Protein AF-0000000085929773 (afdb_homodimer)

Radius of gyration: 23.17 Å; Cα contacts (8 Å, |Δi|>4): 975; chains: 2; bounding box: 51×67×56 Å

InterPro domains:
  IPR002761 Diphthamide synthase domain [TIGR00290] (1-221)
  IPR002761 Diphthamide synthase domain [cd01994] (2-197)
  IPR005237 Uncharacterised protein MJ0570 [TIGR00289] (1-222)
  IPR014729 Rossmann-like alpha/beta/alpha sandwich fold [G3DSA:3.40.50.620] (1-137)
  IPR022427 Uncharacterised protein MJ0570, ATP-binding [TIGR03679] (4-218)
  IPR030662 Diphthine--ammonia ligase/Uncharacterised protein MJ0570 [PIRSF039123] (1-211)
  IPR030662 Diphthine--ammonia ligase/Uncharacterised protein MJ0570 [PTHR12196] (1-227)
  IPR060003 Diphthamide synthase, N-terminal domain [PF01902] (1-114)
  IPR060338 Diphthamide synthase, C-terminal domain [PF28410] (123-220)

Organism: NCBI:txid2866384

pLDDT: mean 89.3, std 14.62, range [21.08, 98.69]

Structure (mmCIF, N/CA/C/O backbone):
data_AF-0000000085929773-model_v1
#
loop_
_entity.id
_entity.type
_entity.pdbx_description
1 polymer 'TIGR00289 family protein'
#
loop_
_atom_site.group_PDB
_atom_site.id
_atom_site.type_symbol
_atom_site.label_atom_id
_atom_site.label_alt_id
_atom_site.label_comp_id
_atom_site.label_asym_id
_atom_site.label_entity_id
_atom_site.label_seq_id
_atom_site.pdbx_PDB_ins_code
_atom_site.Cartn_x
_atom_site.Cartn_y
_atom_site.Cartn_z
_atom_site.occupancy
_atom_site.B_iso_or_equiv
_atom_site.auth_seq_id
_atom_site.auth_comp_id
_atom_site.auth_asym_id
_atom_site.auth_atom_id
_atom_site.pdbx_PDB_model_num
ATOM 1 N N . MET A 1 1 ? -3.205 -20.672 14.109 1 96.25 1 MET A N 1
ATOM 2 C CA . MET A 1 1 ? -1.855 -20.156 13.891 1 96.25 1 MET A CA 1
ATOM 3 C C . MET A 1 1 ? -1.896 -18.828 13.141 1 96.25 1 MET A C 1
ATOM 5 O O . MET A 1 1 ? -2.643 -18.672 12.172 1 96.25 1 MET A O 1
ATOM 9 N N . ARG A 1 2 ? -1.216 -17.812 13.695 1 97.69 2 ARG A N 1
ATOM 10 C CA . ARG A 1 2 ? -1.144 -16.5 13.039 1 97.69 2 ARG A CA 1
ATOM 11 C C . ARG A 1 2 ? -0.007 -16.469 12.023 1 97.69 2 ARG A C 1
ATOM 13 O O . ARG A 1 2 ? 1.147 -16.734 12.359 1 97.69 2 ARG A O 1
ATOM 20 N N . VAL A 1 3 ? -0.389 -16.109 10.758 1 98.69 3 VAL A N 1
ATOM 21 C CA . VAL A 1 3 ? 0.664 -16.141 9.742 1 98.69 3 VAL A CA 1
ATOM 22 C C . VAL A 1 3 ? 0.603 -14.875 8.891 1 98.69 3 VAL A C 1
ATOM 24 O O . VAL A 1 3 ? -0.393 -14.148 8.922 1 98.69 3 VAL A O 1
ATOM 27 N N . ALA A 1 4 ? 1.685 -14.602 8.266 1 98.69 4 ALA A N 1
ATOM 28 C CA . ALA A 1 4 ? 1.741 -13.672 7.141 1 98.69 4 ALA A CA 1
ATOM 29 C C . ALA A 1 4 ? 2.033 -14.398 5.832 1 98.69 4 ALA A C 1
ATOM 31 O O . ALA A 1 4 ? 2.707 -15.43 5.828 1 98.69 4 ALA A O 1
ATOM 32 N N . VAL A 1 5 ? 1.492 -13.891 4.777 1 98.5 5 VAL A N 1
ATOM 33 C CA . VAL A 1 5 ? 1.729 -14.477 3.459 1 98.5 5 VAL A CA 1
ATOM 34 C C . VAL A 1 5 ? 2.586 -13.531 2.621 1 98.5 5 VAL A C 1
ATOM 36 O O . VAL A 1 5 ? 2.254 -12.352 2.469 1 98.5 5 VAL A O 1
ATOM 39 N N . LEU A 1 6 ? 3.754 -14.023 2.199 1 97.12 6 LEU A N 1
ATOM 40 C CA . LEU A 1 6 ? 4.52 -13.258 1.221 1 97.12 6 LEU A CA 1
ATOM 41 C C . LEU A 1 6 ? 3.758 -13.148 -0.096 1 97.12 6 LEU A C 1
ATOM 43 O O . LEU A 1 6 ? 3.471 -14.156 -0.74 1 97.12 6 LEU A O 1
ATOM 47 N N . PHE A 1 7 ? 3.469 -11.898 -0.505 1 96.31 7 PHE A N 1
ATOM 48 C CA . PHE A 1 7 ? 2.422 -11.672 -1.495 1 96.31 7 PHE A CA 1
ATOM 49 C C . PHE A 1 7 ? 2.918 -10.75 -2.607 1 96.31 7 PHE A C 1
ATOM 51 O O . PHE A 1 7 ? 3.311 -9.617 -2.35 1 96.31 7 PHE A O 1
ATOM 58 N N . SER A 1 8 ? 2.891 -11.258 -3.832 1 92.75 8 SER A N 1
ATOM 59 C CA . SER A 1 8 ? 3.324 -10.484 -4.992 1 92.75 8 SER A CA 1
ATOM 60 C C . SER A 1 8 ? 2.154 -10.172 -5.918 1 92.75 8 SER A C 1
ATOM 62 O O . SER A 1 8 ? 2.262 -9.32 -6.801 1 92.75 8 SER A O 1
ATOM 64 N N . GLY A 1 9 ? 1.062 -10.898 -5.715 1 94.38 9 GLY A N 1
ATOM 65 C CA . GLY A 1 9 ? -0.095 -10.703 -6.574 1 94.38 9 GLY A CA 1
ATOM 66 C C . GLY A 1 9 ? -0.175 -11.703 -7.711 1 94.38 9 GLY A C 1
ATOM 67 O O . GLY A 1 9 ? -1.205 -11.812 -8.375 1 94.38 9 GLY A O 1
ATOM 68 N N . GLY A 1 10 ? 0.875 -12.453 -7.879 1 95.25 10 GLY A N 1
ATOM 69 C CA . GLY A 1 10 ? 0.875 -13.5 -8.891 1 95.25 10 GLY A CA 1
ATOM 70 C C . GLY A 1 10 ? 0.156 -14.758 -8.445 1 95.25 10 GLY A C 1
ATOM 71 O O . GLY A 1 10 ? -0.362 -14.828 -7.328 1 95.25 10 GLY A O 1
ATOM 72 N N . LYS A 1 11 ? 0.128 -15.68 -9.336 1 96.75 11 LYS A N 1
ATOM 73 C CA . LYS A 1 11 ? -0.627 -16.906 -9.102 1 96.75 11 LYS A CA 1
ATOM 74 C C . LYS A 1 11 ? -0.065 -17.688 -7.914 1 96.75 11 LYS A C 1
ATOM 76 O O . LYS A 1 11 ? -0.822 -18.219 -7.102 1 96.75 11 LYS A O 1
ATOM 81 N N . ASP A 1 12 ? 1.262 -17.75 -7.754 1 95.69 12 ASP A N 1
ATOM 82 C CA . ASP A 1 12 ? 1.881 -18.594 -6.734 1 95.69 12 ASP A CA 1
ATOM 83 C C . ASP A 1 12 ? 1.604 -18.047 -5.332 1 95.69 12 ASP A C 1
ATOM 85 O O . ASP A 1 12 ? 1.212 -18.797 -4.441 1 95.69 12 ASP A O 1
ATOM 89 N N . SER A 1 13 ? 1.801 -16.781 -5.176 1 96.19 13 SER A N 1
ATOM 90 C CA . SER A 1 13 ? 1.562 -16.188 -3.863 1 96.19 13 SER A CA 1
ATOM 91 C C . SER A 1 13 ? 0.077 -16.203 -3.512 1 96.19 13 SER A C 1
ATOM 93 O O . SER A 1 13 ? -0.291 -16.453 -2.361 1 96.19 13 SER A O 1
ATOM 95 N N . THR A 1 14 ? -0.774 -15.984 -4.473 1 97.81 14 THR A N 1
ATOM 96 C CA . THR A 1 14 ? -2.213 -15.961 -4.23 1 97.81 14 THR A CA 1
ATOM 97 C C . THR A 1 14 ? -2.73 -17.359 -3.914 1 97.81 14 THR A C 1
ATOM 99 O O . THR A 1 14 ? -3.596 -17.531 -3.053 1 97.81 14 THR A O 1
ATOM 102 N N . TYR A 1 15 ? -2.207 -18.312 -4.637 1 98.19 15 TYR A N 1
ATOM 103 C CA . TYR A 1 15 ? -2.611 -19.688 -4.363 1 98.19 15 TYR A CA 1
ATOM 104 C C . TYR A 1 15 ? -2.109 -20.141 -2.998 1 98.19 15 TYR A C 1
ATOM 106 O O . TYR A 1 15 ? -2.791 -20.891 -2.299 1 98.19 15 TYR A O 1
ATOM 114 N N . ALA A 1 16 ? -0.927 -19.719 -2.643 1 97.94 16 ALA A N 1
ATOM 115 C CA . ALA A 1 16 ? -0.416 -20 -1.303 1 97.94 16 ALA A CA 1
ATOM 116 C C . ALA A 1 16 ? -1.316 -19.391 -0.232 1 97.94 16 ALA A C 1
ATOM 118 O O . ALA A 1 16 ? -1.563 -20.016 0.806 1 97.94 16 ALA A O 1
ATOM 119 N N . LEU A 1 17 ? -1.771 -18.203 -0.471 1 98.62 17 LEU A N 1
ATOM 120 C CA . LEU A 1 17 ? -2.732 -17.578 0.43 1 98.62 17 LEU A CA 1
ATOM 121 C C . LEU A 1 17 ? -3.998 -18.422 0.547 1 98.62 17 LEU A C 1
ATOM 123 O O . LEU A 1 17 ? -4.484 -18.656 1.653 1 98.62 17 LEU A O 1
ATOM 127 N N . TYR A 1 18 ? -4.52 -18.859 -0.564 1 98.56 18 TYR A N 1
ATOM 128 C CA . TYR A 1 18 ? -5.707 -19.703 -0.595 1 98.56 18 TYR A CA 1
ATOM 129 C C . TYR A 1 18 ? -5.504 -20.969 0.247 1 98.56 18 TYR A C 1
ATOM 131 O O . TYR A 1 18 ? -6.375 -21.328 1.038 1 98.56 18 TYR A O 1
ATOM 139 N N . TRP A 1 19 ? -4.355 -21.562 0.088 1 98.19 19 TRP A N 1
ATOM 140 C CA . TRP A 1 19 ? -3.998 -22.734 0.878 1 98.19 19 TRP A CA 1
ATOM 141 C C . TRP A 1 19 ? -4.035 -22.422 2.369 1 98.19 19 TRP A C 1
ATOM 143 O O . TRP A 1 19 ? -4.609 -23.172 3.156 1 98.19 19 TRP A O 1
ATOM 153 N N . ALA A 1 20 ? -3.385 -21.344 2.77 1 98.62 20 ALA A N 1
ATOM 154 C CA . ALA A 1 20 ? -3.326 -20.953 4.176 1 98.62 20 ALA A CA 1
ATOM 155 C C . ALA A 1 20 ? -4.727 -20.766 4.75 1 98.62 20 ALA A C 1
ATOM 157 O O . ALA A 1 20 ? -5.012 -21.203 5.867 1 98.62 20 ALA A O 1
ATOM 158 N N . LEU A 1 21 ? -5.555 -20.109 3.979 1 98.44 21 LEU A N 1
ATOM 159 C CA . LEU A 1 21 ? -6.93 -19.875 4.406 1 98.44 21 LEU A CA 1
ATOM 160 C C . LEU A 1 21 ? -7.68 -21.188 4.566 1 98.44 21 LEU A C 1
ATOM 162 O O . LEU A 1 21 ? -8.414 -21.375 5.543 1 98.44 21 LEU A O 1
ATOM 166 N N . LYS A 1 22 ? -7.473 -22.109 3.676 1 97.69 22 LYS A N 1
ATOM 167 C CA . LYS A 1 22 ? -8.125 -23.406 3.729 1 97.69 22 LYS A CA 1
ATOM 168 C C . LYS A 1 22 ? -7.641 -24.219 4.926 1 97.69 22 LYS A C 1
ATOM 170 O O . LYS A 1 22 ? -8.383 -25.047 5.473 1 97.69 22 LYS A O 1
ATOM 175 N N . GLN A 1 23 ? -6.43 -24.016 5.352 1 97.94 23 GLN A N 1
ATOM 176 C CA . GLN A 1 23 ? -5.879 -24.688 6.52 1 97.94 23 GLN A CA 1
ATOM 177 C C . GLN A 1 23 ? -6.457 -24.125 7.809 1 97.94 23 GLN A C 1
ATOM 179 O O . GLN A 1 23 ? -6.223 -24.672 8.891 1 97.94 23 GLN A O 1
ATOM 184 N N . GLY A 1 24 ? -7.145 -22.984 7.703 1 97.94 24 GLY A N 1
ATOM 185 C CA . GLY A 1 24 ? -7.723 -22.359 8.883 1 97.94 24 GLY A CA 1
ATOM 186 C C . GLY A 1 24 ? -6.758 -21.438 9.602 1 97.94 24 GLY A C 1
ATOM 187 O O . GLY A 1 24 ? -6.977 -21.078 10.758 1 97.94 24 GLY A O 1
ATOM 188 N N . PHE A 1 25 ? -5.641 -21.094 8.914 1 98.44 25 PHE A N 1
ATOM 189 C CA . PHE A 1 25 ? -4.703 -20.156 9.523 1 98.44 25 PHE A CA 1
ATOM 190 C C . PHE A 1 25 ? -5.332 -18.781 9.664 1 98.44 25 PHE A C 1
ATOM 192 O O . PHE A 1 25 ? -6.227 -18.422 8.898 1 98.44 25 PHE A O 1
ATOM 199 N N . ASP A 1 26 ? -5.02 -18.047 10.703 1 98.06 26 ASP A N 1
ATOM 200 C CA . ASP A 1 26 ? -5.332 -16.625 10.828 1 98.06 26 ASP A CA 1
ATOM 201 C C . ASP A 1 26 ? -4.328 -15.766 10.062 1 98.06 26 ASP A C 1
ATOM 203 O O . ASP A 1 26 ? -3.293 -15.375 10.609 1 98.06 26 ASP A O 1
ATOM 207 N N . VAL A 1 27 ? -4.633 -15.547 8.805 1 98.5 27 VAL A N 1
ATOM 208 C CA . VAL A 1 27 ? -3.729 -14.742 7.984 1 98.5 27 VAL A CA 1
ATOM 209 C C . VAL A 1 27 ? -3.848 -13.273 8.375 1 98.5 27 VAL A C 1
ATOM 211 O O . VAL A 1 27 ? -4.785 -12.586 7.961 1 98.5 27 VAL A O 1
ATOM 214 N N . LYS A 1 28 ? -2.85 -12.75 9.039 1 98 28 LYS A N 1
ATOM 215 C CA . LYS A 1 28 ? -2.926 -11.406 9.609 1 98 28 LYS A CA 1
ATOM 216 C C . LYS A 1 28 ? -2.559 -10.352 8.57 1 98 28 LYS A C 1
ATOM 218 O O . LYS A 1 28 ? -3.145 -9.266 8.547 1 98 28 LYS A O 1
ATOM 223 N N . TYR A 1 29 ? -1.57 -10.758 7.758 1 98.62 29 TYR A N 1
ATOM 224 C CA . TYR A 1 29 ? -1.071 -9.773 6.809 1 98.62 29 TYR A CA 1
ATOM 225 C C . TYR A 1 29 ? -0.661 -10.43 5.5 1 98.62 29 TYR A C 1
ATOM 227 O O . TYR A 1 29 ? -0.181 -11.57 5.492 1 98.62 29 TYR A O 1
ATOM 235 N N . LEU A 1 30 ? -0.924 -9.688 4.465 1 98.44 30 LEU A N 1
ATOM 236 C CA . LEU A 1 30 ? -0.158 -9.883 3.238 1 98.44 30 LEU A CA 1
ATOM 237 C C . LEU A 1 30 ? 1.104 -9.031 3.248 1 98.44 30 LEU A C 1
ATOM 239 O O . LEU A 1 30 ? 1.063 -7.855 3.627 1 98.44 30 LEU A O 1
ATOM 243 N N . VAL A 1 31 ? 2.225 -9.609 2.9 1 97.5 31 VAL A N 1
ATOM 244 C CA . VAL A 1 31 ? 3.484 -8.875 2.924 1 97.5 31 VAL A CA 1
ATOM 245 C C . VAL A 1 31 ? 4.07 -8.805 1.515 1 97.5 31 VAL A C 1
ATOM 247 O O . VAL A 1 31 ? 4.332 -9.836 0.896 1 97.5 31 VAL A O 1
ATOM 250 N N . SER A 1 32 ? 4.266 -7.59 1.001 1 94.44 32 SER A N 1
ATOM 251 C CA . SER A 1 32 ? 4.852 -7.359 -0.314 1 94.44 32 SER A CA 1
ATOM 252 C C . SER A 1 32 ? 6.133 -6.543 -0.21 1 94.44 32 SER A C 1
ATOM 254 O O . SER A 1 32 ? 6.148 -5.473 0.407 1 94.44 32 SER A O 1
ATOM 256 N N . MET A 1 33 ? 7.207 -7.039 -0.819 1 91.06 33 MET A N 1
ATOM 257 C CA . MET A 1 33 ? 8.469 -6.309 -0.888 1 91.06 33 MET A CA 1
ATOM 258 C C . MET A 1 33 ? 8.633 -5.621 -2.24 1 91.06 33 MET A C 1
ATOM 260 O O . MET A 1 33 ? 8.398 -6.234 -3.283 1 91.06 33 MET A O 1
ATOM 264 N N . HIS A 1 34 ? 8.961 -4.406 -2.186 1 85.81 34 HIS A N 1
ATOM 265 C CA . HIS A 1 34 ? 9.156 -3.65 -3.418 1 85.81 34 HIS A CA 1
ATOM 266 C C . HIS A 1 34 ? 10.602 -3.18 -3.549 1 85.81 34 HIS A C 1
ATOM 268 O O . HIS A 1 34 ? 11.156 -2.584 -2.621 1 85.81 34 HIS A O 1
ATOM 274 N N . SER A 1 35 ? 11.156 -3.498 -4.625 1 78.44 35 SER A N 1
ATOM 275 C CA . SER A 1 35 ? 12.531 -3.092 -4.883 1 78.44 35 SER A CA 1
ATOM 276 C C . SER A 1 35 ? 12.602 -1.648 -5.371 1 78.44 35 SER A C 1
ATOM 278 O O . SER A 1 35 ? 11.773 -1.222 -6.18 1 78.44 35 SER A O 1
ATOM 280 N N . GLU A 1 36 ? 13.547 -0.935 -4.734 1 75.62 36 GLU A N 1
ATOM 281 C CA . GLU A 1 36 ? 13.781 0.448 -5.141 1 75.62 36 GLU A CA 1
ATOM 282 C C . GLU A 1 36 ? 14.891 0.535 -6.188 1 75.62 36 GLU A C 1
ATOM 284 O O . GLU A 1 36 ? 15.953 -0.066 -6.023 1 75.62 36 GLU A O 1
ATOM 289 N N . SER A 1 37 ? 14.539 0.743 -7.402 1 68.06 37 SER A N 1
ATOM 290 C CA . SER A 1 37 ? 15.523 1.029 -8.438 1 68.06 37 SER A CA 1
ATOM 291 C C . SER A 1 37 ? 15.336 2.43 -9.008 1 68.06 37 SER A C 1
ATOM 293 O O . SER A 1 37 ? 14.328 3.088 -8.734 1 68.06 37 SER A O 1
ATOM 295 N N . GLU A 1 38 ? 16.391 2.844 -9.562 1 58.09 38 GLU A N 1
ATOM 296 C CA . GLU A 1 38 ? 16.281 4.148 -10.203 1 58.09 38 GLU A CA 1
ATOM 297 C C . GLU A 1 38 ? 15.031 4.219 -11.086 1 58.09 38 GLU A C 1
ATOM 299 O O . GLU A 1 38 ? 14.344 5.242 -11.117 1 58.09 38 GLU A O 1
ATOM 304 N N . GLU A 1 39 ? 14.852 3.16 -11.75 1 57.47 39 GLU A N 1
ATOM 305 C CA . GLU A 1 39 ? 13.711 3.105 -12.656 1 57.47 39 GLU A CA 1
ATOM 306 C C . GLU A 1 39 ? 12.391 3.146 -11.891 1 57.47 39 GLU A C 1
ATOM 308 O O . GLU A 1 39 ? 11.453 3.822 -12.305 1 57.47 39 GLU A O 1
ATOM 313 N N . SER A 1 40 ? 12.438 2.5 -10.789 1 57.38 40 SER A N 1
ATOM 314 C CA . SER A 1 40 ? 11.219 2.457 -9.992 1 57.38 40 SER A CA 1
ATOM 315 C C . SER A 1 40 ? 10.898 3.822 -9.391 1 57.38 40 SER A C 1
ATOM 317 O O . SER A 1 40 ? 9.742 4.133 -9.117 1 57.38 40 SER A O 1
ATOM 319 N N . TYR A 1 41 ? 11.93 4.496 -9.094 1 57.5 41 TYR A N 1
ATOM 320 C CA . TYR A 1 41 ? 11.75 5.836 -8.547 1 57.5 41 TYR A CA 1
ATOM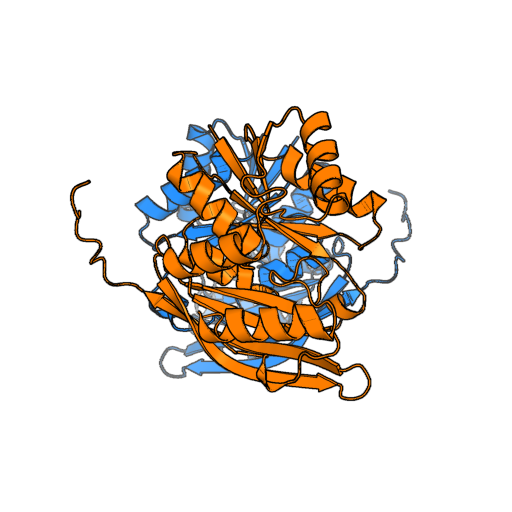 321 C C . TYR A 1 41 ? 11.164 6.777 -9.586 1 57.5 41 TYR A C 1
ATOM 323 O O . TYR A 1 41 ? 10.297 7.594 -9.273 1 57.5 41 TYR A O 1
ATOM 331 N N . MET A 1 42 ? 11.75 6.551 -10.703 1 50.88 42 MET A N 1
ATOM 332 C CA . MET A 1 42 ? 11.438 7.527 -11.734 1 50.88 42 MET A CA 1
ATOM 333 C C . MET A 1 42 ? 10.055 7.273 -12.328 1 50.88 42 MET A C 1
ATOM 335 O O . MET A 1 42 ? 9.383 8.203 -12.773 1 50.88 42 MET A O 1
ATOM 339 N N . TYR A 1 43 ? 9.789 5.949 -12.406 1 50.28 43 TYR A N 1
ATOM 340 C CA . TYR A 1 43 ? 8.57 5.656 -13.148 1 50.28 43 TYR A CA 1
ATOM 341 C C . TYR A 1 43 ? 7.543 4.957 -12.266 1 50.28 43 TYR A C 1
ATOM 343 O O . TYR A 1 43 ? 7.902 4.133 -11.422 1 50.28 43 TYR A O 1
ATOM 351 N N . HIS A 1 44 ? 6.496 5.711 -11.867 1 51.22 44 HIS A N 1
ATOM 352 C CA . HIS A 1 44 ? 5.383 5 -11.25 1 51.22 44 HIS A CA 1
ATOM 353 C C . HIS A 1 44 ? 5.207 3.611 -11.852 1 51.22 44 HIS A C 1
ATOM 355 O O . HIS A 1 44 ? 4.98 3.477 -13.055 1 51.22 44 HIS A O 1
ATOM 361 N N . VAL A 1 45 ? 5.961 2.715 -11.383 1 50.5 45 VAL A N 1
ATOM 362 C CA . VAL A 1 45 ? 5.793 1.366 -11.914 1 50.5 45 VAL A CA 1
ATOM 363 C C . VAL A 1 45 ? 4.309 1.008 -11.953 1 50.5 45 VAL A C 1
ATOM 365 O O . VAL A 1 45 ? 3.648 0.958 -10.914 1 50.5 45 VAL A O 1
ATOM 368 N N . PRO A 1 46 ? 3.646 1.148 -13.109 1 51.91 46 PRO A N 1
ATOM 369 C CA . PRO A 1 46 ? 2.217 1.001 -13.391 1 51.91 46 PRO A CA 1
ATOM 370 C C . PRO A 1 46 ? 1.57 -0.122 -12.578 1 51.91 46 PRO A C 1
ATOM 372 O O . PRO A 1 46 ? 0.397 -0.025 -12.211 1 51.91 46 PRO A O 1
ATOM 375 N N . ASN A 1 47 ? 2.369 -1.146 -12.273 1 61.5 47 ASN A N 1
ATOM 376 C CA . ASN A 1 47 ? 1.697 -2.305 -11.695 1 61.5 47 ASN A CA 1
ATOM 377 C C . ASN A 1 47 ? 1.932 -2.395 -10.188 1 61.5 47 ASN A C 1
ATOM 379 O O . ASN A 1 47 ? 1.451 -3.322 -9.539 1 61.5 47 ASN A O 1
ATOM 383 N N . ILE A 1 48 ? 2.465 -1.324 -9.734 1 57.09 48 ILE A N 1
ATOM 384 C CA . ILE A 1 48 ? 2.889 -1.404 -8.344 1 57.09 48 ILE A CA 1
ATOM 385 C C . ILE A 1 48 ? 1.665 -1.371 -7.43 1 57.09 48 ILE A C 1
ATOM 387 O O . ILE A 1 48 ? 1.674 -1.965 -6.348 1 57.09 48 ILE A O 1
ATOM 391 N N . HIS A 1 49 ? 0.561 -0.907 -7.891 1 71.69 49 HIS A N 1
ATOM 392 C CA . HIS A 1 49 ? -0.585 -0.692 -7.016 1 71.69 49 HIS A CA 1
ATOM 393 C C . HIS A 1 49 ? -1.547 -1.875 -7.062 1 71.69 49 HIS A C 1
ATOM 395 O O . HIS A 1 49 ? -2.531 -1.912 -6.324 1 71.69 49 HIS A O 1
ATOM 401 N N . LEU A 1 50 ? -1.134 -2.787 -7.777 1 81.56 50 LEU A N 1
ATOM 402 C CA . LEU A 1 50 ? -2.107 -3.838 -8.055 1 81.56 50 LEU A CA 1
ATOM 403 C C . LEU A 1 50 ? -2.27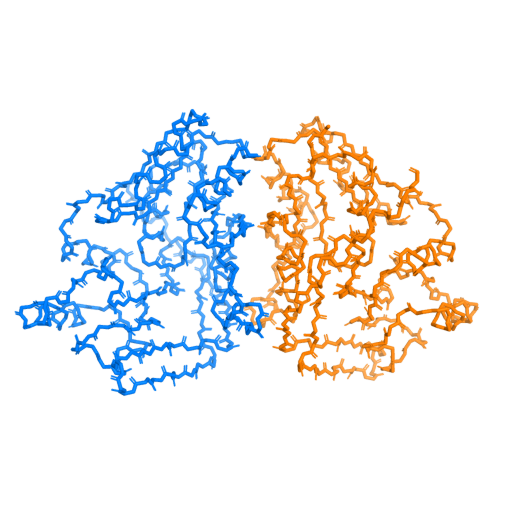 -4.758 -6.852 1 81.56 50 LEU A C 1
ATOM 405 O O . LEU A 1 50 ? -3.363 -5.266 -6.598 1 81.56 50 LEU A O 1
ATOM 409 N N . THR A 1 51 ? -1.163 -4.859 -6.117 1 89.12 51 THR A N 1
ATOM 410 C CA . THR A 1 51 ? -1.256 -5.715 -4.938 1 89.12 51 THR A CA 1
ATOM 411 C C . THR A 1 51 ? -2.189 -5.102 -3.898 1 89.12 51 THR A C 1
ATOM 413 O O . THR A 1 51 ? -2.873 -5.82 -3.168 1 89.12 51 THR A O 1
ATOM 416 N N . GLU A 1 52 ? -2.184 -3.82 -3.889 1 88.12 52 GLU A N 1
ATOM 417 C CA . GLU A 1 52 ? -3.104 -3.143 -2.982 1 88.12 52 GLU A CA 1
ATOM 418 C C . GLU A 1 52 ? -4.555 -3.439 -3.346 1 88.12 52 GLU A C 1
ATOM 420 O O . GLU A 1 52 ? -5.395 -3.645 -2.463 1 88.12 52 GLU A O 1
ATOM 425 N N . LEU A 1 53 ? -4.859 -3.402 -4.621 1 87.62 53 LEU A N 1
ATOM 426 C CA . LEU A 1 53 ? -6.207 -3.729 -5.078 1 87.62 53 LEU A CA 1
ATOM 427 C C . LEU A 1 53 ? -6.59 -5.148 -4.676 1 87.62 53 LEU A C 1
ATOM 429 O O . LEU A 1 53 ? -7.727 -5.395 -4.27 1 87.62 53 LEU A O 1
ATOM 433 N N . GLN A 1 54 ? -5.605 -6.016 -4.801 1 93.94 54 GLN A N 1
ATOM 434 C CA . GLN A 1 54 ? -5.867 -7.391 -4.391 1 93.94 54 GLN A CA 1
ATOM 435 C C . GLN A 1 54 ? -6.145 -7.473 -2.893 1 93.94 54 GLN A C 1
ATOM 437 O O . GLN A 1 54 ? -7.078 -8.156 -2.467 1 93.94 54 GLN A O 1
ATOM 442 N N . ALA A 1 55 ? -5.336 -6.809 -2.162 1 93.94 55 ALA A N 1
ATOM 443 C CA . ALA A 1 55 ? -5.523 -6.82 -0.713 1 93.94 55 ALA A CA 1
ATOM 444 C C . ALA A 1 55 ? -6.91 -6.305 -0.336 1 93.94 55 ALA A C 1
ATOM 446 O O . ALA A 1 55 ? -7.57 -6.863 0.541 1 93.94 55 ALA A O 1
ATOM 447 N N . ARG A 1 56 ? -7.32 -5.293 -1.016 1 90.25 56 ARG A N 1
ATOM 448 C CA . ARG A 1 56 ? -8.656 -4.734 -0.795 1 90.25 56 ARG A CA 1
ATOM 449 C C . ARG A 1 56 ? -9.734 -5.746 -1.146 1 90.25 56 ARG A C 1
ATOM 451 O O . ARG A 1 56 ? -10.703 -5.918 -0.398 1 90.25 56 ARG A O 1
ATOM 458 N N . ALA A 1 57 ? -9.523 -6.336 -2.234 1 92.44 57 ALA A N 1
ATOM 459 C CA . ALA A 1 57 ? -10.492 -7.32 -2.707 1 92.44 57 ALA A CA 1
ATOM 460 C C . ALA A 1 57 ? -10.586 -8.5 -1.748 1 92.44 57 ALA A C 1
ATOM 462 O O . ALA A 1 57 ? -11.656 -9.102 -1.599 1 92.44 57 ALA A O 1
ATOM 463 N N . ILE A 1 58 ? -9.531 -8.828 -1.109 1 95.06 58 ILE A N 1
ATOM 464 C CA . ILE A 1 58 ? -9.445 -9.984 -0.216 1 95.06 58 ILE A CA 1
ATOM 465 C C . ILE A 1 58 ? -9.93 -9.594 1.178 1 95.06 58 ILE A C 1
ATOM 467 O O . ILE A 1 58 ? -10.602 -10.375 1.852 1 95.06 58 ILE A O 1
ATOM 471 N N . GLY A 1 59 ? -9.602 -8.43 1.591 1 92.56 59 GLY A N 1
ATOM 472 C CA . GLY A 1 59 ? -9.969 -7.941 2.91 1 92.56 59 GLY A CA 1
ATOM 473 C C . GLY A 1 59 ? -8.922 -8.227 3.969 1 92.56 59 GLY A C 1
ATOM 474 O O . GLY A 1 59 ? -9.25 -8.352 5.152 1 92.56 59 GLY A O 1
ATOM 475 N N . ILE A 1 60 ? -7.695 -8.414 3.602 1 96.88 60 ILE A N 1
ATOM 476 C CA . ILE A 1 60 ? -6.578 -8.633 4.516 1 96.88 60 ILE A CA 1
ATOM 477 C C . ILE A 1 60 ? -5.602 -7.461 4.426 1 96.88 60 ILE A C 1
ATOM 479 O O . ILE A 1 60 ? -5.266 -7.008 3.33 1 96.88 60 ILE A O 1
ATOM 483 N N . PRO A 1 61 ? -5.137 -6.934 5.59 1 97.12 61 PRO A N 1
ATOM 484 C CA . PRO A 1 61 ? -4.191 -5.816 5.559 1 97.12 61 PRO A CA 1
ATOM 485 C C . PRO A 1 61 ? -2.914 -6.145 4.793 1 97.12 61 PRO A C 1
ATOM 487 O O . PRO A 1 61 ? -2.451 -7.285 4.816 1 97.12 61 PRO A O 1
ATOM 490 N N . LEU A 1 62 ? -2.377 -5.113 4.137 1 96.62 62 LEU A N 1
ATOM 491 C CA . LEU A 1 62 ? -1.179 -5.25 3.318 1 96.62 62 LEU A CA 1
ATOM 492 C C . LEU A 1 62 ? -0.001 -4.516 3.951 1 96.62 62 LEU A C 1
ATOM 494 O O . LEU A 1 62 ? -0.11 -3.34 4.297 1 96.62 62 LEU A O 1
ATOM 498 N N . VAL A 1 63 ? 1.085 -5.254 4.156 1 97.62 63 VAL A N 1
ATOM 499 C CA . VAL A 1 63 ? 2.346 -4.66 4.59 1 97.62 63 VAL A CA 1
ATOM 500 C C . VAL A 1 63 ? 3.291 -4.527 3.398 1 97.62 63 VAL A C 1
ATOM 502 O O . VAL A 1 63 ? 3.613 -5.523 2.742 1 97.62 63 VAL A O 1
ATOM 505 N N . LYS A 1 64 ? 3.676 -3.33 3.135 1 94.5 64 LYS A N 1
ATOM 506 C CA . LYS A 1 64 ? 4.613 -3.076 2.043 1 94.5 64 LYS A CA 1
ATOM 507 C C . LYS A 1 64 ? 5.988 -2.697 2.576 1 94.5 64 LYS A C 1
ATOM 509 O O . LYS A 1 64 ? 6.121 -1.748 3.352 1 94.5 64 LYS A O 1
ATOM 514 N N . GLY A 1 65 ? 6.98 -3.463 2.215 1 93.38 65 GLY A N 1
ATOM 515 C CA . GLY A 1 65 ? 8.375 -3.154 2.5 1 93.38 65 GLY A CA 1
ATOM 516 C C . GLY A 1 65 ? 9.156 -2.729 1.271 1 93.38 65 GLY A C 1
ATOM 517 O O . GLY A 1 65 ? 8.75 -3.02 0.143 1 93.38 65 GLY A O 1
ATOM 518 N N . PHE A 1 66 ? 10.227 -2.057 1.503 1 88.81 66 PHE A N 1
ATOM 519 C CA . PHE A 1 66 ? 11.008 -1.491 0.411 1 88.81 66 PHE A CA 1
ATOM 520 C C . PHE A 1 66 ? 12.477 -1.89 0.533 1 88.81 66 PHE A C 1
ATOM 522 O O . PHE A 1 66 ? 13.016 -1.937 1.638 1 88.81 66 PHE A O 1
ATOM 529 N N . THR A 1 67 ? 13.062 -2.277 -0.633 1 85.5 67 THR A N 1
ATOM 530 C CA . THR A 1 67 ? 14.453 -2.717 -0.631 1 85.5 67 THR A CA 1
ATOM 531 C C . THR A 1 67 ? 15.211 -2.125 -1.817 1 85.5 67 THR A C 1
ATOM 533 O O . THR A 1 67 ? 14.625 -1.879 -2.873 1 85.5 67 THR A O 1
ATOM 536 N N . LYS A 1 68 ? 16.562 -1.792 -1.608 1 77.44 68 LYS A N 1
ATOM 537 C CA . LYS A 1 68 ? 17.406 -1.243 -2.664 1 77.44 68 LYS A CA 1
ATOM 538 C C . LYS A 1 68 ? 17.875 -2.338 -3.617 1 77.44 68 LYS A C 1
ATOM 540 O O . LYS A 1 68 ? 18.562 -2.059 -4.602 1 77.44 68 LYS A O 1
ATOM 545 N N . GLY A 1 69 ? 17.422 -3.447 -3.584 1 67.56 69 GLY A N 1
ATOM 546 C CA . GLY A 1 69 ? 17.672 -4.488 -4.57 1 67.56 69 GLY A CA 1
ATOM 547 C C . GLY A 1 69 ? 18.953 -5.246 -4.332 1 67.56 69 GLY A C 1
ATOM 548 O O . GLY A 1 69 ? 19.266 -6.211 -5.039 1 67.56 69 GLY A O 1
ATOM 549 N N . GLU A 1 70 ? 19.812 -4.84 -3.541 1 72.19 70 GLU A N 1
ATOM 550 C CA . GLU A 1 70 ? 21 -5.633 -3.223 1 72.19 70 GLU A CA 1
ATOM 551 C C . GLU A 1 70 ? 20.625 -6.855 -2.385 1 72.19 70 GLU A C 1
ATOM 553 O O . GLU A 1 70 ? 19.906 -6.742 -1.398 1 72.19 70 GLU A O 1
ATOM 558 N N . LYS A 1 71 ? 21.031 -8.031 -2.82 1 67.5 71 LYS A N 1
ATOM 559 C CA . LYS A 1 71 ? 20.625 -9.328 -2.285 1 67.5 71 LYS A CA 1
ATOM 560 C C . LYS A 1 71 ? 20.656 -9.328 -0.759 1 67.5 71 LYS A C 1
ATOM 562 O O . LYS A 1 71 ? 19.672 -9.641 -0.105 1 67.5 71 LYS A O 1
ATOM 567 N N . GLU A 1 72 ? 21.891 -9.047 -0.223 1 71.25 72 GLU A N 1
ATOM 568 C CA . GLU A 1 72 ? 22.031 -9.055 1.229 1 71.25 72 GLU A CA 1
ATOM 569 C C . GLU A 1 72 ? 21.094 -8.047 1.886 1 71.25 72 GLU A C 1
ATOM 571 O O . GLU A 1 72 ? 20.531 -8.32 2.941 1 71.25 72 GLU A O 1
ATOM 576 N N . LYS A 1 73 ? 20.828 -7.008 1.26 1 80.38 73 LYS A N 1
ATOM 577 C CA . LYS A 1 73 ? 19.984 -5.961 1.828 1 80.38 73 LYS A CA 1
ATOM 578 C C . LYS A 1 73 ? 18.5 -6.34 1.742 1 80.38 73 LYS A C 1
ATOM 580 O O . LYS A 1 73 ? 17.719 -5.996 2.625 1 80.38 73 LYS A O 1
ATOM 585 N N . GLU A 1 74 ? 18.234 -7.203 0.76 1 82.12 74 GLU A N 1
ATOM 586 C CA . GLU A 1 74 ? 16.859 -7.648 0.597 1 82.12 74 GLU A CA 1
ATOM 587 C C . GLU A 1 74 ? 16.438 -8.555 1.749 1 82.12 74 GLU A C 1
ATOM 589 O O . GLU A 1 74 ? 15.305 -8.453 2.238 1 82.12 74 GLU A O 1
ATOM 594 N N . VAL A 1 75 ? 17.359 -9.398 2.107 1 88.25 75 VAL A N 1
ATOM 595 C CA . VAL A 1 75 ? 17.062 -10.328 3.197 1 88.25 75 VAL A CA 1
ATOM 596 C C . VAL A 1 75 ? 16.875 -9.555 4.5 1 88.25 75 VAL A C 1
ATOM 598 O O . VAL A 1 75 ? 15.914 -9.797 5.238 1 88.25 75 VAL A O 1
ATOM 601 N N . GLU A 1 76 ? 17.75 -8.594 4.715 1 92.12 76 GLU A N 1
ATOM 602 C CA . GLU A 1 76 ? 17.672 -7.785 5.926 1 92.12 76 GLU A CA 1
ATOM 603 C C . GLU A 1 76 ? 16.391 -6.957 5.941 1 92.12 76 GLU A C 1
ATOM 605 O O . GLU A 1 76 ? 15.766 -6.785 6.992 1 92.12 76 GLU A O 1
ATOM 610 N N . ASP A 1 77 ? 16.047 -6.496 4.816 1 92.44 77 ASP A N 1
ATOM 611 C CA . ASP A 1 77 ? 14.852 -5.676 4.727 1 92.44 77 ASP A CA 1
ATOM 612 C C . ASP A 1 77 ? 13.602 -6.5 5.02 1 92.44 77 ASP A C 1
ATOM 614 O O . ASP A 1 77 ? 12.688 -6.035 5.715 1 92.44 77 ASP A O 1
ATOM 618 N N . LEU A 1 78 ? 13.562 -7.668 4.469 1 94.62 78 LEU A N 1
ATOM 619 C CA . LEU A 1 78 ? 12.453 -8.57 4.766 1 94.62 78 LEU A CA 1
ATOM 620 C C . LEU A 1 78 ? 12.398 -8.898 6.254 1 94.62 78 LEU A C 1
ATOM 622 O O . LEU A 1 78 ? 11.32 -8.906 6.855 1 94.62 78 LEU A O 1
ATOM 626 N N . LYS A 1 79 ? 13.547 -9.164 6.793 1 96.31 79 LYS A N 1
ATOM 627 C CA . LYS A 1 79 ? 13.633 -9.438 8.227 1 96.31 79 LYS A CA 1
ATOM 628 C C . LYS A 1 79 ? 13.062 -8.289 9.047 1 96.31 79 LYS A C 1
ATOM 630 O O . LYS A 1 79 ? 12.289 -8.508 9.977 1 96.31 79 LYS A O 1
ATOM 635 N N . ASN A 1 80 ? 13.43 -7.129 8.633 1 95 80 ASN A N 1
ATOM 636 C CA . ASN A 1 80 ? 12.961 -5.938 9.336 1 95 80 ASN A CA 1
ATOM 637 C C . ASN A 1 80 ? 11.438 -5.82 9.289 1 95 80 ASN A C 1
ATOM 639 O O . ASN A 1 80 ? 10.812 -5.414 10.266 1 95 80 ASN A O 1
ATOM 643 N N . VAL A 1 81 ? 10.859 -6.16 8.195 1 97 81 VAL A N 1
ATOM 644 C CA . VAL A 1 81 ? 9.414 -6.098 8.039 1 97 81 VAL A CA 1
ATOM 645 C C . VAL A 1 81 ? 8.75 -7.168 8.906 1 97 81 VAL A C 1
ATOM 647 O O . VAL A 1 81 ? 7.812 -6.875 9.648 1 97 81 VAL A O 1
ATOM 650 N N . LEU A 1 82 ? 9.25 -8.328 8.898 1 97.94 82 LEU A N 1
ATOM 651 C CA . LEU A 1 82 ? 8.617 -9.469 9.562 1 97.94 82 LEU A CA 1
ATOM 652 C C . LEU A 1 82 ? 8.828 -9.406 11.07 1 97.94 82 LEU A C 1
ATOM 654 O O . LEU A 1 82 ? 7.965 -9.836 11.836 1 97.94 82 LEU A O 1
ATOM 658 N N . GLU A 1 83 ? 9.961 -8.883 11.461 1 97.31 83 GLU A N 1
ATOM 659 C CA . GLU A 1 83 ? 10.297 -8.852 12.883 1 97.31 83 GLU A CA 1
ATOM 660 C C . GLU A 1 83 ? 9.281 -8.047 13.672 1 97.31 83 GLU A C 1
ATOM 662 O O . GLU A 1 83 ? 9.039 -8.32 14.852 1 97.31 83 GLU A O 1
ATOM 667 N N . GLY A 1 84 ? 8.664 -7.098 13.023 1 97.06 84 GLY A N 1
ATOM 668 C CA . GLY A 1 84 ? 7.711 -6.23 13.703 1 97.06 84 GLY A CA 1
ATOM 669 C C . GLY A 1 84 ? 6.301 -6.789 13.711 1 97.06 84 GLY A C 1
ATOM 670 O O . GLY A 1 84 ? 5.383 -6.164 14.242 1 97.06 84 GLY A O 1
ATOM 671 N N . LEU A 1 85 ? 6.047 -7.961 13.234 1 98.25 85 LEU A N 1
ATOM 672 C CA . LEU A 1 85 ? 4.723 -8.562 13.156 1 98.25 85 LEU A CA 1
ATOM 673 C C . LEU A 1 85 ? 4.551 -9.648 14.219 1 98.25 85 LEU A C 1
ATOM 675 O O . LEU A 1 85 ? 5.473 -10.422 14.469 1 98.25 85 LEU A O 1
ATOM 679 N N . LYS A 1 86 ? 3.418 -9.688 14.844 1 97.75 86 LYS A N 1
ATOM 680 C CA . LYS A 1 86 ? 3.076 -10.742 15.789 1 97.75 86 LYS A CA 1
ATOM 681 C C . LYS A 1 86 ? 2.531 -11.969 15.078 1 97.75 86 LYS A C 1
ATOM 683 O O . LYS A 1 86 ? 1.33 -12.242 15.125 1 97.75 86 LYS A O 1
ATOM 688 N N . ILE A 1 87 ? 3.381 -12.766 14.531 1 98.06 87 ILE A N 1
ATOM 689 C CA . ILE A 1 87 ? 2.98 -13.938 13.766 1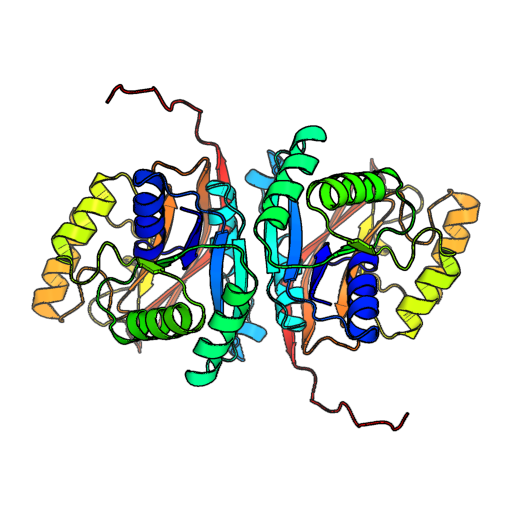 98.06 87 ILE A CA 1
ATOM 690 C C . ILE A 1 87 ? 3.807 -15.148 14.211 1 98.06 87 ILE A C 1
ATOM 692 O O . ILE A 1 87 ? 4.871 -14.992 14.812 1 98.06 87 ILE A O 1
ATOM 696 N N . ASP A 1 88 ? 3.285 -16.312 13.828 1 98.38 88 ASP A N 1
ATOM 697 C CA . ASP A 1 88 ? 3.936 -17.578 14.156 1 98.38 88 ASP A CA 1
ATOM 698 C C . ASP A 1 88 ? 4.656 -18.156 12.938 1 98.38 88 ASP A C 1
ATOM 700 O O . ASP A 1 88 ? 5.52 -19.016 13.07 1 98.38 88 ASP A O 1
ATOM 704 N N . GLY A 1 89 ? 4.25 -17.703 11.789 1 98.31 89 GLY A N 1
ATOM 705 C CA . GLY A 1 89 ? 4.824 -18.297 10.586 1 98.31 89 GLY A CA 1
ATOM 706 C C . GLY A 1 89 ? 4.602 -17.438 9.344 1 98.31 89 GLY A C 1
ATOM 707 O O . GLY A 1 89 ? 3.852 -16.469 9.383 1 98.31 89 GLY A O 1
ATOM 708 N N . VAL A 1 90 ? 5.293 -17.812 8.312 1 98.31 90 VAL A N 1
ATOM 709 C CA . VAL A 1 90 ? 5.195 -17.156 7.016 1 98.31 90 VAL A CA 1
ATOM 710 C C . VAL A 1 90 ? 4.871 -18.188 5.934 1 98.31 90 VAL A C 1
ATOM 712 O O . VAL A 1 90 ? 5.414 -19.297 5.945 1 98.31 90 VAL A O 1
ATOM 715 N N . VAL A 1 91 ? 3.936 -17.844 5.062 1 98.06 91 VAL A N 1
ATOM 716 C CA . VAL A 1 91 ? 3.562 -18.672 3.924 1 98.06 91 VAL A CA 1
ATOM 717 C C . VAL A 1 91 ? 4.121 -18.062 2.635 1 98.06 91 VAL A C 1
ATOM 719 O O . VAL A 1 91 ? 3.953 -16.875 2.379 1 98.06 91 VAL A O 1
ATOM 722 N N . ALA A 1 92 ? 4.816 -18.859 1.889 1 96.25 92 ALA A N 1
ATOM 723 C CA . ALA A 1 92 ? 5.406 -18.406 0.628 1 96.25 92 ALA A CA 1
ATOM 724 C C . ALA A 1 92 ? 4.953 -19.297 -0.531 1 96.25 92 ALA A C 1
ATOM 726 O O . ALA A 1 92 ? 4.828 -20.516 -0.381 1 96.25 92 ALA A O 1
ATOM 727 N N . GLY A 1 93 ? 4.633 -18.641 -1.688 1 93.44 93 GLY A N 1
ATOM 728 C CA . GLY A 1 93 ? 4.242 -19.344 -2.893 1 93.44 93 GLY A CA 1
ATOM 729 C C . GLY A 1 93 ? 5.426 -19.828 -3.711 1 93.44 93 GLY A C 1
ATOM 730 O O . GLY A 1 93 ? 5.395 -19.781 -4.941 1 93.44 93 GLY A O 1
ATOM 731 N N . ALA A 1 94 ? 6.48 -20.234 -3.139 1 81.5 94 ALA A N 1
ATOM 732 C CA . ALA A 1 94 ? 7.656 -20.734 -3.85 1 81.5 94 ALA A CA 1
ATOM 733 C C . ALA A 1 94 ? 7.387 -22.094 -4.469 1 81.5 94 ALA A C 1
ATOM 735 O O . ALA A 1 94 ? 7.035 -23.047 -3.762 1 81.5 94 ALA A O 1
ATOM 736 N N . LEU A 1 95 ? 7.523 -22.125 -5.738 1 80.38 95 LEU A N 1
ATOM 737 C CA . LEU A 1 95 ? 7.266 -23.375 -6.434 1 80.38 95 LEU A CA 1
ATOM 738 C C . LEU A 1 95 ? 8.57 -24.141 -6.691 1 80.38 95 LEU A C 1
ATOM 740 O O . LEU A 1 95 ? 8.648 -25.344 -6.457 1 80.38 95 LEU A O 1
ATOM 744 N N . ALA A 1 96 ? 9.641 -23.328 -7.188 1 77.06 96 ALA A N 1
ATOM 745 C CA . ALA A 1 96 ? 10.82 -24.094 -7.59 1 77.06 96 ALA A CA 1
ATOM 746 C C . ALA A 1 96 ? 12.102 -23.312 -7.324 1 77.06 96 ALA A C 1
ATOM 748 O O . ALA A 1 96 ? 13.195 -23.875 -7.34 1 77.06 96 ALA A O 1
ATOM 749 N N . SER A 1 97 ? 12 -22.031 -7.027 1 78.56 97 SER A N 1
ATOM 750 C CA . SER A 1 97 ? 13.211 -21.25 -6.832 1 78.56 97 SER A CA 1
ATOM 751 C C . SER A 1 97 ? 13.82 -21.5 -5.453 1 78.56 97 SER A C 1
ATOM 753 O O . SER A 1 97 ? 13.258 -21.062 -4.441 1 78.56 97 SER A O 1
ATOM 755 N N . THR A 1 98 ? 14.969 -22.094 -5.426 1 80.38 98 THR A N 1
ATOM 756 C CA . THR A 1 98 ? 15.664 -22.375 -4.176 1 80.38 98 THR A CA 1
ATOM 757 C C . THR A 1 98 ? 16.141 -21.078 -3.512 1 80.38 98 THR A C 1
ATOM 759 O O . THR A 1 98 ? 16.094 -20.953 -2.287 1 80.38 98 THR A O 1
ATOM 762 N N . TYR A 1 99 ? 16.484 -20.219 -4.398 1 80.69 99 TYR A N 1
ATOM 763 C CA . TYR A 1 99 ? 16.984 -18.953 -3.877 1 80.69 99 TYR A CA 1
ATOM 764 C C . TYR A 1 99 ? 15.898 -18.234 -3.061 1 80.69 99 TYR A C 1
ATOM 766 O O . TYR A 1 99 ? 16.156 -17.812 -1.934 1 80.69 99 TYR A O 1
ATOM 774 N N . GLN A 1 100 ? 14.656 -18.094 -3.584 1 81.5 100 GLN A N 1
ATOM 775 C CA . GLN A 1 100 ? 13.547 -17.438 -2.896 1 81.5 100 GLN A CA 1
ATOM 776 C C . GLN A 1 100 ? 13.203 -18.156 -1.599 1 81.5 100 GLN A C 1
ATOM 778 O O . GLN A 1 100 ? 13.047 -17.531 -0.552 1 81.5 100 GLN A O 1
ATOM 783 N N . ARG A 1 101 ? 13.195 -19.422 -1.663 1 86.19 101 ARG A N 1
ATOM 784 C CA . ARG A 1 101 ? 12.844 -20.219 -0.492 1 86.19 101 ARG A CA 1
ATOM 785 C C . ARG A 1 101 ? 13.891 -20.078 0.603 1 86.19 101 ARG A C 1
ATOM 787 O O . ARG A 1 101 ? 13.555 -19.875 1.771 1 86.19 101 ARG A O 1
ATOM 794 N N . GLU A 1 102 ? 15.133 -20.172 0.213 1 88.75 102 GLU A N 1
ATOM 795 C CA . GLU A 1 102 ? 16.219 -20.094 1.181 1 88.75 102 GLU A CA 1
ATOM 796 C C . GLU A 1 102 ? 16.25 -18.734 1.87 1 88.75 102 GLU A C 1
ATOM 798 O O . GLU A 1 102 ? 16.531 -18.641 3.068 1 88.75 102 GLU A O 1
ATOM 803 N N . ARG A 1 103 ? 16.016 -17.781 1.102 1 88.25 103 ARG A N 1
ATOM 804 C CA . ARG A 1 103 ? 15.969 -16.422 1.645 1 88.25 103 ARG A CA 1
ATOM 805 C C . ARG A 1 103 ? 14.898 -16.297 2.725 1 88.25 103 ARG A C 1
ATOM 807 O O . ARG A 1 103 ? 15.148 -15.75 3.795 1 88.25 103 ARG A O 1
ATOM 814 N N . VAL A 1 104 ? 13.758 -16.828 2.457 1 92.94 104 VAL A N 1
ATOM 815 C CA . VAL A 1 104 ? 12.641 -16.781 3.398 1 92.94 104 VAL A CA 1
ATOM 816 C C . VAL A 1 104 ? 12.961 -17.641 4.625 1 92.94 104 VAL A C 1
ATOM 818 O O . VAL A 1 104 ? 12.727 -17.219 5.758 1 92.94 104 VAL A O 1
ATOM 821 N N . GLU A 1 105 ? 13.531 -18.781 4.379 1 94.31 105 GLU A N 1
ATOM 822 C CA . GLU A 1 105 ? 13.867 -19.703 5.465 1 94.31 105 GLU A CA 1
ATOM 823 C C . GLU A 1 105 ? 14.906 -19.094 6.398 1 94.31 105 GLU A C 1
ATOM 825 O O . GLU A 1 105 ? 14.82 -19.234 7.621 1 94.31 105 GLU A O 1
ATOM 830 N N . LYS A 1 106 ? 15.859 -18.453 5.832 1 94.12 106 LYS A N 1
ATOM 831 C CA . LYS A 1 106 ? 16.906 -17.812 6.625 1 94.12 106 LYS A CA 1
ATOM 832 C C . LYS A 1 106 ? 16.312 -16.766 7.555 1 94.12 106 LYS A C 1
ATOM 834 O O . LYS A 1 106 ? 16.594 -16.75 8.758 1 94.12 106 LYS A O 1
ATOM 839 N N . VAL A 1 107 ? 15.508 -15.922 6.996 1 96.06 107 VAL A N 1
ATOM 840 C CA . VAL A 1 107 ? 14.883 -14.844 7.766 1 96.06 107 VAL A CA 1
ATOM 841 C C . VAL A 1 107 ? 13.984 -15.438 8.852 1 96.06 107 VAL A C 1
ATOM 843 O O . VAL A 1 107 ? 14.047 -15.023 10.008 1 96.06 107 VAL A O 1
ATOM 846 N N . ALA A 1 108 ? 13.172 -16.406 8.438 1 96.62 108 ALA A N 1
ATOM 847 C CA . ALA A 1 108 ? 12.227 -17.031 9.367 1 96.62 108 ALA A CA 1
ATOM 848 C C . ALA A 1 108 ? 12.953 -17.703 10.523 1 96.62 108 ALA A C 1
ATOM 850 O O . ALA A 1 108 ? 12.539 -17.594 11.672 1 96.62 108 ALA A O 1
ATOM 851 N N . LYS A 1 109 ? 14.023 -18.391 10.227 1 95.81 109 LYS A N 1
ATOM 852 C CA . LYS A 1 109 ? 14.82 -19.062 11.25 1 95.81 109 LYS A CA 1
ATOM 853 C C . LYS A 1 109 ? 15.344 -18.062 12.281 1 95.81 109 LYS A C 1
ATOM 855 O O . LYS A 1 109 ? 15.242 -18.297 13.484 1 95.81 109 LYS A O 1
ATOM 860 N N . GLU A 1 110 ? 15.875 -17.016 11.867 1 96.69 110 GLU A N 1
ATOM 861 C CA . GLU A 1 110 ? 16.422 -15.984 12.75 1 96.69 110 GLU A CA 1
ATOM 862 C C . GLU A 1 110 ? 15.328 -15.398 13.648 1 96.69 110 GLU A C 1
ATOM 864 O O . GLU A 1 110 ? 15.602 -15.016 14.789 1 96.69 110 GLU A O 1
ATOM 869 N N . LEU A 1 111 ? 14.117 -15.383 13.141 1 97.75 111 LEU A N 1
ATOM 870 C CA . LEU A 1 111 ? 13.031 -14.734 13.859 1 97.75 111 LEU A CA 1
ATOM 871 C C . LEU A 1 111 ? 12.211 -15.758 14.641 1 97.75 111 LEU A C 1
ATOM 873 O O . LEU A 1 111 ? 11.266 -15.398 15.344 1 97.75 111 LEU A O 1
ATOM 877 N N . GLY A 1 112 ? 12.57 -17.062 14.445 1 97.81 112 GLY A N 1
ATOM 878 C CA . GLY A 1 112 ? 11.82 -18.109 15.117 1 97.81 112 GLY A CA 1
ATOM 879 C C . GLY A 1 112 ? 10.453 -18.359 14.516 1 97.81 112 GLY A C 1
ATOM 880 O O . GLY A 1 112 ? 9.5 -18.688 15.227 1 97.81 112 GLY A O 1
ATOM 881 N N . LEU A 1 113 ? 10.273 -18.125 13.258 1 98.19 113 LEU A N 1
ATOM 882 C CA . LEU A 1 113 ? 9.008 -18.297 12.547 1 98.19 113 LEU A CA 1
ATOM 883 C C . LEU A 1 113 ? 8.992 -19.625 11.789 1 98.19 113 LEU A C 1
ATOM 885 O O . LEU A 1 113 ? 10.016 -20.047 11.25 1 98.19 113 LEU A O 1
ATOM 889 N N . GLU A 1 114 ? 7.895 -20.234 11.695 1 98 114 GLU A N 1
ATOM 890 C CA . GLU A 1 114 ? 7.715 -21.375 10.805 1 98 114 GLU A CA 1
ATOM 891 C C . GLU A 1 114 ? 7.562 -20.938 9.352 1 98 114 GLU A C 1
ATOM 893 O O . GLU A 1 114 ? 7.004 -19.875 9.078 1 98 114 GLU A O 1
ATOM 898 N N . VAL A 1 115 ? 8.055 -21.766 8.508 1 97.5 115 VAL A N 1
ATOM 899 C CA . VAL A 1 115 ? 7.93 -21.453 7.086 1 97.5 115 VAL A CA 1
ATOM 900 C C . VAL A 1 115 ? 7.047 -22.5 6.406 1 97.5 115 VAL A C 1
ATOM 902 O O . VAL A 1 115 ? 7.223 -23.703 6.617 1 97.5 115 VAL A O 1
ATOM 905 N N . PHE A 1 116 ? 6.074 -22.031 5.621 1 97.31 116 PHE A N 1
ATOM 906 C CA . PHE A 1 116 ? 5.223 -22.891 4.816 1 97.31 116 PHE A CA 1
ATOM 907 C C . PHE A 1 116 ? 5.387 -22.594 3.332 1 97.31 116 PHE A C 1
ATOM 909 O O . PHE A 1 116 ? 5.207 -21.453 2.904 1 97.31 116 PHE A O 1
ATOM 916 N N . ALA A 1 117 ? 5.777 -23.5 2.609 1 95.69 117 ALA A N 1
ATOM 917 C CA . ALA A 1 117 ? 5.812 -23.484 1.149 1 95.69 117 ALA A CA 1
ATOM 918 C C . ALA A 1 117 ? 5.039 -24.672 0.566 1 95.69 117 ALA A C 1
ATOM 920 O O . ALA A 1 117 ? 5.637 -25.641 0.088 1 95.69 117 ALA A O 1
ATOM 921 N N . PRO A 1 118 ? 3.729 -24.531 0.476 1 96.06 118 PRO A N 1
ATOM 922 C CA . PRO A 1 118 ? 2.869 -25.703 0.267 1 96.06 118 PRO A CA 1
ATOM 923 C C . PRO A 1 118 ? 3.072 -26.344 -1.103 1 96.06 118 PRO A C 1
ATOM 925 O O . PRO A 1 118 ? 2.795 -27.531 -1.276 1 96.06 118 PRO A O 1
ATOM 928 N N . PHE A 1 119 ? 3.664 -25.641 -1.993 1 94.75 119 PHE A N 1
ATOM 929 C CA . PHE A 1 119 ? 3.697 -26.188 -3.346 1 94.75 119 PHE A CA 1
ATOM 930 C C . PHE A 1 119 ? 5.133 -26.375 -3.816 1 94.75 119 PHE A C 1
ATOM 932 O O . PHE A 1 119 ? 5.387 -26.531 -5.016 1 94.75 119 PHE A O 1
ATOM 939 N N . TRP A 1 120 ? 5.992 -26.359 -2.871 1 91.56 120 TRP A N 1
ATOM 940 C CA . TRP A 1 120 ? 7.402 -26.562 -3.188 1 91.56 120 TRP A CA 1
ATOM 941 C C . TRP A 1 120 ? 7.617 -27.891 -3.898 1 91.56 120 TRP A C 1
ATOM 943 O O . TRP A 1 120 ? 7.184 -28.938 -3.408 1 91.56 120 TRP A O 1
ATOM 953 N N . GLN A 1 121 ? 8.172 -27.859 -5.102 1 89.56 121 GLN A N 1
ATOM 954 C CA . GLN A 1 121 ? 8.547 -29.031 -5.902 1 89.56 121 GLN A CA 1
ATOM 955 C C . GLN A 1 121 ? 7.316 -29.734 -6.461 1 89.56 121 GLN A C 1
ATOM 957 O O . GLN A 1 121 ? 7.371 -30.922 -6.789 1 89.56 121 GLN A O 1
ATOM 962 N N . ALA A 1 122 ? 6.18 -29.094 -6.473 1 93.12 122 ALA A N 1
ATOM 963 C CA . ALA A 1 122 ? 4.996 -29.625 -7.137 1 93.12 122 ALA A CA 1
ATOM 964 C C . ALA A 1 122 ? 5.219 -29.75 -8.641 1 93.12 122 ALA A C 1
ATOM 966 O O . ALA A 1 122 ? 6.023 -29.016 -9.219 1 93.12 122 ALA A O 1
ATOM 967 N N . ASP A 1 123 ? 4.52 -30.672 -9.211 1 95.5 123 ASP A N 1
ATOM 968 C CA . ASP A 1 123 ? 4.543 -30.781 -10.672 1 95.5 123 ASP A CA 1
ATOM 969 C C . ASP A 1 123 ? 3.951 -29.531 -11.32 1 95.5 123 ASP A C 1
ATOM 971 O O . ASP A 1 123 ? 2.809 -29.156 -11.047 1 95.5 123 ASP A O 1
ATOM 975 N N . PRO A 1 124 ? 4.688 -28.906 -12.125 1 95.38 124 PRO A N 1
ATOM 976 C CA . PRO A 1 124 ? 4.258 -27.609 -12.641 1 95.38 124 PRO A CA 1
ATOM 977 C C . PRO A 1 124 ? 2.938 -27.688 -13.406 1 95.38 124 PRO A C 1
ATOM 979 O O . PRO A 1 124 ? 2.09 -26.797 -13.266 1 95.38 124 PRO A O 1
ATOM 982 N N . GLU A 1 125 ? 2.803 -28.703 -14.25 1 96.31 125 GLU A N 1
ATOM 983 C CA . GLU A 1 125 ? 1.576 -28.844 -15.031 1 96.31 125 GLU A CA 1
ATOM 984 C C . GLU A 1 125 ? 0.369 -29.078 -14.125 1 96.31 125 GLU A C 1
ATOM 986 O O . GLU A 1 125 ? -0.653 -28.391 -14.266 1 96.31 125 GLU A O 1
ATOM 991 N N . GLU A 1 126 ? 0.521 -30.016 -13.219 1 97 126 GLU A N 1
ATOM 992 C CA . GLU A 1 126 ? -0.559 -30.297 -12.281 1 97 126 GLU A CA 1
ATOM 993 C C . GLU A 1 126 ? -0.879 -29.078 -11.422 1 97 126 GLU A C 1
ATOM 995 O O . GLU A 1 126 ? -2.049 -28.766 -11.18 1 97 126 GLU A O 1
ATOM 1000 N N . TYR A 1 127 ? 0.156 -28.453 -11.016 1 97.38 127 TYR A N 1
ATOM 1001 C CA . TYR A 1 127 ? 0.034 -27.234 -10.219 1 97.38 127 TYR A CA 1
ATOM 1002 C C . TYR A 1 127 ? -0.796 -26.188 -10.953 1 97.38 127 TYR A C 1
ATOM 1004 O O . TYR A 1 127 ? -1.742 -25.625 -10.383 1 97.38 127 TYR A O 1
ATOM 1012 N N . MET A 1 128 ? -0.503 -25.906 -12.18 1 97.81 128 MET A N 1
ATOM 1013 C CA . MET A 1 128 ? -1.214 -24.922 -12.984 1 97.81 128 MET A CA 1
ATOM 1014 C C . MET A 1 128 ? -2.678 -25.312 -13.156 1 97.81 128 MET A C 1
ATOM 1016 O O . MET A 1 128 ? -3.568 -24.469 -13.039 1 97.81 128 MET A O 1
ATOM 1020 N N . ARG A 1 129 ? -2.896 -26.594 -13.414 1 97.69 129 ARG A N 1
ATOM 1021 C CA . ARG A 1 129 ? -4.262 -27.062 -13.609 1 97.69 129 ARG A CA 1
ATOM 1022 C C . ARG A 1 129 ? -5.082 -26.938 -12.328 1 97.69 129 ARG A C 1
ATOM 1024 O O . ARG A 1 129 ? -6.27 -26.609 -12.375 1 97.69 129 ARG A O 1
ATOM 1031 N N . GLU A 1 130 ? -4.441 -27.188 -11.227 1 97.12 130 GLU A N 1
ATOM 1032 C CA . GLU A 1 130 ? -5.125 -27.047 -9.945 1 97.12 130 GLU A CA 1
ATOM 1033 C C . GLU A 1 130 ? -5.562 -25.609 -9.703 1 97.12 130 GLU A C 1
ATOM 1035 O O . GLU A 1 130 ? -6.66 -25.359 -9.195 1 97.12 130 GLU A O 1
ATOM 1040 N N . ILE A 1 131 ? -4.77 -24.688 -10.016 1 97.81 131 ILE A N 1
ATOM 1041 C CA . ILE A 1 131 ? -5.066 -23.281 -9.828 1 97.81 131 ILE A CA 1
ATOM 1042 C C . ILE A 1 131 ? -6.277 -22.891 -10.672 1 97.81 131 ILE A C 1
ATOM 1044 O O . ILE A 1 131 ? -7.195 -22.219 -10.188 1 97.81 131 ILE A O 1
ATOM 1048 N N . ILE A 1 132 ? -6.262 -23.359 -11.875 1 97.12 132 ILE A N 1
ATOM 1049 C CA . ILE A 1 132 ? -7.352 -23.047 -12.797 1 97.12 132 ILE A CA 1
ATOM 1050 C C . ILE A 1 132 ? -8.633 -23.734 -12.32 1 97.12 132 ILE A C 1
ATOM 1052 O O . ILE A 1 132 ? -9.703 -23.109 -12.305 1 97.12 132 ILE A O 1
ATOM 1056 N N . LYS A 1 133 ? -8.508 -24.969 -11.922 1 97.12 133 LYS A N 1
ATOM 1057 C CA . LYS A 1 133 ? -9.656 -25.734 -11.445 1 97.12 133 LYS A CA 1
ATOM 1058 C C . LYS A 1 133 ? -10.242 -25.109 -10.188 1 97.12 133 LYS A C 1
ATOM 1060 O O . LYS A 1 133 ? -11.461 -25.156 -9.977 1 97.12 133 LYS A O 1
ATOM 1065 N N . ALA A 1 134 ? -9.398 -24.5 -9.414 1 97.75 134 ALA A N 1
ATOM 1066 C CA . ALA A 1 134 ? -9.836 -23.891 -8.164 1 97.75 134 ALA A CA 1
ATOM 1067 C C . ALA A 1 134 ? -10.602 -22.594 -8.43 1 97.75 134 ALA A C 1
ATOM 1069 O O . ALA A 1 134 ? -11.172 -22 -7.512 1 97.75 134 ALA A O 1
ATOM 1070 N N . GLY A 1 135 ? -10.586 -22.109 -9.641 1 97.81 135 GLY A N 1
ATOM 1071 C CA . GLY A 1 135 ? -11.422 -20.969 -9.992 1 97.81 135 GLY A CA 1
ATOM 1072 C C . GLY A 1 135 ? -10.656 -19.672 -10.047 1 97.81 135 GLY A C 1
ATOM 1073 O O . GLY A 1 135 ? -11.258 -18.594 -10.031 1 97.81 135 GLY A O 1
ATOM 1074 N N . PHE A 1 136 ? -9.336 -19.703 -10.125 1 98.62 136 PHE A N 1
ATOM 1075 C CA . PHE A 1 136 ? -8.531 -18.484 -10.188 1 98.62 136 PHE A CA 1
ATOM 1076 C C . PHE A 1 136 ? -8.578 -17.875 -11.578 1 98.62 136 PHE A C 1
ATOM 1078 O O . PHE A 1 136 ? -8.516 -18.594 -12.586 1 98.62 136 PHE A O 1
ATOM 1085 N N . ASP A 1 137 ? -8.773 -16.609 -11.664 1 98.62 137 ASP A N 1
ATOM 1086 C CA . ASP A 1 137 ? -8.617 -15.828 -12.891 1 98.62 137 ASP A CA 1
ATOM 1087 C C . ASP A 1 137 ? -7.215 -15.234 -12.984 1 98.62 137 ASP A C 1
ATOM 1089 O O . ASP A 1 137 ? -6.949 -14.156 -12.445 1 98.62 137 ASP A O 1
ATOM 1093 N N . VAL A 1 138 ? -6.359 -15.906 -13.664 1 98.31 138 VAL A N 1
ATOM 1094 C CA . VAL A 1 138 ? -4.945 -15.562 -13.758 1 98.31 138 VAL A CA 1
ATOM 1095 C C . VAL A 1 138 ? -4.637 -15.008 -15.148 1 98.31 138 VAL A C 1
ATOM 1097 O O . VAL A 1 138 ? -5.004 -15.602 -16.156 1 98.31 138 VAL A O 1
ATOM 1100 N N . VAL A 1 139 ? -3.941 -13.914 -15.203 1 98 139 VAL A N 1
ATOM 1101 C CA . VAL A 1 139 ? -3.605 -13.289 -16.484 1 98 139 VAL A CA 1
ATOM 1102 C C . VAL A 1 139 ? -2.096 -13.07 -16.562 1 98 139 VAL A C 1
ATOM 1104 O O . VAL A 1 139 ? -1.442 -12.812 -15.547 1 98 139 VAL A O 1
ATOM 1107 N N . VAL A 1 140 ? -1.588 -13.164 -17.75 1 97.44 140 VAL A N 1
ATOM 1108 C CA . VAL A 1 140 ? -0.169 -12.914 -17.984 1 97.44 140 VAL A CA 1
ATOM 1109 C C . VAL A 1 140 ? 0.074 -11.406 -18.109 1 97.44 140 VAL A C 1
ATOM 1111 O O . VAL A 1 140 ? -0.532 -10.742 -18.953 1 97.44 140 VAL A O 1
ATOM 1114 N N . VAL A 1 141 ? 1.059 -10.914 -17.266 1 95.31 141 VAL A N 1
ATOM 1115 C CA . VAL A 1 141 ? 1.271 -9.469 -17.281 1 95.31 141 VAL A CA 1
ATOM 1116 C C . VAL A 1 141 ? 2.719 -9.172 -17.672 1 95.31 141 VAL A C 1
ATOM 1118 O O . VAL A 1 141 ? 3.096 -8.008 -17.828 1 95.31 141 VAL A O 1
ATOM 1121 N N . GLY A 1 142 ? 3.488 -10.156 -17.797 1 94.75 142 GLY A N 1
ATOM 1122 C CA . GLY A 1 142 ? 4.871 -10.023 -18.234 1 94.75 142 GLY A CA 1
ATOM 1123 C C . GLY A 1 142 ? 5.383 -11.227 -19 1 94.75 142 GLY A C 1
ATOM 1124 O O . GLY A 1 142 ? 5.027 -12.359 -18.688 1 94.75 142 GLY A O 1
ATOM 1125 N N . VAL A 1 143 ? 6.18 -10.969 -19.969 1 96 143 VAL A N 1
ATOM 1126 C CA . VAL A 1 143 ? 6.812 -12.008 -20.766 1 96 143 VAL A CA 1
ATOM 1127 C C . VAL A 1 143 ? 8.297 -11.695 -20.938 1 96 143 VAL A C 1
ATOM 1129 O O . VAL A 1 143 ? 8.672 -10.547 -21.219 1 96 143 VAL A O 1
ATOM 1132 N N . SER A 1 144 ? 9.133 -12.688 -20.688 1 94.19 144 SER A N 1
ATOM 1133 C CA . SER A 1 144 ? 10.562 -12.422 -20.797 1 94.19 144 SER A CA 1
ATOM 1134 C C . SER A 1 144 ? 11.297 -13.609 -21.422 1 94.19 144 SER A C 1
ATOM 1136 O O . SER A 1 144 ? 12.492 -13.805 -21.172 1 94.19 144 SER A O 1
ATOM 1138 N N . ALA A 1 145 ? 10.695 -14.422 -22.094 1 91.31 145 ALA A N 1
ATOM 1139 C CA . ALA A 1 145 ? 11.344 -15.602 -22.656 1 91.31 145 ALA A CA 1
ATOM 1140 C C . ALA A 1 145 ? 11.031 -15.75 -24.141 1 91.31 145 ALA A C 1
ATOM 1142 O O . ALA A 1 145 ? 9.914 -15.461 -24.578 1 91.31 145 ALA A O 1
ATOM 1143 N N . TYR A 1 146 ? 11.953 -16.25 -24.766 1 89.5 146 TYR A N 1
ATOM 1144 C CA . TYR A 1 146 ? 11.75 -16.594 -26.172 1 89.5 146 TYR A CA 1
ATOM 1145 C C . TYR A 1 146 ? 10.656 -17.641 -26.328 1 89.5 146 TYR A C 1
ATOM 1147 O O . TYR A 1 146 ? 10.539 -18.547 -25.5 1 89.5 146 TYR A O 1
ATOM 1155 N N . GLY A 1 147 ? 9.867 -17.531 -27.438 1 90.56 147 GLY A N 1
ATOM 1156 C CA . GLY A 1 147 ? 8.742 -18.422 -27.656 1 90.56 147 GLY A CA 1
ATOM 1157 C C . GLY A 1 147 ? 7.41 -17.797 -27.266 1 90.56 147 GLY A C 1
ATOM 1158 O O . GLY A 1 147 ? 6.395 -18.047 -27.922 1 90.56 147 GLY A O 1
ATOM 1159 N N . LEU A 1 148 ? 7.582 -17.094 -26.109 1 94.88 148 LEU A N 1
ATOM 1160 C CA . LEU A 1 148 ? 6.398 -16.312 -25.766 1 94.88 148 LEU A CA 1
ATOM 1161 C C . LEU A 1 148 ? 6.348 -15.023 -26.562 1 94.88 148 LEU A C 1
ATOM 1163 O O . LEU A 1 148 ? 7.383 -14.414 -26.844 1 94.88 148 LEU A O 1
ATOM 1167 N N . ASN A 1 149 ? 5.242 -14.664 -27.109 1 95.19 149 ASN A N 1
ATOM 1168 C CA . ASN A 1 149 ? 5.109 -13.438 -27.891 1 95.19 149 ASN A CA 1
ATOM 1169 C C . ASN A 1 149 ? 4.145 -12.453 -27.219 1 95.19 149 ASN A C 1
ATOM 1171 O O . ASN A 1 149 ? 3.686 -12.688 -26.109 1 95.19 149 ASN A O 1
ATOM 1175 N N . GLU A 1 150 ? 3.896 -11.445 -27.875 1 96.5 150 GLU A N 1
ATOM 1176 C CA . GLU A 1 150 ? 3.113 -10.328 -27.344 1 96.5 150 GLU A CA 1
ATOM 1177 C C . GLU A 1 150 ? 1.679 -10.75 -27.047 1 96.5 150 GLU A C 1
ATOM 1179 O O . GLU A 1 150 ? 1.031 -10.195 -26.156 1 96.5 150 GLU A O 1
ATOM 1184 N N . GLN A 1 151 ? 1.193 -11.75 -27.719 1 96.44 151 GLN A N 1
ATOM 1185 C CA . GLN A 1 151 ? -0.193 -12.18 -27.578 1 96.44 151 GLN A CA 1
ATOM 1186 C C . GLN A 1 151 ? -0.447 -12.789 -26.203 1 96.44 151 GLN A C 1
ATOM 1188 O O . GLN A 1 151 ? -1.597 -12.914 -25.781 1 96.44 151 GLN A O 1
ATOM 1193 N N . TRP A 1 152 ? 0.599 -13.172 -25.516 1 97.62 152 TRP A N 1
ATOM 1194 C CA . TRP A 1 152 ? 0.454 -13.742 -24.188 1 97.62 152 TRP A CA 1
ATOM 1195 C C . TRP A 1 152 ? 0.103 -12.672 -23.172 1 97.62 152 TRP A C 1
ATOM 1197 O O . TRP A 1 152 ? -0.454 -12.969 -22.109 1 97.62 152 TRP A O 1
ATOM 1207 N N . LEU A 1 153 ? 0.515 -11.445 -23.422 1 97.25 153 LEU A N 1
ATOM 1208 C CA . LEU A 1 153 ? 0.222 -10.352 -22.5 1 97.25 153 LEU A CA 1
ATOM 1209 C C . LEU A 1 153 ? -1.279 -10.109 -22.406 1 97.25 153 LEU A C 1
ATOM 1211 O O . LEU A 1 153 ? -1.93 -9.828 -23.406 1 97.25 153 LEU A O 1
ATOM 1215 N N . GLY A 1 154 ? -1.8 -10.258 -21.219 1 96.94 154 GLY A N 1
ATOM 1216 C CA . GLY A 1 154 ? -3.223 -10.055 -21 1 96.94 154 GLY A CA 1
ATOM 1217 C C . GLY A 1 154 ? -4.035 -11.32 -21.156 1 96.94 154 GLY A C 1
ATOM 1218 O O . GLY A 1 154 ? -5.234 -11.344 -20.859 1 96.94 154 GLY A O 1
ATOM 1219 N N . ARG A 1 155 ? -3.377 -12.359 -21.547 1 97.75 155 ARG A N 1
ATOM 1220 C CA . ARG A 1 155 ? -4.074 -13.617 -21.797 1 97.75 155 ARG A CA 1
ATOM 1221 C C . ARG A 1 155 ? -4.367 -14.344 -20.484 1 97.75 155 ARG A C 1
ATOM 1223 O O . ARG A 1 155 ? -3.516 -14.398 -19.594 1 97.75 155 ARG A O 1
ATOM 1230 N N . LYS A 1 156 ? -5.547 -14.867 -20.391 1 98.12 156 LYS A N 1
ATOM 1231 C CA . LYS A 1 156 ? -5.914 -15.703 -19.25 1 98.12 156 LYS A CA 1
ATOM 1232 C C . LYS A 1 156 ? -5.238 -17.078 -19.328 1 98.12 156 LYS A C 1
ATOM 1234 O O . LYS A 1 156 ? -5.148 -17.656 -20.406 1 98.12 156 LYS A O 1
ATOM 1239 N N . ILE A 1 157 ? -4.785 -17.531 -18.25 1 98.31 157 ILE A N 1
ATOM 1240 C CA . ILE A 1 157 ? -4.246 -18.891 -18.203 1 98.31 157 ILE A CA 1
ATOM 1241 C C . ILE A 1 157 ? -5.387 -19.891 -18.016 1 98.31 157 ILE A C 1
ATOM 1243 O O . ILE A 1 157 ? -5.965 -20 -16.938 1 98.31 157 ILE A O 1
ATOM 1247 N N . ASP A 1 158 ? -5.773 -20.5 -19.047 1 98.06 158 ASP A N 1
ATOM 1248 C CA . ASP A 1 158 ? -6.762 -21.578 -19.062 1 98.06 158 ASP A CA 1
ATOM 1249 C C . ASP A 1 158 ? -6.164 -22.875 -19.594 1 98.06 158 ASP A C 1
ATOM 1251 O O . ASP A 1 158 ? -4.945 -22.984 -19.75 1 98.06 158 ASP A O 1
ATOM 1255 N N . GLU A 1 159 ? -6.965 -23.859 -19.797 1 97.69 159 GLU A N 1
ATOM 1256 C CA . GLU A 1 159 ? -6.48 -25.156 -20.25 1 97.69 159 GLU A CA 1
ATOM 1257 C C . GLU A 1 159 ? -5.766 -25.031 -21.594 1 97.69 159 GLU A C 1
ATOM 1259 O O . GLU A 1 159 ? -4.734 -25.672 -21.812 1 97.69 159 GLU A O 1
ATOM 1264 N N . ARG A 1 160 ? -6.281 -24.234 -22.469 1 97.81 160 ARG A N 1
ATOM 1265 C CA . ARG A 1 160 ? -5.645 -24.031 -23.766 1 97.81 160 ARG A CA 1
ATOM 1266 C C . ARG A 1 160 ? -4.266 -23.406 -23.609 1 97.81 160 ARG A C 1
ATOM 1268 O O . ARG A 1 160 ? -3.307 -23.812 -24.266 1 97.81 160 ARG A O 1
ATOM 1275 N N . ALA A 1 161 ? -4.195 -22.422 -22.734 1 98 161 ALA A N 1
ATOM 1276 C CA . ALA A 1 161 ? -2.912 -21.781 -22.453 1 98 161 ALA A CA 1
ATOM 1277 C C . ALA A 1 161 ? -1.902 -22.781 -21.922 1 98 161 ALA A C 1
ATOM 1279 O O . ALA A 1 161 ? -0.736 -22.781 -22.328 1 98 161 ALA A O 1
ATOM 1280 N N . ILE A 1 162 ? -2.352 -23.656 -21.016 1 97.88 162 ILE A N 1
ATOM 1281 C CA . ILE A 1 162 ? -1.466 -24.656 -20.422 1 97.88 162 ILE A CA 1
ATOM 1282 C C . ILE A 1 162 ? -0.933 -25.594 -21.5 1 97.88 162 ILE A C 1
ATOM 1284 O O . ILE A 1 162 ? 0.258 -25.906 -21.531 1 97.88 162 ILE A O 1
ATOM 1288 N N . GLN A 1 163 ? -1.786 -26 -22.453 1 97.75 163 GLN A N 1
ATOM 1289 C CA . GLN A 1 163 ? -1.366 -26.859 -23.547 1 97.75 163 GLN A CA 1
ATOM 1290 C C . GLN A 1 163 ? -0.316 -26.172 -24.422 1 97.75 163 GLN A C 1
ATOM 1292 O O . GLN A 1 163 ? 0.665 -26.797 -24.828 1 97.75 163 GLN A O 1
ATOM 1297 N N . GLU A 1 164 ? -0.553 -24.938 -24.641 1 97.75 164 GLU A N 1
ATOM 1298 C CA . GLU A 1 164 ? 0.415 -24.188 -25.438 1 97.75 164 GLU A CA 1
ATOM 1299 C C . GLU A 1 164 ? 1.738 -24.031 -24.688 1 97.75 164 GLU A C 1
ATOM 1301 O O . GLU A 1 164 ? 2.809 -24.109 -25.297 1 97.75 164 GLU A O 1
ATOM 1306 N N . LEU A 1 165 ? 1.652 -23.797 -23.406 1 97.5 165 LEU A N 1
ATOM 1307 C CA . LEU A 1 165 ? 2.863 -23.688 -22.594 1 97.5 165 LEU A CA 1
ATOM 1308 C C . LEU A 1 165 ? 3.637 -25 -22.594 1 97.5 165 LEU A C 1
ATOM 1310 O O . LEU A 1 165 ? 4.871 -25 -22.609 1 97.5 165 LEU A O 1
ATOM 1314 N N . LYS A 1 166 ? 2.936 -26.141 -22.594 1 97.12 166 LYS A N 1
ATOM 1315 C CA . LYS A 1 166 ? 3.574 -27.453 -22.688 1 97.12 166 LYS A CA 1
ATOM 1316 C C . LYS A 1 166 ? 4.348 -27.594 -24 1 97.12 166 LYS A C 1
ATOM 1318 O O . LYS A 1 166 ? 5.465 -28.109 -24.016 1 97.12 166 LYS A O 1
ATOM 1323 N N . ALA A 1 167 ? 3.695 -27.156 -25.031 1 97.31 167 ALA A N 1
ATOM 1324 C CA . ALA A 1 167 ? 4.352 -27.203 -26.344 1 97.31 167 ALA A CA 1
ATOM 1325 C C . ALA A 1 167 ? 5.602 -26.328 -26.359 1 97.31 167 ALA A C 1
ATOM 1327 O O . ALA A 1 167 ? 6.641 -26.734 -26.875 1 97.31 167 ALA A O 1
ATOM 1328 N N . LEU A 1 168 ? 5.512 -25.156 -25.766 1 96.38 168 LEU A N 1
ATOM 1329 C CA . LEU A 1 168 ? 6.641 -24.234 -25.703 1 96.38 168 LEU A CA 1
ATOM 1330 C C . LEU A 1 168 ? 7.738 -24.781 -24.797 1 96.38 168 LEU A C 1
ATOM 1332 O O . LEU A 1 168 ? 8.922 -24.547 -25.047 1 96.38 168 LEU A O 1
ATOM 1336 N N . ASN A 1 169 ? 7.293 -25.453 -23.75 1 96.12 169 ASN A N 1
ATOM 1337 C CA . ASN A 1 169 ? 8.266 -26.125 -22.891 1 96.12 169 ASN A CA 1
ATOM 1338 C C . ASN A 1 169 ? 9.102 -27.141 -23.672 1 96.12 169 ASN A C 1
ATOM 1340 O O . ASN A 1 169 ? 10.32 -27.188 -23.531 1 96.12 169 ASN A O 1
ATOM 1344 N N . LYS A 1 170 ? 8.469 -28 -24.531 1 96.19 170 LYS A N 1
ATOM 1345 C CA . LYS A 1 170 ? 9.141 -29.016 -25.328 1 96.19 170 LYS A CA 1
ATOM 1346 C C . LYS A 1 170 ? 10.086 -28.375 -26.344 1 96.19 170 LYS A C 1
ATOM 1348 O O . LYS A 1 170 ? 11.203 -28.844 -26.547 1 96.19 170 LYS A O 1
ATOM 1353 N N . LYS A 1 171 ? 9.68 -27.266 -26.844 1 95.25 171 LYS A N 1
ATOM 1354 C CA . LYS A 1 171 ? 10.406 -26.656 -27.953 1 95.25 171 LYS A CA 1
ATOM 1355 C C . LYS A 1 171 ? 11.477 -25.703 -27.453 1 95.25 171 LYS A C 1
ATOM 1357 O O . LYS A 1 171 ? 12.594 -25.672 -27.984 1 95.25 171 LYS A O 1
ATOM 1362 N N . TYR A 1 172 ? 11.18 -24.859 -26.375 1 93.88 172 TYR A N 1
ATOM 1363 C CA . TYR A 1 172 ? 12.055 -23.75 -25.984 1 93.88 172 TYR A CA 1
ATOM 1364 C C . TYR A 1 172 ? 12.438 -23.844 -24.516 1 93.88 172 TYR A C 1
ATOM 1366 O O . TYR A 1 172 ? 13.125 -22.969 -23.984 1 93.88 172 TYR A O 1
ATOM 1374 N N . LYS A 1 173 ? 11.922 -24.797 -23.781 1 93.88 173 LYS A N 1
ATOM 1375 C CA . LYS A 1 173 ? 12.234 -25.062 -22.375 1 93.88 173 LYS A CA 1
ATOM 1376 C C . LYS A 1 173 ? 11.625 -23.984 -21.484 1 93.88 173 LYS A C 1
ATOM 1378 O O . LYS A 1 173 ? 12.133 -23.719 -20.391 1 93.88 173 LYS A O 1
ATOM 1383 N N . VAL A 1 174 ? 10.586 -23.375 -21.984 1 94 174 VAL A N 1
ATOM 1384 C CA . VAL A 1 174 ? 9.82 -22.453 -21.156 1 94 174 VAL A CA 1
ATOM 1385 C C . VAL A 1 174 ? 9.18 -23.219 -20 1 94 174 VAL A C 1
ATOM 1387 O O . VAL A 1 174 ? 8.516 -24.234 -20.203 1 94 174 VAL A O 1
ATOM 1390 N N . HIS A 1 175 ? 9.445 -22.797 -18.828 1 94.31 175 HIS A N 1
ATOM 1391 C CA . HIS A 1 175 ? 8.82 -23.453 -17.688 1 94.31 175 HIS A CA 1
ATOM 1392 C C . HIS A 1 175 ? 7.305 -23.328 -17.734 1 94.31 175 HIS A C 1
ATOM 1394 O O . HIS A 1 175 ? 6.773 -22.234 -17.891 1 94.31 175 HIS A O 1
ATOM 1400 N N . ILE A 1 176 ? 6.637 -24.359 -17.484 1 96 176 ILE A N 1
ATOM 1401 C CA . ILE A 1 176 ? 5.191 -24.422 -17.672 1 96 176 ILE A CA 1
ATOM 1402 C C . ILE A 1 176 ? 4.508 -23.484 -16.688 1 96 176 ILE A C 1
ATOM 1404 O O . ILE A 1 176 ? 3.498 -22.844 -17.016 1 96 176 ILE A O 1
ATOM 1408 N N . ALA A 1 177 ? 5.125 -23.312 -15.477 1 95.69 177 ALA A N 1
ATOM 1409 C CA . ALA A 1 177 ? 4.527 -22.469 -14.438 1 95.69 177 ALA A CA 1
ATOM 1410 C C . ALA A 1 177 ? 5.227 -21.125 -14.352 1 95.69 177 ALA A C 1
ATOM 1412 O O . ALA A 1 177 ? 4.938 -20.328 -13.453 1 95.69 177 ALA A O 1
ATOM 1413 N N . GLY A 1 178 ? 6.188 -20.859 -15.156 1 93 178 GLY A N 1
ATOM 1414 C CA . GLY A 1 178 ? 6.863 -19.578 -15.211 1 93 178 GLY A CA 1
ATOM 1415 C C . GLY A 1 178 ? 7.852 -19.375 -14.078 1 93 178 GLY A C 1
ATOM 1416 O O . GLY A 1 178 ? 8.133 -18.234 -13.695 1 93 178 GLY A O 1
ATOM 1417 N N . GLU A 1 179 ? 8.398 -20.312 -13.492 1 89 179 GLU A N 1
ATOM 1418 C CA . GLU A 1 179 ? 9.25 -20.234 -12.312 1 89 179 GLU A CA 1
ATOM 1419 C C . GLU A 1 179 ? 10.602 -19.609 -12.641 1 89 179 GLU A C 1
ATOM 1421 O O . GLU A 1 179 ? 11.266 -19.062 -11.758 1 89 179 GLU A O 1
ATOM 1426 N N . GLY A 1 180 ? 10.953 -19.75 -13.875 1 83.44 180 GLY A N 1
ATOM 1427 C CA . GLY A 1 180 ? 12.219 -19.172 -14.273 1 83.44 180 GLY A CA 1
ATOM 1428 C C . GLY A 1 180 ? 12.117 -17.688 -14.594 1 83.44 180 GLY A C 1
ATOM 1429 O O . GLY A 1 180 ? 13.102 -17.062 -14.992 1 83.44 180 GLY A O 1
ATOM 1430 N N . GLY A 1 181 ? 10.922 -17.156 -14.414 1 88.38 181 GLY A N 1
ATOM 1431 C CA . GLY A 1 181 ? 10.719 -15.75 -14.734 1 88.38 181 GLY A CA 1
ATOM 1432 C C . GLY A 1 181 ? 10.305 -15.523 -16.172 1 88.38 181 GLY A C 1
ATOM 1433 O O . GLY A 1 181 ? 10.305 -14.383 -16.656 1 88.38 181 GLY A O 1
ATOM 1434 N N . GLU A 1 182 ? 10 -16.594 -16.859 1 93.81 182 GLU A N 1
ATOM 1435 C CA . GLU A 1 182 ? 9.648 -16.5 -18.281 1 93.81 182 GLU A CA 1
ATOM 1436 C C . GLU A 1 182 ? 8.398 -15.656 -18.484 1 93.81 182 GLU A C 1
ATOM 1438 O O . GLU A 1 182 ? 8.266 -14.977 -19.5 1 93.81 182 GLU A O 1
ATOM 1443 N N . PHE A 1 183 ? 7.52 -15.766 -17.562 1 95.38 183 PHE A N 1
ATOM 1444 C CA . PHE A 1 183 ? 6.344 -14.898 -17.578 1 95.38 183 PHE A CA 1
ATOM 1445 C C . PHE A 1 183 ? 5.871 -14.602 -16.156 1 95.38 183 PHE A C 1
ATOM 1447 O O . PHE A 1 183 ? 6.199 -15.336 -15.227 1 95.38 183 PHE A O 1
ATOM 1454 N N . GLU A 1 184 ? 5.238 -13.523 -16.016 1 93.94 184 GLU A N 1
ATOM 1455 C CA . GLU A 1 184 ? 4.645 -13.062 -14.773 1 93.94 184 GLU A CA 1
ATOM 1456 C C . GLU A 1 184 ? 3.121 -13.016 -14.867 1 93.94 184 GLU A C 1
ATOM 1458 O O . GLU A 1 184 ? 2.568 -12.789 -15.945 1 93.94 184 GLU A O 1
ATOM 1463 N N . THR A 1 185 ? 2.484 -13.289 -13.766 1 96.12 185 THR A N 1
ATOM 1464 C CA . THR A 1 185 ? 1.028 -13.352 -13.781 1 96.12 185 THR A CA 1
ATOM 1465 C C . THR A 1 185 ? 0.432 -12.414 -12.734 1 96.12 185 THR A C 1
ATOM 1467 O O . THR A 1 185 ? 1.149 -11.898 -11.875 1 96.12 185 THR A O 1
ATOM 1470 N N . PHE A 1 186 ? -0.743 -12.18 -12.922 1 96.12 186 PHE A N 1
ATOM 1471 C CA . PHE A 1 186 ? -1.57 -11.438 -11.977 1 96.12 186 PHE A CA 1
ATOM 1472 C C . PHE A 1 186 ? -2.928 -12.109 -11.805 1 96.12 186 PHE A C 1
ATOM 1474 O O . PHE A 1 186 ? -3.533 -12.555 -12.781 1 96.12 186 PHE A O 1
ATOM 1481 N N . VAL A 1 187 ? -3.355 -12.219 -10.57 1 97.75 187 VAL A N 1
ATOM 1482 C CA . VAL A 1 187 ? -4.652 -12.836 -10.305 1 97.75 187 VAL A CA 1
ATOM 1483 C C . VAL A 1 187 ? -5.723 -11.758 -10.188 1 97.75 187 VAL A C 1
ATOM 1485 O O . VAL A 1 187 ? -5.648 -10.891 -9.312 1 97.75 187 VAL A O 1
ATOM 1488 N N . ARG A 1 188 ? -6.742 -11.828 -10.992 1 97.25 188 ARG A N 1
ATOM 1489 C CA . ARG A 1 188 ? -7.801 -10.828 -11.008 1 97.25 188 ARG A CA 1
ATOM 1490 C C . ARG A 1 188 ? -8.953 -11.227 -10.094 1 97.25 188 ARG A C 1
ATOM 1492 O O . ARG A 1 188 ? -9.734 -10.375 -9.664 1 97.25 188 ARG A O 1
ATOM 1499 N N . ASP A 1 189 ? -9.031 -12.508 -9.883 1 97.62 189 ASP A N 1
ATOM 1500 C CA . ASP A 1 189 ? -10.109 -13.039 -9.047 1 97.62 189 ASP A CA 1
ATOM 1501 C C . ASP A 1 189 ? -9.773 -14.438 -8.539 1 97.62 189 ASP A C 1
ATOM 1503 O O . ASP A 1 189 ? -8.969 -15.148 -9.141 1 97.62 189 ASP A O 1
ATOM 1507 N N . ALA A 1 190 ? -10.297 -14.773 -7.473 1 98.25 190 ALA A N 1
ATOM 1508 C CA . ALA A 1 190 ? -10.203 -16.094 -6.848 1 98.25 190 ALA A CA 1
ATOM 1509 C C . ALA A 1 190 ? -11.406 -16.359 -5.949 1 98.25 190 ALA A C 1
ATOM 1511 O O . ALA A 1 190 ? -12.164 -15.438 -5.625 1 98.25 190 ALA A O 1
ATOM 1512 N N . PRO A 1 191 ? -11.609 -17.562 -5.598 1 97.69 191 PRO A N 1
ATOM 1513 C CA . PRO A 1 191 ? -12.82 -17.922 -4.855 1 97.69 191 PRO A CA 1
ATOM 1514 C C . PRO A 1 191 ? -12.977 -17.141 -3.559 1 97.69 191 PRO A C 1
ATOM 1516 O O . PRO A 1 191 ? -14.102 -16.828 -3.145 1 97.69 191 PRO A O 1
ATOM 1519 N N . PHE A 1 192 ? -11.922 -16.734 -2.936 1 97.38 192 PHE A N 1
ATOM 1520 C CA . PHE A 1 192 ? -11.992 -16.125 -1.618 1 97.38 192 PHE A CA 1
ATOM 1521 C C . PHE A 1 192 ? -11.977 -14.602 -1.734 1 97.38 192 PHE A C 1
ATOM 1523 O O . PHE A 1 192 ? -12.031 -13.891 -0.725 1 97.38 192 PHE A O 1
ATOM 1530 N N . PHE A 1 193 ? -11.906 -14.094 -2.969 1 96.81 193 PHE A N 1
ATOM 1531 C CA . PHE A 1 193 ? -11.992 -12.656 -3.164 1 96.81 193 PHE A CA 1
ATOM 1532 C C . PHE A 1 193 ? -13.414 -12.156 -2.904 1 96.81 193 PHE A C 1
ATOM 1534 O O . PHE A 1 193 ? -14.383 -12.805 -3.299 1 96.81 193 PHE A O 1
ATOM 1541 N N . ARG A 1 194 ? -13.562 -11 -2.307 1 92.69 194 ARG A N 1
ATOM 1542 C CA . ARG A 1 194 ? -14.852 -10.352 -2.113 1 92.69 194 ARG A CA 1
ATOM 1543 C C . ARG A 1 194 ? -15.242 -9.523 -3.334 1 92.69 194 ARG A C 1
ATOM 1545 O O . ARG A 1 194 ? -16.406 -9.188 -3.518 1 92.69 194 ARG A O 1
ATOM 1552 N N . ALA A 1 195 ? -14.289 -9.172 -4.141 1 92.44 195 ALA A N 1
ATOM 1553 C CA . ALA A 1 195 ? -14.477 -8.406 -5.367 1 92.44 195 ALA A CA 1
ATOM 1554 C C . ALA A 1 195 ? -13.484 -8.836 -6.445 1 92.44 195 ALA A C 1
ATOM 1556 O O . ALA A 1 195 ? -12.367 -9.25 -6.137 1 92.44 195 ALA A O 1
ATOM 1557 N N . ARG A 1 196 ? -13.922 -8.766 -7.633 1 95.06 196 ARG A N 1
ATOM 1558 C CA . ARG A 1 196 ? -13 -9.039 -8.727 1 95.06 196 ARG A CA 1
ATOM 1559 C C . ARG A 1 196 ? -12.344 -7.758 -9.227 1 95.06 196 ARG A C 1
ATOM 1561 O O . ARG A 1 196 ? -12.914 -6.672 -9.109 1 95.06 196 ARG A O 1
ATOM 1568 N N . ILE A 1 197 ? -11.141 -7.879 -9.703 1 93.19 197 ILE A N 1
ATOM 1569 C CA . ILE A 1 197 ? -10.391 -6.754 -10.258 1 93.19 197 ILE A CA 1
ATOM 1570 C C . ILE A 1 197 ? -10.641 -6.664 -11.766 1 93.19 197 ILE A C 1
ATOM 1572 O O . ILE A 1 197 ? -10.406 -7.629 -12.492 1 93.19 197 ILE A O 1
ATOM 1576 N N . VAL A 1 198 ? -11.07 -5.543 -12.18 1 92.5 198 VAL A N 1
ATOM 1577 C CA . VAL A 1 198 ? -11.383 -5.305 -13.586 1 92.5 198 VAL A CA 1
ATOM 1578 C C . VAL A 1 198 ? -10.391 -4.301 -14.172 1 92.5 198 VAL A C 1
ATOM 1580 O O . VAL A 1 198 ? -10.242 -3.193 -13.648 1 92.5 198 VAL A O 1
ATOM 1583 N N . PHE A 1 199 ? -9.688 -4.719 -15.188 1 89.94 199 PHE A N 1
ATOM 1584 C CA . PHE A 1 199 ? -8.797 -3.801 -15.891 1 89.94 199 PHE A CA 1
ATOM 1585 C C . PHE A 1 199 ? -9.594 -2.863 -16.797 1 89.94 199 PHE A C 1
ATOM 1587 O O . PHE A 1 199 ? -10.281 -3.312 -17.703 1 89.94 199 PHE A O 1
ATOM 1594 N N . ASP A 1 200 ? -9.461 -1.597 -16.562 1 87.38 200 ASP A N 1
ATOM 1595 C CA . ASP A 1 200 ? -10.188 -0.602 -17.359 1 87.38 200 ASP A CA 1
ATOM 1596 C C . ASP A 1 200 ? -9.359 -0.133 -18.547 1 87.38 200 ASP A C 1
ATOM 1598 O O . ASP A 1 200 ? -9.891 0.052 -19.641 1 87.38 200 ASP A O 1
ATOM 1602 N N . GLU A 1 201 ? -8.117 0.128 -18.312 1 86.5 201 GLU A N 1
ATOM 1603 C CA . GLU A 1 201 ? -7.188 0.597 -19.328 1 86.5 201 GLU A CA 1
ATOM 1604 C C . GLU A 1 201 ? -5.848 -0.126 -19.234 1 86.5 201 GLU A C 1
ATOM 1606 O O . GLU A 1 201 ? -5.215 -0.128 -18.172 1 86.5 201 GLU A O 1
ATOM 1611 N N . VAL A 1 202 ? -5.461 -0.743 -20.328 1 89.56 202 VAL A N 1
ATOM 1612 C CA . VAL A 1 202 ? -4.191 -1.463 -20.344 1 89.56 202 VAL A CA 1
ATOM 1613 C C . VAL A 1 202 ? -3.396 -1.062 -21.594 1 89.56 202 VAL A C 1
ATOM 1615 O O . VAL A 1 202 ? -3.963 -0.554 -22.562 1 89.56 202 VAL A O 1
ATOM 1618 N N . GLU A 1 203 ? -2.111 -1.181 -21.516 1 90.69 203 GLU A N 1
ATOM 1619 C CA . GLU A 1 203 ? -1.197 -0.955 -22.625 1 90.69 203 GLU A CA 1
ATOM 1620 C C . GLU A 1 203 ? -0.128 -2.041 -22.703 1 90.69 203 GLU A C 1
ATOM 1622 O O . GLU A 1 203 ? 0.505 -2.359 -21.688 1 90.69 203 GLU A O 1
ATOM 1627 N N . LYS A 1 204 ? 0.057 -2.654 -23.859 1 93.69 204 LYS A N 1
ATOM 1628 C CA . LYS A 1 204 ? 1.139 -3.615 -24.062 1 93.69 204 LYS A CA 1
ATOM 1629 C C . LYS A 1 204 ? 2.43 -2.912 -24.469 1 93.69 204 LYS A C 1
ATOM 1631 O O . LYS A 1 204 ? 2.449 -2.146 -25.438 1 93.69 204 LYS A O 1
ATOM 1636 N N . ILE A 1 205 ? 3.391 -3.051 -23.719 1 93.19 205 ILE A N 1
ATOM 1637 C CA . ILE A 1 205 ? 4.73 -2.6 -24.078 1 93.19 205 ILE A CA 1
ATOM 1638 C C . ILE A 1 205 ? 5.586 -3.795 -24.484 1 93.19 205 ILE A C 1
ATOM 1640 O O . ILE A 1 205 ? 5.906 -4.648 -23.656 1 93.19 205 ILE A O 1
ATOM 1644 N N . TRP A 1 206 ? 5.926 -3.834 -25.719 1 94.44 206 TRP A N 1
ATOM 1645 C CA . TRP A 1 206 ? 6.613 -5 -26.266 1 94.44 206 TRP A CA 1
ATOM 1646 C C . TRP A 1 206 ? 7.949 -4.605 -26.891 1 94.44 206 TRP A C 1
ATOM 1648 O O . TRP A 1 206 ? 8.031 -3.6 -27.609 1 94.44 206 TRP A O 1
ATOM 1658 N N . ASP A 1 207 ? 8.945 -5.289 -26.594 1 94.62 207 ASP A N 1
ATOM 1659 C CA . ASP A 1 207 ? 10.25 -5.137 -27.219 1 94.62 207 ASP A CA 1
ATOM 1660 C C . ASP A 1 207 ? 10.57 -6.32 -28.125 1 94.62 207 ASP A C 1
ATOM 1662 O O . ASP A 1 207 ? 10.992 -7.379 -27.656 1 94.62 207 ASP A O 1
ATOM 1666 N N . PRO A 1 208 ? 10.531 -6.113 -29.375 1 90.94 208 PRO A N 1
ATOM 1667 C CA . PRO A 1 208 ? 10.758 -7.223 -30.312 1 90.94 208 PRO A CA 1
ATOM 1668 C C . PRO A 1 208 ? 12.203 -7.723 -30.281 1 90.94 208 PRO A C 1
ATOM 1670 O O . PRO A 1 208 ? 12.461 -8.883 -30.609 1 90.94 208 PRO A O 1
ATOM 1673 N N . TYR A 1 209 ? 13.133 -6.895 -29.875 1 92.25 209 TYR A N 1
ATOM 1674 C CA . TYR A 1 209 ? 14.547 -7.266 -29.891 1 92.25 209 TYR A CA 1
ATOM 1675 C C . TYR A 1 209 ? 14.867 -8.25 -28.781 1 92.25 209 TYR A C 1
ATOM 1677 O O . TYR A 1 209 ? 15.664 -9.164 -28.953 1 92.25 209 TYR A O 1
ATOM 1685 N N . THR A 1 210 ? 14.203 -8.156 -27.688 1 91.06 210 THR A N 1
ATOM 1686 C CA . THR A 1 210 ? 14.461 -9.031 -26.547 1 91.06 210 THR A CA 1
ATOM 1687 C C . THR A 1 210 ? 13.336 -10.039 -26.375 1 91.06 210 THR A C 1
ATOM 1689 O O . THR A 1 210 ? 13.367 -10.859 -25.453 1 91.06 210 THR A O 1
ATOM 1692 N N . SER A 1 211 ? 12.336 -9.945 -27.234 1 91.12 211 SER A N 1
ATOM 1693 C CA . SER A 1 211 ? 11.172 -10.82 -27.141 1 91.12 211 SER A CA 1
ATOM 1694 C C . SER A 1 211 ? 10.578 -10.773 -25.734 1 91.12 211 SER A C 1
ATOM 1696 O O . SER A 1 211 ? 10.367 -11.812 -25.109 1 91.12 211 SER A O 1
ATOM 1698 N N . SER A 1 212 ? 10.422 -9.594 -25.234 1 95.12 212 SER A N 1
ATOM 1699 C CA . SER A 1 212 ? 9.898 -9.375 -23.891 1 95.12 212 SER A CA 1
ATOM 1700 C C . SER A 1 212 ? 8.914 -8.211 -23.859 1 95.12 212 SER A C 1
ATOM 1702 O O . SER A 1 212 ? 8.891 -7.387 -24.781 1 95.12 212 SER A O 1
ATOM 1704 N N . GLY A 1 213 ? 8.062 -8.266 -22.922 1 94.12 213 GLY A N 1
ATOM 1705 C CA . GLY A 1 213 ? 7.086 -7.191 -22.812 1 94.12 213 GLY A CA 1
ATOM 1706 C C . GLY A 1 213 ? 6.316 -7.234 -21.5 1 94.12 213 GLY A C 1
ATOM 1707 O O . GLY A 1 213 ? 6.484 -8.164 -20.703 1 94.12 213 GLY A O 1
ATOM 1708 N N . VAL A 1 214 ? 5.605 -6.156 -21.266 1 93.06 214 VAL A N 1
ATOM 1709 C CA . VAL A 1 214 ? 4.801 -6.023 -20.047 1 93.06 214 VAL A CA 1
ATOM 1710 C C . VAL A 1 214 ? 3.414 -5.492 -20.406 1 93.06 214 VAL A C 1
ATOM 1712 O O . VAL A 1 214 ? 3.256 -4.758 -21.375 1 93.06 214 VAL A O 1
ATOM 1715 N N . LEU A 1 215 ? 2.451 -6.004 -19.688 1 92.88 215 LEU A N 1
ATOM 1716 C CA . LEU A 1 215 ? 1.121 -5.406 -19.719 1 92.88 215 LEU A CA 1
ATOM 1717 C C . LEU A 1 215 ? 1 -4.297 -18.672 1 92.88 215 LEU A C 1
ATOM 1719 O O . LEU A 1 215 ? 0.908 -4.57 -17.484 1 92.88 215 LEU A O 1
ATOM 1723 N N . LEU A 1 216 ? 0.963 -3.158 -19.141 1 87.75 216 LEU A N 1
ATOM 1724 C CA . LEU A 1 216 ? 0.808 -2.016 -18.234 1 87.75 216 LEU A CA 1
ATOM 1725 C C . LEU A 1 216 ? -0.663 -1.771 -17.922 1 87.75 216 LEU A C 1
ATOM 1727 O O . LEU A 1 216 ? -1.454 -1.466 -18.812 1 87.75 216 LEU A O 1
ATOM 1731 N N . ILE A 1 217 ? -0.996 -1.978 -16.688 1 86.94 217 ILE A N 1
ATOM 1732 C CA . ILE A 1 217 ? -2.359 -1.692 -16.25 1 86.94 217 ILE A CA 1
ATOM 1733 C C . ILE A 1 217 ? -2.455 -0.246 -15.766 1 86.94 217 ILE A C 1
ATOM 1735 O O . ILE A 1 217 ? -2.062 0.067 -14.641 1 86.94 217 ILE A O 1
ATOM 1739 N N . LYS A 1 218 ? -3.025 0.576 -16.5 1 79.12 218 LYS A N 1
ATOM 1740 C CA . LYS A 1 218 ? -3.074 2.012 -16.234 1 79.12 218 LYS A CA 1
ATOM 1741 C C . LYS A 1 218 ? -4.227 2.359 -15.297 1 79.12 218 LYS A C 1
ATOM 1743 O O . LYS A 1 218 ? -4.148 3.328 -14.539 1 79.12 218 LYS A O 1
ATOM 1748 N N . ALA A 1 219 ? -5.301 1.581 -15.422 1 80 219 ALA A N 1
ATOM 1749 C CA . ALA A 1 219 ? -6.477 1.779 -14.578 1 80 219 ALA A CA 1
ATOM 1750 C C . ALA A 1 219 ? -7.199 0.458 -14.328 1 80 219 ALA A C 1
ATOM 1752 O O . ALA A 1 219 ? -7.301 -0.383 -15.219 1 80 219 ALA A O 1
ATOM 1753 N N . ALA A 1 220 ? -7.652 0.307 -13.156 1 85.56 220 ALA A N 1
ATOM 1754 C CA . ALA A 1 220 ? -8.414 -0.868 -12.742 1 85.56 220 ALA A CA 1
ATOM 1755 C C . ALA A 1 220 ? -9.398 -0.521 -11.633 1 85.56 220 ALA A C 1
ATOM 1757 O O . ALA A 1 220 ? -9.242 0.499 -10.953 1 85.56 220 ALA A O 1
ATOM 1758 N N . HIS A 1 221 ? -10.438 -1.313 -11.484 1 85.81 221 HIS A N 1
ATOM 1759 C CA . HIS A 1 221 ? -11.383 -1.115 -10.391 1 85.81 221 HIS A CA 1
ATOM 1760 C C . HIS A 1 221 ? -11.836 -2.449 -9.805 1 85.81 221 HIS A C 1
ATOM 1762 O O . HIS A 1 221 ? -11.523 -3.51 -10.352 1 85.81 221 HIS A O 1
ATOM 1768 N N . LEU A 1 222 ? -12.508 -2.365 -8.648 1 89 222 LEU A N 1
ATOM 1769 C CA . LEU A 1 222 ? -13.062 -3.549 -7.988 1 89 222 LEU A CA 1
ATOM 1770 C C . LEU A 1 222 ? -14.555 -3.668 -8.25 1 89 222 LEU A C 1
ATOM 1772 O O . LEU A 1 222 ? -15.281 -2.676 -8.18 1 89 222 LEU A O 1
ATOM 1776 N N . GLU A 1 223 ? -14.977 -4.848 -8.578 1 90.5 223 GLU A N 1
ATOM 1777 C CA . GLU A 1 223 ? -16.391 -5.18 -8.695 1 90.5 223 GLU A CA 1
ATOM 1778 C C . GLU A 1 223 ? -16.812 -6.172 -7.621 1 90.5 223 GLU A C 1
ATOM 1780 O O . GLU A 1 223 ? -16.406 -7.336 -7.645 1 90.5 223 GLU A O 1
ATOM 1785 N N . PRO A 1 224 ? -17.656 -5.707 -6.723 1 89.06 224 PRO A N 1
ATOM 1786 C CA . PRO A 1 224 ? -18.078 -6.605 -5.648 1 89.06 224 PRO A CA 1
ATOM 1787 C C . PRO A 1 224 ? -18.75 -7.875 -6.172 1 89.06 224 PRO A C 1
ATOM 1789 O O . PRO A 1 224 ? -19.484 -7.824 -7.16 1 89.06 224 PRO A O 1
ATOM 1792 N N . LYS A 1 225 ? -18.406 -8.961 -5.496 1 90.06 225 LYS A N 1
ATOM 1793 C CA . LYS A 1 225 ? -19.016 -10.234 -5.844 1 90.06 225 LYS A CA 1
ATOM 1794 C C . LYS A 1 225 ? -20.281 -10.484 -5.016 1 90.06 225 LYS A C 1
ATOM 1796 O O . LYS A 1 225 ? -20.359 -10.07 -3.859 1 90.06 225 LYS A O 1
ATOM 1801 N N . SER A 1 226 ? -21.453 -10.617 -5.633 1 75.06 226 SER A N 1
ATOM 1802 C CA . SER A 1 226 ? -22.688 -10.906 -4.918 1 75.06 226 SER A CA 1
ATOM 1803 C C . SER A 1 226 ? -22.5 -12.031 -3.904 1 75.06 226 SER A C 1
ATOM 1805 O O . SER A 1 226 ? -21.656 -12.914 -4.105 1 75.06 226 SER A O 1
ATOM 1807 N N . ASP A 1 227 ? -22.672 -11.82 -2.627 1 59.72 227 ASP A N 1
ATOM 1808 C CA . ASP A 1 227 ? -22.641 -12.797 -1.544 1 59.72 227 ASP A CA 1
ATOM 1809 C C . ASP A 1 227 ? -23.188 -14.148 -2.014 1 59.72 227 ASP A C 1
ATOM 1811 O O . ASP A 1 227 ? -23.547 -15 -1.195 1 59.72 227 ASP A O 1
ATOM 1815 N N . ASP A 1 228 ? -23.234 -14.492 -3.262 1 44.34 228 ASP A N 1
ATOM 1816 C CA . ASP A 1 228 ? -23.828 -15.82 -3.426 1 44.34 228 ASP A CA 1
ATOM 1817 C C . ASP A 1 228 ? -22.906 -16.891 -2.838 1 44.34 228 ASP A C 1
ATOM 1819 O O . ASP A 1 228 ? -22.297 -17.672 -3.574 1 44.34 228 ASP A O 1
ATOM 1823 N N . TYR A 1 229 ? -21.969 -16.641 -1.992 1 40.72 229 TYR A N 1
ATOM 1824 C CA . TYR A 1 229 ? -21.469 -17.875 -1.4 1 40.72 229 TYR A CA 1
ATOM 1825 C C . TYR A 1 229 ? -22.609 -18.719 -0.838 1 40.72 229 TYR A C 1
ATOM 1827 O O . TYR A 1 229 ? -23.297 -18.297 0.101 1 40.72 229 TYR A O 1
ATOM 1835 N N . GLU A 1 230 ? -23.391 -19.469 -1.541 1 32.03 230 GLU A N 1
ATOM 1836 C CA . GLU A 1 230 ? -24.062 -20.672 -1.035 1 32.03 230 GLU A CA 1
ATOM 1837 C C . GLU A 1 230 ? -23.094 -21.547 -0.242 1 32.03 230 GLU A C 1
ATOM 1839 O O . GLU A 1 230 ? -21.938 -21.688 -0.617 1 32.03 230 GLU A O 1
ATOM 1844 N N . ASP A 1 231 ? -23.234 -21.719 1.134 1 32.72 231 ASP A N 1
ATOM 1845 C CA . ASP A 1 231 ? -22.906 -22.875 1.967 1 32.72 231 ASP A CA 1
ATOM 1846 C C . ASP A 1 231 ? -22.859 -24.156 1.139 1 32.72 231 ASP A C 1
ATOM 1848 O O . ASP A 1 231 ? -23.891 -24.766 0.881 1 32.72 231 ASP A O 1
ATOM 1852 N N . SER A 1 232 ? -22.406 -24.344 0.081 1 27.02 232 SER A N 1
ATOM 1853 C CA . SER A 1 232 ? -22.406 -25.781 -0.239 1 27.02 232 SER A CA 1
ATOM 1854 C C . SER A 1 232 ? -21.641 -26.578 0.8 1 27.02 232 SER A C 1
ATOM 1856 O O . SER A 1 232 ? -20.531 -26.188 1.194 1 27.02 232 SER A O 1
ATOM 1858 N N . GLY A 1 233 ? -22.297 -27.25 1.78 1 24.61 233 GLY A N 1
ATOM 1859 C CA . GLY A 1 233 ? -22.078 -28.344 2.713 1 24.61 233 GLY A CA 1
ATOM 1860 C C . GLY A 1 233 ? -20.922 -29.25 2.312 1 24.61 233 GLY A C 1
ATOM 1861 O O . GLY A 1 233 ? -20.969 -29.906 1.273 1 24.61 233 GLY A O 1
ATOM 1862 N N . CYS A 1 234 ? -19.703 -28.891 2.66 1 21.08 234 CYS A N 1
ATOM 1863 C CA . CYS A 1 234 ? -18.969 -30.094 3.012 1 21.08 234 CYS A CA 1
ATOM 1864 C C . CYS A 1 234 ? -19.531 -30.719 4.285 1 21.08 234 CYS A C 1
ATOM 1866 O O . CYS A 1 234 ? -19.875 -30 5.227 1 21.08 234 CYS A O 1
ATOM 1868 N N . MET B 1 1 ? 11.695 2.951 22.062 1 96.31 1 MET B N 1
ATOM 1869 C CA . MET B 1 1 ? 10.289 2.561 22.016 1 96.31 1 MET B CA 1
ATOM 1870 C C . MET B 1 1 ? 9.852 2.271 20.594 1 96.31 1 MET B C 1
ATOM 1872 O O . MET B 1 1 ? 10.18 3.025 19.672 1 96.31 1 MET B O 1
ATOM 1876 N N . ARG B 1 2 ? 9.25 1.085 20.375 1 97.75 2 ARG B N 1
ATOM 1877 C CA . ARG B 1 2 ? 8.742 0.726 19.062 1 97.75 2 ARG B CA 1
ATOM 1878 C C . ARG B 1 2 ? 7.336 1.273 18.844 1 97.75 2 ARG B C 1
ATOM 1880 O O . ARG B 1 2 ? 6.43 1.002 19.641 1 97.75 2 ARG B O 1
ATOM 1887 N N . VAL B 1 3 ? 7.199 2.045 17.719 1 98.69 3 VAL B N 1
ATOM 1888 C CA . VAL B 1 3 ? 5.883 2.648 17.531 1 98.69 3 VAL B CA 1
ATOM 1889 C C . VAL B 1 3 ? 5.434 2.477 16.094 1 98.69 3 VAL B C 1
ATOM 1891 O O . VAL B 1 3 ? 6.242 2.146 15.219 1 98.69 3 VAL B O 1
ATOM 1894 N N . ALA B 1 4 ? 4.168 2.598 15.898 1 98.69 4 ALA B N 1
ATOM 1895 C CA . ALA B 1 4 ? 3.572 2.82 14.586 1 98.69 4 ALA B CA 1
ATOM 1896 C C . ALA B 1 4 ? 2.965 4.215 14.484 1 98.69 4 ALA B C 1
ATOM 1898 O O . ALA B 1 4 ? 2.51 4.773 15.484 1 98.69 4 ALA B O 1
ATOM 1899 N N . VAL B 1 5 ? 3.023 4.777 13.32 1 98.5 5 VAL B N 1
ATOM 1900 C CA . VAL B 1 5 ? 2.445 6.098 13.094 1 98.5 5 VAL B CA 1
ATOM 1901 C C . VAL B 1 5 ? 1.208 5.973 12.203 1 98.5 5 VAL B C 1
ATOM 1903 O O . VAL B 1 5 ? 1.268 5.379 11.125 1 98.5 5 VAL B O 1
ATOM 1906 N N . LEU B 1 6 ? 0.064 6.406 12.734 1 97.19 6 LEU B N 1
ATOM 1907 C CA . LEU B 1 6 ? -1.106 6.516 11.875 1 97.19 6 LEU B CA 1
ATOM 1908 C C . LEU B 1 6 ? -0.879 7.551 10.781 1 97.19 6 LEU B C 1
ATOM 1910 O O . LEU B 1 6 ? -0.67 8.734 11.07 1 97.19 6 LEU B O 1
ATOM 1914 N N . PHE B 1 7 ? -0.95 7.102 9.516 1 96.38 7 PHE B N 1
ATOM 1915 C CA . PHE B 1 7 ? -0.365 7.867 8.422 1 96.38 7 PHE B CA 1
ATOM 1916 C C . PHE B 1 7 ? -1.358 8.023 7.273 1 96.38 7 PHE B C 1
ATOM 1918 O O . PHE B 1 7 ? -1.817 7.035 6.707 1 96.38 7 PHE B O 1
ATOM 1925 N N . SER B 1 8 ? -1.678 9.266 6.941 1 92.88 8 SER B N 1
ATOM 1926 C CA . SER B 1 8 ? -2.605 9.562 5.855 1 92.88 8 SER B CA 1
ATOM 1927 C C . SER B 1 8 ? -1.896 10.25 4.691 1 92.88 8 SER B C 1
ATOM 1929 O O . SER B 1 8 ? -2.441 10.336 3.59 1 92.88 8 SER B O 1
ATOM 1931 N N . GLY B 1 9 ? -0.708 10.742 4.969 1 94.5 9 GLY B N 1
ATOM 1932 C CA . GLY B 1 9 ? 0.033 11.453 3.934 1 94.5 9 GLY B CA 1
ATOM 1933 C C . GLY B 1 9 ? -0.121 12.953 4.012 1 94.5 9 GLY B C 1
ATOM 1934 O O . GLY B 1 9 ? 0.616 13.695 3.354 1 94.5 9 GLY B O 1
ATOM 1935 N N . GLY B 1 10 ? -1.027 13.398 4.836 1 95.38 10 GLY B N 1
ATOM 1936 C CA . GLY B 1 10 ? -1.205 14.828 5.047 1 95.38 10 GLY B CA 1
ATOM 1937 C C . GLY B 1 10 ? -0.181 15.422 5.992 1 95.38 10 GLY B C 1
ATOM 1938 O O . GLY B 1 10 ? 0.693 14.719 6.496 1 95.38 10 GLY B O 1
ATOM 1939 N N . LYS B 1 11 ? -0.31 16.688 6.164 1 96.81 11 LYS B N 1
ATOM 1940 C CA . LYS B 1 11 ? 0.669 17.422 6.953 1 96.81 11 LYS B CA 1
ATOM 1941 C C . LYS B 1 11 ? 0.687 16.953 8.398 1 96.81 11 LYS B C 1
ATOM 1943 O O . LYS B 1 11 ? 1.754 16.812 9 1 96.81 11 LYS B O 1
ATOM 1948 N N . ASP B 1 12 ? -0.474 16.641 8.992 1 95.88 12 ASP B N 1
ATOM 1949 C CA . ASP B 1 12 ? -0.558 16.328 10.414 1 95.88 12 ASP B CA 1
ATOM 1950 C C . ASP B 1 12 ? 0.095 14.984 10.711 1 95.88 12 ASP B C 1
ATOM 1952 O O . ASP B 1 12 ? 0.892 14.867 11.648 1 95.88 12 ASP B O 1
ATOM 1956 N N . SER B 1 13 ? -0.227 14.016 9.93 1 96.31 13 SER B N 1
ATOM 1957 C CA . SER B 1 13 ? 0.352 12.695 10.148 1 96.31 13 SER B CA 1
ATOM 1958 C C . SER B 1 13 ? 1.847 12.688 9.852 1 96.31 13 SER B C 1
ATOM 1960 O O . SER B 1 13 ? 2.625 12.047 10.562 1 96.31 13 SER B O 1
ATOM 1962 N N . THR B 1 14 ? 2.256 13.398 8.844 1 97.88 14 THR B N 1
ATOM 1963 C CA . THR B 1 14 ? 3.664 13.438 8.469 1 97.88 14 THR B CA 1
ATOM 1964 C C . THR B 1 14 ? 4.48 14.188 9.516 1 97.88 14 THR B C 1
ATOM 1966 O O . THR B 1 14 ? 5.605 13.797 9.828 1 97.88 14 THR B O 1
ATOM 1969 N N . TYR B 1 15 ? 3.908 15.258 9.992 1 98.25 15 TYR B N 1
ATOM 1970 C CA . TYR B 1 15 ? 4.602 16 11.039 1 98.25 15 TYR B CA 1
ATOM 1971 C C . TYR B 1 15 ? 4.68 15.203 12.328 1 98.25 15 TYR B C 1
ATOM 1973 O O . TYR B 1 15 ? 5.672 15.273 13.055 1 98.25 15 TYR B O 1
ATOM 1981 N N . ALA B 1 16 ? 3.641 14.469 12.625 1 97.94 16 ALA B N 1
ATOM 1982 C CA . ALA B 1 16 ? 3.676 13.57 13.773 1 97.94 16 ALA B CA 1
ATOM 1983 C C . ALA B 1 16 ? 4.781 12.523 13.617 1 97.94 16 ALA B C 1
ATOM 1985 O O . ALA B 1 16 ? 5.469 12.195 14.586 1 97.94 16 ALA B O 1
ATOM 1986 N N . LEU B 1 17 ? 4.93 12 12.438 1 98.69 17 LEU B N 1
ATOM 1987 C CA . LEU B 1 17 ? 6.027 11.086 12.148 1 98.69 17 LEU B CA 1
ATOM 1988 C C . LEU B 1 17 ? 7.371 11.75 12.414 1 98.69 17 LEU B C 1
ATOM 1990 O O . LEU B 1 17 ? 8.25 11.164 13.055 1 98.69 17 LEU B O 1
ATOM 1994 N N . TYR B 1 18 ? 7.535 12.961 11.93 1 98.62 18 TYR B N 1
ATOM 1995 C CA . TYR B 1 18 ? 8.758 13.727 12.133 1 98.62 18 TYR B CA 1
ATOM 1996 C C . TYR B 1 18 ? 9.062 13.867 13.625 1 98.62 18 TYR B C 1
ATOM 1998 O O . TYR B 1 18 ? 10.203 13.664 14.047 1 98.62 18 TYR B O 1
ATOM 2006 N N . TRP B 1 19 ? 8.047 14.188 14.375 1 98.19 19 TRP B N 1
ATOM 2007 C CA . TRP B 1 19 ? 8.18 14.297 15.82 1 98.19 19 TRP B CA 1
ATOM 2008 C C . TRP B 1 19 ? 8.68 12.984 16.422 1 98.19 19 TRP B C 1
ATOM 2010 O O . TRP B 1 19 ? 9.609 12.977 17.234 1 98.19 19 TRP B O 1
ATOM 2020 N N . ALA B 1 20 ? 8.055 11.883 16.078 1 98.62 20 ALA B N 1
ATOM 2021 C CA . ALA B 1 20 ? 8.422 10.578 16.594 1 98.62 20 ALA B CA 1
ATOM 2022 C C . ALA B 1 20 ? 9.883 10.258 16.297 1 98.62 20 ALA B C 1
ATOM 2024 O O . ALA B 1 20 ? 10.602 9.75 17.172 1 98.62 20 ALA B O 1
ATOM 2025 N N . LEU B 1 21 ? 10.273 10.547 15.086 1 98.44 21 LEU B N 1
ATOM 2026 C CA . LEU B 1 21 ? 11.656 10.305 14.688 1 98.44 21 LEU B CA 1
ATOM 2027 C C . LEU B 1 21 ? 12.617 11.156 15.508 1 98.44 21 LEU B C 1
ATOM 2029 O O . LEU B 1 21 ? 13.656 10.672 15.945 1 98.44 21 LEU B O 1
ATOM 2033 N N . LYS B 1 22 ? 12.266 12.383 15.742 1 97.62 22 LYS B N 1
ATOM 2034 C CA . LYS B 1 22 ? 13.102 13.289 16.531 1 97.62 22 LYS B CA 1
ATOM 2035 C C . LYS B 1 22 ? 13.195 12.836 17.984 1 97.62 22 LYS B C 1
ATOM 2037 O O . LYS B 1 22 ? 14.211 13.078 18.641 1 97.62 22 LYS B O 1
ATOM 2042 N N . GLN B 1 23 ? 12.195 12.18 18.484 1 97.94 23 GLN B N 1
ATOM 2043 C CA . GLN B 1 23 ? 12.195 11.648 19.859 1 97.94 23 GLN B CA 1
ATOM 2044 C C . GLN B 1 23 ? 13.086 10.414 19.953 1 97.94 23 GLN B C 1
ATOM 2046 O O . GLN B 1 23 ? 13.328 9.914 21.062 1 97.94 23 GLN B O 1
ATOM 2051 N N . GLY B 1 24 ? 13.5 9.883 18.812 1 97.94 24 GLY B N 1
ATOM 2052 C CA . GLY B 1 24 ? 14.336 8.695 18.812 1 97.94 24 GLY B CA 1
ATOM 2053 C C . GLY B 1 24 ? 13.539 7.406 18.859 1 97.94 24 GLY B C 1
ATOM 2054 O O . GLY B 1 24 ? 14.086 6.348 19.188 1 97.94 24 GLY B O 1
ATOM 2055 N N . PHE B 1 25 ? 12.219 7.512 18.594 1 98.5 25 PHE B N 1
ATOM 2056 C CA . PHE B 1 25 ? 11.414 6.297 18.562 1 98.5 25 PHE B CA 1
ATOM 2057 C C . PHE B 1 25 ? 11.82 5.406 17.406 1 98.5 25 PHE B C 1
ATOM 2059 O O . PHE B 1 25 ? 12.328 5.895 16.391 1 98.5 25 PHE B O 1
ATOM 2066 N N . ASP B 1 26 ? 11.766 4.105 17.547 1 98.06 26 ASP B N 1
ATOM 2067 C CA . ASP B 1 26 ? 11.867 3.143 16.453 1 98.06 26 ASP B CA 1
ATOM 2068 C C . ASP B 1 26 ? 10.539 2.994 15.719 1 98.06 26 ASP B C 1
ATOM 2070 O O . ASP B 1 26 ? 9.703 2.168 16.094 1 98.06 26 ASP B O 1
ATOM 2074 N N . VAL B 1 27 ? 10.352 3.836 14.734 1 98.56 27 VAL B N 1
ATOM 2075 C CA . VAL B 1 27 ? 9.102 3.777 13.977 1 98.56 27 VAL B CA 1
ATOM 2076 C C . VAL B 1 27 ? 9.109 2.559 13.062 1 98.56 27 VAL B C 1
ATOM 2078 O O . VAL B 1 27 ? 9.719 2.582 11.992 1 98.56 27 VAL B O 1
ATOM 2081 N N . LYS B 1 28 ? 8.336 1.563 13.398 1 98.06 28 LYS B N 1
ATOM 2082 C CA . LYS B 1 28 ? 8.375 0.287 12.695 1 98.06 28 LYS B CA 1
ATOM 2083 C C . LYS B 1 28 ? 7.512 0.322 11.438 1 98.06 28 LYS B C 1
ATOM 2085 O O . LYS B 1 28 ? 7.867 -0.264 10.414 1 98.06 28 LYS B O 1
ATOM 2090 N N . TYR B 1 29 ? 6.379 1.039 11.617 1 98.62 29 TYR B N 1
ATOM 2091 C CA . TYR B 1 29 ? 5.426 1.026 10.508 1 98.62 29 TYR B CA 1
ATOM 2092 C C . TYR B 1 29 ? 4.699 2.361 10.398 1 98.62 29 TYR B C 1
ATOM 2094 O O . TYR B 1 29 ? 4.438 3.018 11.414 1 98.62 29 TYR B O 1
ATOM 2102 N N . LEU B 1 30 ? 4.465 2.703 9.164 1 98.44 30 LEU B N 1
ATOM 2103 C CA . LEU B 1 30 ? 3.361 3.615 8.875 1 98.44 30 LEU B CA 1
ATOM 2104 C C . LEU B 1 30 ? 2.059 2.848 8.68 1 98.44 30 LEU B C 1
ATOM 2106 O O . LEU B 1 30 ? 2.037 1.816 8 1 98.44 30 LEU B O 1
ATOM 2110 N N . VAL B 1 31 ? 1.001 3.297 9.312 1 97.56 31 VAL B N 1
ATOM 2111 C CA . VAL B 1 31 ? -0.275 2.596 9.211 1 97.56 31 VAL B CA 1
ATOM 2112 C C . VAL B 1 31 ? -1.315 3.508 8.562 1 97.56 31 VAL B C 1
ATOM 2114 O O . VAL B 1 31 ? -1.604 4.59 9.078 1 97.56 31 VAL B O 1
ATOM 2117 N N . SER B 1 32 ? -1.868 3.078 7.426 1 94.5 32 SER B N 1
ATOM 2118 C CA . SER B 1 32 ? -2.902 3.814 6.707 1 94.5 32 SER B CA 1
ATOM 2119 C C . SER B 1 32 ? -4.188 3 6.594 1 94.5 32 SER B C 1
ATOM 2121 O O . SER B 1 32 ? -4.164 1.853 6.145 1 94.5 32 SER B O 1
ATOM 2123 N N . MET B 1 33 ? -5.305 3.6 7 1 91.12 33 MET B N 1
ATOM 2124 C CA . MET B 1 33 ? -6.617 2.971 6.855 1 91.12 33 MET B CA 1
ATOM 2125 C C . MET B 1 33 ? -7.348 3.512 5.629 1 91.12 33 MET B C 1
ATOM 2127 O O . MET B 1 33 ? -7.387 4.723 5.41 1 91.12 33 MET B O 1
ATOM 2131 N N . HIS B 1 34 ? -7.836 2.629 4.871 1 85.94 34 HIS B N 1
ATOM 2132 C CA . HIS B 1 34 ? -8.57 3.031 3.676 1 85.94 34 HIS B CA 1
ATOM 2133 C C . HIS B 1 34 ? -10.031 2.586 3.748 1 85.94 34 HIS B C 1
ATOM 2135 O O . HIS B 1 34 ? -10.312 1.415 4.012 1 85.94 34 HIS B O 1
ATOM 2141 N N . SER B 1 35 ? -10.859 3.516 3.578 1 78.69 35 SER B N 1
ATOM 2142 C CA . SER B 1 35 ? -12.289 3.215 3.605 1 78.69 35 SER B CA 1
ATOM 2143 C C . SER B 1 35 ? -12.758 2.65 2.27 1 78.69 35 SER B C 1
ATOM 2145 O O . SER B 1 35 ? -12.344 3.123 1.209 1 78.69 35 SER B O 1
ATOM 2147 N N . GLU B 1 36 ? -13.539 1.547 2.428 1 75.31 36 GLU B N 1
ATOM 2148 C CA . GLU B 1 36 ? -14.125 0.932 1.241 1 75.31 36 GLU B CA 1
ATOM 2149 C C . GLU B 1 36 ? -15.516 1.489 0.961 1 75.31 36 GLU B C 1
ATOM 2151 O O . GLU B 1 36 ? -16.328 1.623 1.875 1 75.31 36 GLU B O 1
ATOM 2156 N N . SER B 1 37 ? -15.648 2.303 -0.007 1 68.06 37 SER B N 1
ATOM 2157 C CA . SER B 1 37 ? -16.969 2.738 -0.47 1 68.06 37 SER B CA 1
ATOM 2158 C C . SER B 1 37 ? -17.219 2.287 -1.904 1 68.06 37 SER B C 1
ATOM 2160 O O . SER B 1 37 ? -16.312 1.818 -2.586 1 68.06 37 SER B O 1
ATOM 2162 N N . GLU B 1 38 ? -18.469 2.246 -2.152 1 57.91 38 GLU B N 1
ATOM 2163 C CA . GLU B 1 38 ? -18.812 1.898 -3.529 1 57.91 38 GLU B CA 1
ATOM 2164 C C . GLU B 1 38 ? -17.969 2.703 -4.52 1 57.91 38 GLU B C 1
ATOM 2166 O O . GLU B 1 38 ? -17.516 2.17 -5.535 1 57.91 38 GLU B O 1
ATOM 2171 N N . GLU B 1 39 ? -17.875 3.914 -4.188 1 57.31 39 GLU B N 1
ATOM 2172 C CA . GLU B 1 39 ? -17.125 4.805 -5.074 1 57.31 39 GLU B CA 1
ATOM 2173 C C . GLU B 1 39 ? -15.648 4.418 -5.129 1 57.31 39 GLU B C 1
ATOM 2175 O O . GLU B 1 39 ? -15.039 4.43 -6.199 1 57.31 39 GLU B O 1
ATOM 2180 N N . SER B 1 40 ? -15.203 4.008 -4 1 57.09 40 SER B N 1
ATOM 2181 C CA . SER B 1 40 ? -13.789 3.641 -3.945 1 57.09 40 SER B CA 1
ATOM 2182 C C . SER B 1 40 ? -13.523 2.359 -4.727 1 57.09 40 SER B C 1
ATOM 2184 O O . SER B 1 40 ? -12.414 2.143 -5.211 1 57.09 40 SER B O 1
ATOM 2186 N N . TYR B 1 41 ? -14.5 1.539 -4.688 1 57.38 41 TYR B N 1
ATOM 2187 C CA . TYR B 1 41 ? -14.375 0.288 -5.43 1 57.38 41 TYR B CA 1
ATOM 2188 C C . TYR B 1 41 ? -14.359 0.544 -6.934 1 57.38 41 TYR B C 1
ATOM 2190 O O . TYR B 1 41 ? -13.609 -0.094 -7.668 1 57.38 41 TYR B O 1
ATOM 2198 N N . MET B 1 42 ? -15.289 1.401 -7.176 1 50.69 42 MET B N 1
ATOM 2199 C CA . MET B 1 42 ? -15.539 1.584 -8.602 1 50.69 42 MET B CA 1
ATOM 2200 C C . MET B 1 42 ? -14.43 2.404 -9.25 1 50.69 42 MET B C 1
ATOM 2202 O O . MET B 1 42 ? -14.141 2.238 -10.438 1 50.69 42 MET B O 1
ATOM 2206 N N . TYR B 1 43 ? -14.016 3.352 -8.391 1 50.44 43 TYR B N 1
ATOM 2207 C CA . TYR B 1 43 ? -13.102 4.293 -9.023 1 50.44 43 TYR B CA 1
ATOM 2208 C C . TYR B 1 43 ? -11.734 4.273 -8.344 1 50.44 43 TYR B C 1
ATOM 2210 O O . TYR B 1 43 ? -11.641 4.012 -7.145 1 50.44 43 TYR B O 1
ATOM 2218 N N . HIS B 1 44 ? -10.719 3.873 -9.109 1 50.5 44 HIS B N 1
ATOM 2219 C CA . HIS B 1 44 ? -9.375 4.105 -8.602 1 50.5 44 HIS B CA 1
ATOM 2220 C C . HIS B 1 44 ? -9.328 5.328 -7.691 1 50.5 44 HIS B C 1
ATOM 2222 O O . HIS B 1 44 ? -9.68 6.434 -8.109 1 50.5 44 HIS B O 1
ATOM 2228 N N . VAL B 1 45 ? -9.797 5.164 -6.422 1 50.06 45 VAL B N 1
ATOM 2229 C CA . VAL B 1 45 ? -9.711 6.316 -5.535 1 50.06 45 VAL B CA 1
ATOM 2230 C C . VAL B 1 45 ? -8.461 7.137 -5.871 1 50.06 45 VAL B C 1
ATOM 2232 O O . VAL B 1 45 ? -7.352 6.605 -5.883 1 50.06 45 VAL B O 1
ATOM 2235 N N . PRO B 1 46 ? -8.688 8.305 -6.383 1 52.81 46 PRO B N 1
ATOM 2236 C CA . PRO B 1 46 ? -7.629 9.281 -6.637 1 52.81 46 PRO B CA 1
ATOM 2237 C C . PRO B 1 46 ? -6.633 9.383 -5.484 1 52.81 46 PRO B C 1
ATOM 2239 O O . PRO B 1 46 ? -7.008 9.227 -4.32 1 52.81 46 PRO B O 1
ATOM 2242 N N . ASN B 1 47 ? -5.418 9.273 -5.754 1 62.25 47 ASN B N 1
ATOM 2243 C CA . ASN B 1 47 ? -4.316 9.609 -4.859 1 62.25 47 ASN B CA 1
ATOM 2244 C C . ASN B 1 47 ? -4.031 8.492 -3.867 1 62.25 47 ASN B C 1
ATOM 2246 O O . ASN B 1 47 ? -3.219 8.648 -2.955 1 62.25 47 ASN B O 1
ATOM 2250 N N . ILE B 1 48 ? -4.883 7.387 -3.979 1 57.84 48 ILE B N 1
ATOM 2251 C CA . ILE B 1 48 ? -4.781 6.312 -3 1 57.84 48 ILE B CA 1
ATOM 2252 C C . ILE B 1 48 ? -3.342 5.809 -2.93 1 57.84 48 ILE B C 1
ATOM 2254 O O . ILE B 1 48 ? -2.877 5.387 -1.869 1 57.84 48 ILE B O 1
ATOM 2258 N N . HIS B 1 49 ? -2.617 6.023 -3.898 1 71.94 49 HIS B N 1
ATOM 2259 C CA . HIS B 1 49 ? -1.288 5.422 -3.961 1 71.94 49 HIS B CA 1
ATOM 2260 C C . HIS B 1 49 ? -0.226 6.379 -3.43 1 71.94 49 HIS B C 1
ATOM 2262 O O . HIS B 1 49 ? 0.947 6.016 -3.324 1 71.94 49 HIS B O 1
ATOM 2268 N N . LEU B 1 50 ? -0.716 7.426 -3.002 1 81.81 50 LEU B N 1
ATOM 2269 C CA . LEU B 1 50 ? 0.258 8.469 -2.711 1 81.81 50 LEU B CA 1
ATOM 2270 C C . LEU B 1 50 ? 0.982 8.188 -1.398 1 81.81 50 LEU B C 1
ATOM 2272 O O . LEU B 1 50 ? 2.162 8.516 -1.254 1 81.81 50 LEU B O 1
ATOM 2276 N N . THR B 1 51 ? 0.242 7.512 -0.507 1 89.19 51 THR B N 1
ATOM 2277 C CA . THR B 1 51 ? 0.884 7.199 0.764 1 89.19 51 THR B CA 1
ATOM 2278 C C . THR B 1 51 ? 2.006 6.184 0.568 1 89.19 51 THR B C 1
ATOM 2280 O O . THR B 1 51 ? 3.01 6.215 1.283 1 89.19 51 THR B O 1
ATOM 2283 N N . GLU B 1 52 ? 1.785 5.359 -0.387 1 88.25 52 GLU B N 1
ATOM 2284 C CA . GLU B 1 52 ? 2.84 4.398 -0.7 1 88.25 52 GLU B CA 1
ATOM 2285 C C . GLU B 1 52 ? 4.102 5.105 -1.186 1 88.25 52 GLU B C 1
ATOM 2287 O O . GLU B 1 52 ? 5.215 4.719 -0.822 1 88.25 52 GLU B O 1
ATOM 2292 N N . LEU B 1 53 ? 3.93 6.082 -2.047 1 87.88 53 LEU B N 1
ATOM 2293 C CA . LEU B 1 53 ? 5.062 6.859 -2.531 1 87.88 53 LEU B CA 1
ATOM 2294 C C . LEU B 1 53 ? 5.793 7.535 -1.374 1 87.88 53 LEU B C 1
ATOM 2296 O O . LEU B 1 53 ? 7.023 7.582 -1.353 1 87.88 53 LEU B O 1
ATOM 2300 N N . GLN B 1 54 ? 4.988 8.016 -0.451 1 94.12 54 GLN B N 1
ATOM 2301 C CA . GLN B 1 54 ? 5.598 8.641 0.719 1 94.12 54 GLN B CA 1
ATOM 2302 C C . GLN B 1 54 ? 6.387 7.621 1.536 1 94.12 54 GLN B C 1
ATOM 2304 O O . GLN B 1 54 ? 7.508 7.898 1.969 1 94.12 54 GLN B O 1
ATOM 2309 N N . ALA B 1 55 ? 5.777 6.512 1.733 1 94.12 55 ALA B N 1
ATOM 2310 C CA . ALA B 1 55 ? 6.457 5.469 2.5 1 94.12 55 ALA B CA 1
ATOM 2311 C C . ALA B 1 55 ? 7.781 5.082 1.848 1 94.12 55 ALA B C 1
ATOM 2313 O O . ALA B 1 55 ? 8.789 4.898 2.535 1 94.12 55 ALA B O 1
ATOM 2314 N N . ARG B 1 56 ? 7.762 5.004 0.564 1 90.44 56 ARG B N 1
ATOM 2315 C CA . ARG B 1 56 ? 8.977 4.703 -0.187 1 90.44 56 ARG B CA 1
ATOM 2316 C C . ARG B 1 56 ? 10.023 5.797 -0.004 1 90.44 56 ARG B C 1
ATOM 2318 O O . ARG B 1 56 ? 11.195 5.508 0.212 1 90.44 56 ARG B O 1
ATOM 2325 N N . ALA B 1 57 ? 9.539 6.961 -0.114 1 92.56 57 ALA B N 1
ATOM 2326 C CA . ALA B 1 57 ? 10.438 8.109 0.019 1 92.56 57 ALA B CA 1
ATOM 2327 C C . ALA B 1 57 ? 11.047 8.164 1.416 1 92.56 57 ALA B C 1
ATOM 2329 O O . ALA B 1 57 ? 12.18 8.617 1.586 1 92.56 57 ALA B O 1
ATOM 2330 N N . ILE B 1 58 ? 10.352 7.727 2.396 1 95.12 58 ILE B N 1
ATOM 2331 C CA . ILE B 1 58 ? 10.766 7.785 3.793 1 95.12 58 ILE B CA 1
ATOM 2332 C C . ILE B 1 58 ? 11.633 6.574 4.129 1 95.12 58 ILE B C 1
ATOM 2334 O O . ILE B 1 58 ? 12.609 6.688 4.875 1 95.12 58 ILE B O 1
ATOM 2338 N N . GLY B 1 59 ? 11.273 5.461 3.607 1 92.69 59 GLY B N 1
ATOM 2339 C CA . GLY B 1 59 ? 11.992 4.223 3.861 1 92.69 59 GLY B CA 1
ATOM 2340 C C . GLY B 1 59 ? 11.438 3.441 5.039 1 92.69 59 GLY B C 1
ATOM 2341 O O . GLY B 1 59 ? 12.164 2.691 5.691 1 92.69 59 GLY B O 1
ATOM 2342 N N . ILE B 1 60 ? 10.211 3.641 5.391 1 96.94 60 ILE B N 1
ATOM 2343 C CA . ILE B 1 60 ? 9.531 2.912 6.457 1 96.94 60 ILE B CA 1
ATOM 2344 C C . ILE B 1 60 ? 8.406 2.062 5.867 1 96.94 60 ILE B C 1
ATOM 2346 O O . ILE B 1 60 ? 7.645 2.533 5.02 1 96.94 60 ILE B O 1
ATOM 2350 N N . PRO B 1 61 ? 8.297 0.772 6.293 1 97.19 61 PRO B N 1
ATOM 2351 C CA . PRO B 1 61 ? 7.227 -0.084 5.77 1 97.19 61 PRO B CA 1
ATOM 2352 C C . PRO B 1 61 ? 5.836 0.488 6.02 1 97.19 61 PRO B C 1
ATOM 2354 O O . PRO B 1 61 ? 5.605 1.13 7.047 1 97.19 61 PRO B O 1
ATOM 2357 N N . LEU B 1 62 ? 4.945 0.229 5.059 1 96.69 62 LEU B N 1
ATOM 2358 C CA . LEU B 1 62 ? 3.574 0.731 5.109 1 96.69 62 LEU B CA 1
ATOM 2359 C C . LEU B 1 62 ? 2.586 -0.408 5.332 1 96.69 62 LEU B C 1
ATOM 2361 O O . LEU B 1 62 ? 2.613 -1.409 4.613 1 96.69 62 LEU B O 1
ATOM 2365 N N . VAL B 1 63 ? 1.77 -0.261 6.379 1 97.62 63 VAL B N 1
ATOM 2366 C CA . VAL B 1 63 ? 0.658 -1.175 6.613 1 97.62 63 VAL B CA 1
ATOM 2367 C C . VAL B 1 63 ? -0.649 -0.526 6.164 1 97.62 63 VAL B C 1
ATOM 2369 O O . VAL B 1 63 ? -1.013 0.55 6.645 1 97.62 63 VAL B O 1
ATOM 2372 N N . LYS B 1 64 ? -1.294 -1.171 5.25 1 94.5 64 LYS B N 1
ATOM 2373 C CA . LYS B 1 64 ? -2.578 -0.675 4.762 1 94.5 64 LYS B CA 1
ATOM 2374 C C . LYS B 1 64 ? -3.729 -1.546 5.258 1 94.5 64 LYS B C 1
ATOM 2376 O O . LYS B 1 64 ? -3.736 -2.758 5.035 1 94.5 64 LYS B O 1
ATOM 2381 N N . GLY B 1 65 ? -4.648 -0.939 5.969 1 93.31 65 GLY B N 1
ATOM 2382 C CA . GLY B 1 65 ? -5.883 -1.584 6.379 1 93.31 65 GLY B CA 1
ATOM 2383 C C . GLY B 1 65 ? -7.102 -1.07 5.633 1 93.31 65 GLY B C 1
ATOM 2384 O O . GLY B 1 65 ? -7.074 0.029 5.074 1 93.31 65 GLY B O 1
ATOM 2385 N N . PHE B 1 66 ? -8.117 -1.863 5.637 1 88.75 66 PHE B N 1
ATOM 2386 C CA . PHE B 1 66 ? -9.312 -1.543 4.863 1 88.75 66 PHE B CA 1
ATOM 2387 C C . PHE B 1 66 ? -10.555 -1.621 5.738 1 88.75 66 PHE B C 1
ATOM 2389 O O . PHE B 1 66 ? -10.672 -2.508 6.59 1 88.75 66 PHE B O 1
ATOM 2396 N N . THR B 1 67 ? -11.445 -0.591 5.57 1 85.62 67 THR B N 1
ATOM 2397 C CA . THR B 1 67 ? -12.656 -0.545 6.387 1 85.62 67 THR B CA 1
ATOM 2398 C C . THR B 1 67 ? -13.859 -0.163 5.535 1 85.62 67 THR B C 1
ATOM 2400 O O . THR B 1 67 ? -13.727 0.566 4.551 1 85.62 67 THR B O 1
ATOM 2403 N N . LYS B 1 68 ? -15.086 -0.76 5.871 1 77.56 68 LYS B N 1
ATOM 2404 C CA . LYS B 1 68 ? -16.328 -0.465 5.156 1 77.56 68 LYS B CA 1
ATOM 2405 C C . LYS B 1 68 ? -16.906 0.872 5.602 1 77.56 68 LYS B C 1
ATOM 2407 O O . LYS B 1 68 ? -17.938 1.307 5.082 1 77.56 68 LYS B O 1
ATOM 2412 N N . GLY B 1 69 ? -16.312 1.627 6.289 1 67.69 69 GLY B N 1
ATOM 2413 C CA . GLY B 1 69 ? -16.703 2.992 6.59 1 67.69 69 GLY B CA 1
ATOM 2414 C C . GLY B 1 69 ? -17.688 3.088 7.734 1 67.69 69 GLY B C 1
ATOM 2415 O O . GLY B 1 69 ? -18.062 4.188 8.148 1 67.69 69 GLY B O 1
ATOM 2416 N N . GLU B 1 70 ? -18.266 2.084 8.18 1 72.5 70 GLU B N 1
ATOM 2417 C CA . GLU B 1 70 ? -19.125 2.164 9.359 1 72.5 70 GLU B CA 1
ATOM 2418 C C . GLU B 1 70 ? -18.297 2.395 10.625 1 72.5 70 GLU B C 1
ATOM 2420 O O . GLU B 1 70 ? -17.281 1.72 10.844 1 72.5 70 GLU B O 1
ATOM 2425 N N . LYS B 1 71 ? -18.625 3.396 11.391 1 67.56 71 LYS B N 1
ATOM 2426 C CA . LYS B 1 71 ? -17.859 3.898 12.523 1 67.56 71 LYS B CA 1
ATOM 2427 C C . LYS B 1 71 ? -17.359 2.756 13.406 1 67.56 71 LYS B C 1
ATOM 2429 O O . LYS B 1 71 ? -16.172 2.65 13.68 1 67.56 71 LYS B O 1
ATOM 2434 N N . GLU B 1 72 ? -18.344 1.956 13.906 1 71.19 72 GLU B N 1
ATOM 2435 C CA . GLU B 1 72 ? -17.969 0.851 14.781 1 71.19 72 GLU B CA 1
ATOM 2436 C C . GLU B 1 72 ? -17.047 -0.125 14.07 1 71.19 72 GLU B C 1
ATOM 2438 O O . GLU B 1 72 ? -16.094 -0.634 14.672 1 71.19 72 GLU B O 1
ATOM 2443 N N . LYS B 1 73 ? -17.172 -0.263 12.844 1 80.88 73 LYS B N 1
ATOM 2444 C CA . LYS B 1 73 ? -16.359 -1.215 12.086 1 80.88 73 LYS B CA 1
ATOM 2445 C C . LYS B 1 73 ? -14.961 -0.656 11.82 1 80.88 73 LYS B C 1
ATOM 2447 O O . LYS B 1 73 ? -13.984 -1.404 11.797 1 80.88 73 LYS B O 1
ATOM 2452 N N . GLU B 1 74 ? -14.914 0.678 11.82 1 82.56 74 GLU B N 1
ATOM 2453 C CA . GLU B 1 74 ? -13.625 1.321 11.594 1 82.56 74 GLU B CA 1
ATOM 2454 C C . GLU B 1 74 ? -12.688 1.112 12.773 1 82.56 74 GLU B C 1
ATOM 2456 O O . GLU B 1 74 ? -11.492 0.872 12.594 1 82.56 74 GLU B O 1
ATOM 2461 N N . VAL B 1 75 ? -13.273 1.235 13.938 1 88.31 75 VAL B N 1
ATOM 2462 C CA . VAL B 1 75 ? -12.484 1.062 15.148 1 88.31 75 VAL B CA 1
ATOM 2463 C C . VAL B 1 75 ? -11.977 -0.377 15.234 1 88.31 75 VAL B C 1
ATOM 2465 O O . VAL B 1 75 ? -10.805 -0.612 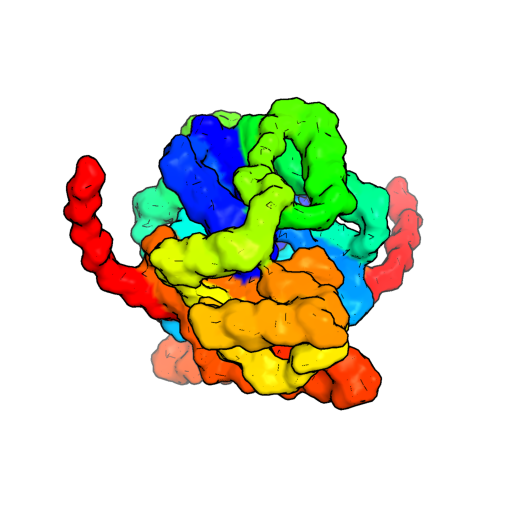15.516 1 88.31 75 VAL B O 1
ATOM 2468 N N . GLU B 1 76 ? -12.883 -1.293 14.953 1 92.25 76 GLU B N 1
ATOM 2469 C CA . GLU B 1 76 ? -12.516 -2.705 15 1 92.25 76 GLU B CA 1
ATOM 2470 C C . GLU B 1 76 ? -11.461 -3.033 13.945 1 92.25 76 GLU B C 1
ATOM 2472 O O . GLU B 1 76 ? -10.547 -3.824 14.195 1 92.25 76 GLU B O 1
ATOM 2477 N N . ASP B 1 77 ? -11.617 -2.441 12.859 1 92.5 77 ASP B N 1
ATOM 2478 C CA . ASP B 1 77 ? -10.672 -2.699 11.773 1 92.5 77 ASP B CA 1
ATOM 2479 C C . ASP B 1 77 ? -9.281 -2.176 12.125 1 92.5 77 ASP B C 1
ATOM 2481 O O . ASP B 1 77 ? -8.273 -2.842 11.852 1 92.5 77 ASP B O 1
ATOM 2485 N N . LEU B 1 78 ? -9.242 -1.005 12.68 1 94.62 78 LEU B N 1
ATOM 2486 C CA . LEU B 1 78 ? -7.969 -0.461 13.133 1 94.62 78 LEU B CA 1
ATOM 2487 C C . LEU B 1 78 ? -7.348 -1.354 14.203 1 94.62 78 LEU B C 1
ATOM 2489 O O . LEU B 1 78 ? -6.145 -1.613 14.18 1 94.62 78 LEU B O 1
ATOM 2493 N N . LYS B 1 79 ? -8.18 -1.781 15.094 1 96.31 79 LYS B N 1
ATOM 2494 C CA . LYS B 1 79 ? -7.715 -2.686 16.141 1 96.31 79 LYS B CA 1
ATOM 2495 C C . LYS B 1 79 ? -7.094 -3.945 15.547 1 96.31 79 LYS B C 1
ATOM 2497 O O . LYS B 1 79 ? -6.02 -4.375 15.969 1 96.31 79 LYS B O 1
ATOM 2502 N N . ASN B 1 80 ? -7.762 -4.441 14.578 1 94.94 80 ASN B N 1
ATOM 2503 C CA . ASN B 1 80 ? -7.281 -5.652 13.922 1 94.94 80 ASN B CA 1
ATOM 2504 C C . ASN B 1 80 ? -5.914 -5.438 13.281 1 94.94 80 ASN B C 1
ATOM 2506 O O . ASN B 1 80 ? -5.062 -6.328 13.32 1 94.94 80 ASN B O 1
ATOM 2510 N N . VAL B 1 81 ? -5.703 -4.309 12.719 1 97 81 VAL B N 1
ATOM 2511 C CA . VAL B 1 81 ? -4.43 -3.99 12.086 1 97 81 VAL B CA 1
ATOM 2512 C C . VAL B 1 81 ? -3.342 -3.84 13.148 1 97 81 VAL B C 1
ATOM 2514 O O . VAL B 1 81 ? -2.266 -4.43 13.031 1 97 81 VAL B O 1
ATOM 2517 N N . LEU B 1 82 ? -3.623 -3.174 14.188 1 98 82 LEU B N 1
ATOM 2518 C CA . LEU B 1 82 ? -2.623 -2.83 15.195 1 98 82 LEU B CA 1
ATOM 2519 C C . LEU B 1 82 ? -2.303 -4.031 16.078 1 98 82 LEU B C 1
ATOM 2521 O O . LEU B 1 82 ? -1.171 -4.184 16.547 1 98 82 LEU B O 1
ATOM 2525 N N . GLU B 1 83 ? -3.299 -4.848 16.297 1 97.31 83 GLU B N 1
ATOM 2526 C CA . GLU B 1 83 ? -3.125 -5.98 17.203 1 97.31 83 GLU B CA 1
ATOM 2527 C C . GLU B 1 83 ? -2.041 -6.93 16.703 1 97.31 83 GLU B C 1
ATOM 2529 O O . GLU B 1 83 ? -1.365 -7.586 17.5 1 97.31 83 GLU B O 1
ATOM 2534 N N . GLY B 1 84 ? -1.843 -6.953 15.414 1 97.06 84 GLY B N 1
ATOM 2535 C CA . GLY B 1 84 ? -0.869 -7.855 14.82 1 97.06 84 GLY B CA 1
ATOM 2536 C C . GLY B 1 84 ? 0.529 -7.27 14.758 1 97.06 84 GLY B C 1
ATOM 2537 O O . GLY B 1 84 ? 1.463 -7.926 14.297 1 97.06 84 GLY B O 1
ATOM 2538 N N . LEU B 1 85 ? 0.788 -6.113 15.273 1 98.25 85 LEU B N 1
ATOM 2539 C CA . LEU B 1 85 ? 2.084 -5.441 15.219 1 98.25 85 LEU B CA 1
ATOM 2540 C C . LEU B 1 85 ? 2.787 -5.512 16.578 1 98.25 85 LEU B C 1
ATOM 2542 O O . LEU B 1 85 ? 2.152 -5.352 17.625 1 98.25 85 LEU B O 1
ATOM 2546 N N . LYS B 1 86 ? 4.059 -5.766 16.562 1 97.81 86 LYS B N 1
ATOM 2547 C CA . LYS B 1 86 ? 4.875 -5.738 17.766 1 97.81 86 LYS B CA 1
ATOM 2548 C C . LYS B 1 86 ? 5.332 -4.32 18.094 1 97.81 86 LYS B C 1
ATOM 2550 O O . LYS B 1 86 ? 6.5 -3.979 17.922 1 97.81 86 LYS B O 1
ATOM 2555 N N . ILE B 1 87 ? 4.48 -3.549 18.672 1 98.06 87 ILE B N 1
ATOM 2556 C CA . ILE B 1 87 ? 4.777 -2.152 18.984 1 98.06 87 ILE B CA 1
ATOM 2557 C C . ILE B 1 87 ? 4.359 -1.843 20.422 1 98.06 87 ILE B C 1
ATOM 2559 O O . ILE B 1 87 ? 3.568 -2.576 21.016 1 98.06 87 ILE B O 1
ATOM 2563 N N . ASP B 1 88 ? 4.902 -0.715 20.891 1 98.38 88 ASP B N 1
ATOM 2564 C CA . ASP B 1 88 ? 4.621 -0.249 22.25 1 98.38 88 ASP B CA 1
ATOM 2565 C C . ASP B 1 88 ? 3.631 0.914 22.234 1 98.38 88 ASP B C 1
ATOM 2567 O O . ASP B 1 88 ? 3.021 1.231 23.25 1 98.38 88 ASP B O 1
ATOM 2571 N N . GLY B 1 89 ? 3.531 1.539 21.109 1 98.31 89 GLY B N 1
ATOM 2572 C CA . GLY B 1 89 ? 2.68 2.717 21.062 1 98.31 89 GLY B CA 1
ATOM 2573 C C . GLY B 1 89 ? 2.316 3.129 19.641 1 98.31 89 GLY B C 1
ATOM 2574 O O . GLY B 1 89 ? 2.861 2.592 18.688 1 98.31 89 GLY B O 1
ATOM 2575 N N . VAL B 1 90 ? 1.371 4.031 19.578 1 98.31 90 VAL B N 1
ATOM 2576 C CA . VAL B 1 90 ? 0.899 4.59 18.312 1 98.31 90 VAL B CA 1
ATOM 2577 C C . VAL B 1 90 ? 0.995 6.113 18.359 1 98.31 90 VAL B C 1
ATOM 2579 O O . VAL B 1 90 ? 0.682 6.734 19.375 1 98.31 90 VAL B O 1
ATOM 2582 N N . VAL B 1 91 ? 1.508 6.703 17.281 1 98.12 91 VAL B N 1
ATOM 2583 C CA . VAL B 1 91 ? 1.597 8.148 17.125 1 98.12 91 VAL B CA 1
ATOM 2584 C C . VAL B 1 91 ? 0.539 8.633 16.141 1 98.12 91 VAL B C 1
ATOM 2586 O O . VAL B 1 91 ? 0.411 8.086 15.039 1 98.12 91 VAL B O 1
ATOM 2589 N N . ALA B 1 92 ? -0.24 9.578 16.531 1 96.31 92 ALA B N 1
ATOM 2590 C CA . ALA B 1 92 ? -1.294 10.133 15.688 1 96.31 92 ALA B CA 1
ATOM 2591 C C . ALA B 1 92 ? -1.131 11.641 15.531 1 96.31 92 ALA B C 1
ATOM 2593 O O . ALA B 1 92 ? -0.767 12.336 16.484 1 96.31 92 ALA B O 1
ATOM 2594 N N . GLY B 1 93 ? -1.341 12.125 14.281 1 93.5 93 GLY B N 1
ATOM 2595 C CA . GLY B 1 93 ? -1.28 13.555 13.992 1 93.5 93 GLY B CA 1
ATOM 2596 C C . GLY B 1 93 ? -2.576 14.281 14.297 1 93.5 93 GLY B C 1
ATOM 2597 O O . GLY B 1 93 ? -2.982 15.172 13.555 1 93.5 93 GLY B O 1
ATOM 2598 N N . ALA B 1 94 ? -3.285 13.938 15.281 1 82.06 94 ALA B N 1
ATOM 2599 C CA . ALA B 1 94 ? -4.535 14.586 15.656 1 82.06 94 ALA B CA 1
ATOM 2600 C C . ALA B 1 94 ? -4.281 15.977 16.234 1 82.06 94 ALA B C 1
ATOM 2602 O O . ALA B 1 94 ? -3.559 16.125 17.219 1 82.06 94 ALA B O 1
ATOM 2603 N N . LEU B 1 95 ? -4.84 16.922 15.57 1 80.5 95 LEU B N 1
ATOM 2604 C CA . LEU B 1 95 ? -4.645 18.297 16.031 1 80.5 95 LEU B CA 1
ATOM 2605 C C . LEU B 1 95 ? -5.812 18.766 16.891 1 80.5 95 LEU B C 1
ATOM 2607 O O . LEU B 1 95 ? -5.613 19.359 17.953 1 80.5 95 LEU B O 1
ATOM 2611 N N . ALA B 1 96 ? -7.113 18.438 16.359 1 77.38 96 ALA B N 1
ATOM 2612 C CA . ALA B 1 96 ? -8.211 19.031 17.109 1 77.38 96 ALA B CA 1
ATOM 2613 C C . ALA B 1 96 ? -9.43 18.125 17.125 1 77.38 96 ALA B C 1
ATOM 2615 O O . ALA B 1 96 ? -10.352 18.312 17.922 1 77.38 96 ALA B O 1
ATOM 2616 N N . SER B 1 97 ? -9.438 17.094 16.312 1 79 97 SER B N 1
ATOM 2617 C CA . SER B 1 97 ? -10.617 16.234 16.25 1 79 97 SER B CA 1
ATOM 2618 C C . SER B 1 97 ? -10.656 15.266 17.438 1 79 97 SER B C 1
ATOM 2620 O O . SER B 1 97 ? -9.859 14.328 17.5 1 79 97 SER B O 1
ATOM 2622 N N . THR B 1 98 ? -11.617 15.445 18.297 1 81.56 98 THR B N 1
ATOM 2623 C CA . THR B 1 98 ? -11.781 14.578 19.453 1 81.56 98 THR B CA 1
ATOM 2624 C C . THR B 1 98 ? -12.195 13.172 19.031 1 81.56 98 THR B C 1
ATOM 2626 O O . THR B 1 98 ? -11.758 12.18 19.625 1 81.56 98 THR B O 1
ATOM 2629 N N . TYR B 1 99 ? -12.969 13.219 18 1 81 99 TYR B N 1
ATOM 2630 C CA . TYR B 1 99 ? -13.445 11.93 17.516 1 81 99 TYR B CA 1
ATOM 2631 C C . TYR B 1 99 ? -12.289 11.047 17.078 1 81 99 TYR B C 1
ATOM 2633 O O . TYR B 1 99 ? -12.203 9.883 17.484 1 81 99 TYR B O 1
ATOM 2641 N N . GLN B 1 100 ? -11.359 11.547 16.25 1 81.75 100 GLN B N 1
ATOM 2642 C CA . GLN B 1 100 ? -10.203 10.789 15.766 1 81.75 100 GLN B CA 1
ATOM 2643 C C . GLN B 1 100 ? -9.312 10.352 16.922 1 81.75 100 GLN B C 1
ATOM 2645 O O . GLN B 1 100 ? -8.906 9.188 16.984 1 81.75 100 GLN B O 1
ATOM 2650 N N . ARG B 1 101 ? -9.109 11.219 17.828 1 86.44 101 ARG B N 1
ATOM 2651 C CA . ARG B 1 101 ? -8.25 10.914 18.969 1 86.44 101 ARG B CA 1
ATOM 2652 C C . ARG B 1 101 ? -8.867 9.836 19.844 1 86.44 101 ARG B C 1
ATOM 2654 O O . ARG B 1 101 ? -8.18 8.891 20.25 1 86.44 101 ARG B O 1
ATOM 2661 N N . GLU B 1 102 ? -10.133 9.977 20.125 1 88.88 102 GLU B N 1
ATOM 2662 C CA . GLU B 1 102 ? -10.82 9.023 21 1 88.88 102 GLU B CA 1
ATOM 2663 C C . GLU B 1 102 ? -10.828 7.625 20.375 1 88.88 102 GLU B C 1
ATOM 2665 O O . GLU B 1 102 ? -10.688 6.629 21.094 1 88.88 102 GLU B O 1
ATOM 2670 N N . ARG B 1 103 ? -11.039 7.633 19.156 1 88.25 103 ARG B N 1
ATOM 2671 C CA . ARG B 1 103 ? -11.031 6.363 18.438 1 88.25 103 ARG B CA 1
ATOM 2672 C C . ARG B 1 103 ? -9.688 5.652 18.594 1 88.25 103 ARG B C 1
ATOM 2674 O O . ARG B 1 103 ? -9.648 4.453 18.859 1 88.25 103 ARG B O 1
ATOM 2681 N N . VAL B 1 104 ? -8.633 6.375 18.438 1 93 104 VAL B N 1
ATOM 2682 C CA . VAL B 1 104 ? -7.289 5.82 18.547 1 93 104 VAL B CA 1
ATOM 2683 C C . VAL B 1 104 ? -7.02 5.398 19.984 1 93 104 VAL B C 1
ATOM 2685 O O . VAL B 1 104 ? -6.484 4.316 20.234 1 93 104 VAL B O 1
ATOM 2688 N N . GLU B 1 105 ? -7.438 6.238 20.906 1 94.38 105 GLU B N 1
ATOM 2689 C CA . GLU B 1 105 ? -7.219 5.957 22.328 1 94.38 105 GLU B CA 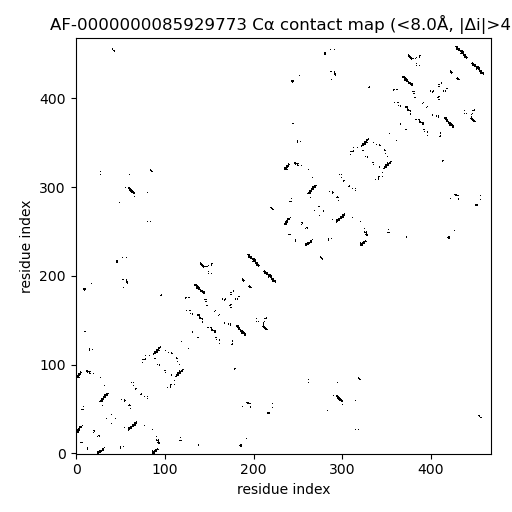1
ATOM 2690 C C . GLU B 1 105 ? -7.957 4.695 22.75 1 94.38 105 GLU B C 1
ATOM 2692 O O . GLU B 1 105 ? -7.426 3.893 23.531 1 94.38 105 GLU B O 1
ATOM 2697 N N . LYS B 1 106 ? -9.133 4.555 22.281 1 94.19 106 LYS B N 1
ATOM 2698 C CA . LYS B 1 106 ? -9.93 3.377 22.625 1 94.19 106 LYS B CA 1
ATOM 2699 C C . LYS B 1 106 ? -9.242 2.098 22.156 1 94.19 106 LYS B C 1
ATOM 2701 O O . LYS B 1 106 ? -9.086 1.152 22.922 1 94.19 106 LYS B O 1
ATOM 2706 N N . VAL B 1 107 ? -8.812 2.107 20.938 1 96 107 VAL B N 1
ATOM 2707 C CA . VAL B 1 107 ? -8.156 0.945 20.344 1 96 107 VAL B CA 1
ATOM 2708 C C . VAL B 1 107 ? -6.852 0.664 21.094 1 96 107 VAL B C 1
ATOM 2710 O O . VAL B 1 107 ? -6.574 -0.48 21.469 1 96 107 VAL B O 1
ATOM 2713 N N . ALA B 1 108 ? -6.09 1.729 21.312 1 96.62 108 ALA B N 1
ATOM 2714 C CA . ALA B 1 108 ? -4.797 1.593 21.969 1 96.62 108 ALA B CA 1
ATOM 2715 C C . ALA B 1 108 ? -4.961 1.044 23.391 1 96.62 108 ALA B C 1
ATOM 2717 O O . ALA B 1 108 ? -4.191 0.183 23.828 1 96.62 108 ALA B O 1
ATOM 2718 N N . LYS B 1 109 ? -5.934 1.529 24.109 1 95.81 109 LYS B N 1
ATOM 2719 C CA . LYS B 1 109 ? -6.203 1.066 25.453 1 95.81 109 LYS B CA 1
ATOM 2720 C C . LYS B 1 109 ? -6.5 -0.431 25.484 1 95.81 109 LYS B C 1
ATOM 2722 O O . LYS B 1 109 ? -5.945 -1.166 26.297 1 95.81 109 LYS B O 1
ATOM 2727 N N . GLU B 1 110 ? -7.301 -0.883 24.641 1 96.69 110 GLU B N 1
ATOM 2728 C CA . GLU B 1 110 ? -7.664 -2.295 24.562 1 96.69 110 GLU B CA 1
ATOM 2729 C C . GLU B 1 110 ? -6.445 -3.162 24.266 1 96.69 110 GLU B C 1
ATOM 2731 O O . GLU B 1 110 ? -6.363 -4.305 24.719 1 96.69 110 GLU B O 1
ATOM 2736 N N . LEU B 1 111 ? -5.5 -2.592 23.547 1 97.81 111 LEU B N 1
ATOM 2737 C CA . LEU B 1 111 ? -4.348 -3.363 23.094 1 97.81 111 LEU B CA 1
ATOM 2738 C C . LEU B 1 111 ? -3.156 -3.15 24.016 1 97.81 111 LEU B C 1
ATOM 2740 O O . LEU B 1 111 ? -2.098 -3.752 23.828 1 97.81 111 LEU B O 1
ATOM 2744 N N . GLY B 1 112 ? -3.348 -2.229 25.016 1 97.81 112 GLY B N 1
ATOM 2745 C CA . GLY B 1 112 ? -2.258 -1.925 25.922 1 97.81 112 GLY B CA 1
ATOM 2746 C C . GLY B 1 112 ? -1.161 -1.091 25.281 1 97.81 112 GLY B C 1
ATOM 2747 O O . GLY B 1 112 ? 0.017 -1.253 25.609 1 97.81 112 GLY B O 1
ATOM 2748 N N . LEU B 1 113 ? -1.471 -0.285 24.344 1 98.19 113 LEU B N 1
ATOM 2749 C CA . LEU B 1 113 ? -0.517 0.564 23.641 1 98.19 113 LEU B CA 1
ATOM 2750 C C . LEU B 1 113 ? -0.55 1.988 24.188 1 98.19 113 LEU B C 1
ATOM 2752 O O . LEU B 1 113 ? -1.613 2.49 24.547 1 98.19 113 LEU B O 1
ATOM 2756 N N . GLU B 1 114 ? 0.541 2.641 24.219 1 98 114 GLU B N 1
ATOM 2757 C CA . GLU B 1 114 ? 0.588 4.07 24.5 1 98 114 GLU B CA 1
ATOM 2758 C C . GLU B 1 114 ? 0.152 4.891 23.281 1 98 114 GLU B C 1
ATOM 2760 O O . GLU B 1 114 ? 0.397 4.496 22.141 1 98 114 GLU B O 1
ATOM 2765 N N . VAL B 1 11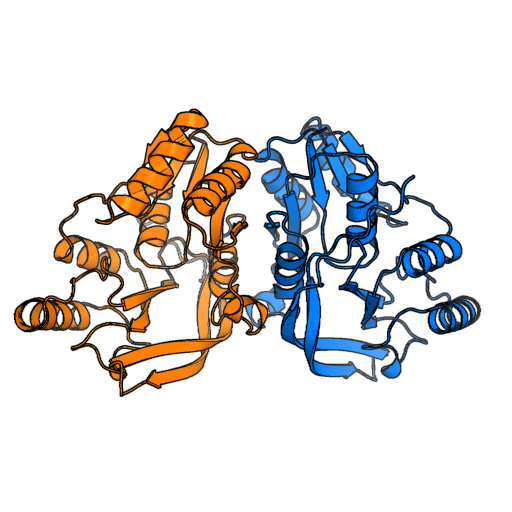5 ? -0.465 5.977 23.594 1 97.5 115 VAL B N 1
ATOM 2766 C CA . VAL B 1 115 ? -0.892 6.863 22.516 1 97.5 115 VAL B CA 1
ATOM 2767 C C . VAL B 1 115 ? -0.141 8.188 22.609 1 97.5 115 VAL B C 1
ATOM 2769 O O . VAL B 1 115 ? -0.036 8.773 23.688 1 97.5 115 VAL B O 1
ATOM 2772 N N . PHE B 1 116 ? 0.408 8.633 21.469 1 97.38 116 PHE B N 1
ATOM 2773 C CA . PHE B 1 116 ? 1.059 9.93 21.359 1 97.38 116 PHE B CA 1
ATOM 2774 C C . PHE B 1 116 ? 0.342 10.812 20.344 1 97.38 116 PHE B C 1
ATOM 2776 O O . PHE B 1 116 ? 0.174 10.43 19.188 1 97.38 116 PHE B O 1
ATOM 2783 N N . ALA B 1 117 ? -0.13 11.875 20.75 1 95.75 117 ALA B N 1
ATOM 2784 C CA . ALA B 1 117 ? -0.672 12.945 19.922 1 95.75 117 ALA B CA 1
ATOM 2785 C C . ALA B 1 117 ? 0.033 14.266 20.203 1 95.75 117 ALA B C 1
ATOM 2787 O O . ALA B 1 117 ? -0.526 15.148 20.859 1 95.75 117 ALA B O 1
ATOM 2788 N N . PRO B 1 118 ? 1.203 14.469 19.609 1 96.12 118 PRO B N 1
ATOM 2789 C CA . PRO B 1 118 ? 2.115 15.516 20.062 1 96.12 118 PRO B CA 1
ATOM 2790 C C . PRO B 1 118 ? 1.559 16.922 19.828 1 96.12 118 PRO B C 1
ATOM 2792 O O . PRO B 1 118 ? 1.948 17.859 20.531 1 96.12 118 PRO B O 1
ATOM 2795 N N . PHE B 1 119 ? 0.589 17.047 19 1 94.81 119 PHE B N 1
ATOM 2796 C CA . PHE B 1 119 ? 0.18 18.391 18.641 1 94.81 119 PHE B CA 1
ATOM 2797 C C . PHE B 1 119 ? -1.278 18.641 19.016 1 94.81 119 PHE B C 1
ATOM 2799 O O . PHE B 1 119 ? -1.899 19.594 18.531 1 94.81 119 PHE B O 1
ATOM 2806 N N . TRP B 1 120 ? -1.753 17.766 19.844 1 91.75 120 TRP B N 1
ATOM 2807 C CA . TRP B 1 120 ? -3.133 17.906 20.297 1 91.75 120 TRP B CA 1
ATOM 2808 C C . TRP B 1 120 ? -3.357 19.266 20.953 1 91.75 120 TRP B C 1
ATOM 2810 O O . TRP B 1 120 ? -2.621 19.641 21.875 1 91.75 120 TRP B O 1
ATOM 2820 N N . GLN B 1 121 ? -4.285 20.047 20.438 1 89.69 121 GLN B N 1
ATOM 2821 C CA . GLN B 1 121 ? -4.727 21.328 20.969 1 89.69 121 GLN B CA 1
ATOM 2822 C C . GLN B 1 121 ? -3.664 22.406 20.766 1 89.69 121 GLN B C 1
ATOM 2824 O O . GLN B 1 121 ? -3.635 23.406 21.484 1 89.69 121 GLN B O 1
ATOM 2829 N N . ALA B 1 122 ? -2.725 22.188 19.875 1 93.19 122 ALA B N 1
ATOM 2830 C CA . ALA B 1 122 ? -1.772 23.234 19.5 1 93.19 122 ALA B CA 1
ATOM 2831 C C . ALA B 1 122 ? -2.48 24.406 18.812 1 93.19 122 ALA B C 1
ATOM 2833 O O . ALA B 1 122 ? -3.551 24.219 18.234 1 93.19 122 ALA B O 1
ATOM 2834 N N . ASP B 1 123 ? -1.875 25.531 18.953 1 95.56 123 ASP B N 1
ATOM 2835 C CA . ASP B 1 123 ? -2.387 26.688 18.203 1 95.56 123 ASP B CA 1
ATOM 2836 C C . ASP B 1 123 ? -2.27 26.453 16.703 1 95.56 123 ASP B C 1
ATOM 2838 O O . ASP B 1 123 ? -1.178 26.203 16.188 1 95.56 123 ASP B O 1
ATOM 2842 N N . PRO B 1 124 ? -3.324 26.531 16.031 1 95.5 124 PRO B N 1
ATOM 2843 C CA . PRO B 1 124 ? -3.32 26.156 14.609 1 95.5 124 PRO B CA 1
ATOM 2844 C C . PRO B 1 124 ? -2.352 27 13.773 1 95.5 124 PRO B C 1
ATOM 2846 O O . PRO B 1 124 ? -1.662 26.469 12.906 1 95.5 124 PRO B O 1
ATOM 2849 N N . GLU B 1 125 ? -2.359 28.312 14.008 1 96.31 125 GLU B N 1
ATOM 2850 C CA . GLU B 1 125 ? -1.473 29.188 13.242 1 96.31 125 GLU B CA 1
ATOM 2851 C C . GLU B 1 125 ? -0.007 28.859 13.516 1 96.31 125 GLU B C 1
ATOM 2853 O O . GLU B 1 125 ? 0.781 28.688 12.578 1 96.31 125 GLU B O 1
ATOM 2858 N N . GLU B 1 126 ? 0.323 28.766 14.789 1 97 126 GLU B N 1
ATOM 2859 C CA . GLU B 1 126 ? 1.692 28.422 15.164 1 97 126 GLU B CA 1
ATOM 2860 C C . GLU B 1 126 ? 2.086 27.047 14.633 1 97 126 GLU B C 1
ATOM 2862 O O . GLU B 1 126 ? 3.203 26.859 14.148 1 97 126 GLU B O 1
ATOM 2867 N N . TYR B 1 127 ? 1.17 26.172 14.75 1 97.38 127 TYR B N 1
ATOM 2868 C CA . TYR B 1 127 ? 1.36 24.812 14.25 1 97.38 127 TYR B CA 1
ATOM 2869 C C . TYR B 1 127 ? 1.704 24.812 12.766 1 97.38 127 TYR B C 1
ATOM 2871 O O . TYR B 1 127 ? 2.686 24.188 12.352 1 97.38 127 TYR B O 1
ATOM 2879 N N . MET B 1 128 ? 0.966 25.5 11.969 1 97.88 128 MET B N 1
ATOM 2880 C CA . MET B 1 128 ? 1.185 25.594 10.523 1 97.88 128 MET B CA 1
ATOM 2881 C C . MET B 1 128 ? 2.541 26.219 10.219 1 97.88 128 MET B C 1
ATOM 2883 O O . MET B 1 128 ? 3.27 25.734 9.352 1 97.88 128 MET B O 1
ATOM 2887 N N . ARG B 1 129 ? 2.859 27.266 10.945 1 97.69 129 ARG B N 1
ATOM 2888 C CA . ARG B 1 129 ? 4.129 27.953 10.719 1 97.69 129 ARG B CA 1
ATOM 2889 C C . ARG B 1 129 ? 5.305 27.047 11.07 1 97.69 129 ARG B C 1
ATOM 2891 O O . ARG B 1 129 ? 6.34 27.078 10.398 1 97.69 129 ARG B O 1
ATOM 2898 N N . GLU B 1 130 ? 5.137 26.281 12.109 1 97.12 130 GLU B N 1
ATOM 2899 C CA . GLU B 1 130 ? 6.191 25.344 12.508 1 97.12 130 GLU B CA 1
ATOM 2900 C C . GLU B 1 130 ? 6.445 24.297 11.422 1 97.12 130 GLU B C 1
ATOM 2902 O O . GLU B 1 130 ? 7.594 23.953 11.148 1 97.12 130 GLU B O 1
ATOM 2907 N N . ILE B 1 131 ? 5.449 23.828 10.828 1 97.88 131 ILE B N 1
ATOM 2908 C CA . ILE B 1 131 ? 5.562 22.812 9.781 1 97.88 131 ILE B CA 1
ATOM 2909 C C . ILE B 1 131 ? 6.32 23.391 8.586 1 97.88 131 ILE B C 1
ATOM 2911 O O . ILE B 1 131 ? 7.234 22.75 8.055 1 97.88 131 ILE B O 1
ATOM 2915 N N . ILE B 1 132 ? 5.969 24.594 8.258 1 97.12 132 ILE B N 1
ATOM 2916 C CA . ILE B 1 132 ? 6.605 25.25 7.129 1 97.12 132 ILE B CA 1
ATOM 2917 C C . ILE B 1 132 ? 8.07 25.547 7.461 1 97.12 132 ILE B C 1
ATOM 2919 O O . ILE B 1 132 ? 8.961 25.328 6.641 1 97.12 132 ILE B O 1
ATOM 2923 N N . LYS B 1 133 ? 8.297 26.031 8.656 1 97.12 133 LYS B N 1
ATOM 2924 C CA . LYS B 1 133 ? 9.641 26.359 9.102 1 97.12 133 LYS B CA 1
ATOM 2925 C C . LYS B 1 133 ? 10.523 25.109 9.148 1 97.12 133 LYS B C 1
ATOM 2927 O O . LYS B 1 133 ? 11.727 25.188 8.891 1 97.12 133 LYS B O 1
ATOM 2932 N N . ALA B 1 134 ? 9.906 24.016 9.43 1 97.75 134 ALA B N 1
ATOM 2933 C CA . ALA B 1 134 ? 10.633 22.75 9.523 1 97.75 134 ALA B CA 1
ATOM 2934 C C . ALA B 1 134 ? 11.039 22.25 8.148 1 97.75 134 ALA B C 1
ATOM 2936 O O . ALA B 1 134 ? 11.781 21.266 8.031 1 97.75 134 ALA B O 1
ATOM 2937 N N . GLY B 1 135 ? 10.547 22.828 7.105 1 97.81 135 GLY B N 1
ATOM 2938 C CA . GLY B 1 135 ? 11.008 22.5 5.766 1 97.81 135 GLY B CA 1
ATOM 2939 C C . GLY B 1 135 ? 10.07 21.578 5.023 1 97.81 135 GLY B C 1
ATOM 2940 O O . GLY B 1 135 ? 10.453 20.969 4.023 1 97.81 135 GLY B O 1
ATOM 2941 N N . PHE B 1 136 ? 8.82 21.438 5.461 1 98.62 136 PHE B N 1
ATOM 2942 C CA . PHE B 1 136 ? 7.859 20.562 4.797 1 98.62 136 PHE B CA 1
ATOM 2943 C C . PHE B 1 136 ? 7.32 21.219 3.529 1 98.62 136 PHE B C 1
ATOM 2945 O O . PHE B 1 136 ? 7.035 22.422 3.516 1 98.62 136 PHE B O 1
ATOM 2952 N N . ASP B 1 137 ? 7.277 20.5 2.463 1 98.62 137 ASP B N 1
ATOM 2953 C CA . ASP B 1 137 ? 6.578 20.891 1.24 1 98.62 137 ASP B CA 1
ATOM 2954 C C . ASP B 1 137 ? 5.152 20.344 1.226 1 98.62 137 ASP B C 1
ATOM 2956 O O . ASP B 1 137 ? 4.922 19.203 0.821 1 98.62 137 ASP B O 1
ATOM 2960 N N . VAL B 1 138 ? 4.234 21.141 1.626 1 98.38 138 VAL B N 1
ATOM 2961 C CA . VAL B 1 138 ? 2.838 20.75 1.807 1 98.38 138 VAL B CA 1
ATOM 2962 C C . VAL B 1 138 ? 1.983 21.375 0.703 1 98.38 138 VAL B C 1
ATOM 2964 O O . VAL B 1 138 ? 2.068 22.578 0.447 1 98.38 138 VAL B O 1
ATOM 2967 N N . VAL B 1 139 ? 1.146 20.594 0.103 1 98.06 139 VAL B N 1
ATOM 2968 C CA . VAL B 1 139 ? 0.293 21.094 -0.975 1 98.06 139 VAL B CA 1
ATOM 2969 C C . VAL B 1 139 ? -1.166 20.766 -0.667 1 98.06 139 VAL B C 1
ATOM 2971 O O . VAL B 1 139 ? -1.462 19.734 -0.053 1 98.06 139 VAL B O 1
ATOM 2974 N N . VAL B 1 140 ? -2.035 21.641 -1.092 1 97.5 140 VAL B N 1
ATOM 2975 C CA . VAL B 1 140 ? -3.467 21.406 -0.924 1 97.5 140 VAL B CA 1
ATOM 2976 C C . VAL B 1 140 ? -3.979 20.484 -2.031 1 97.5 140 VAL B C 1
ATOM 2978 O O . VAL B 1 140 ? -3.822 20.781 -3.217 1 97.5 140 VAL B O 1
ATOM 2981 N N . VAL B 1 141 ? -4.672 19.359 -1.587 1 95.44 141 VAL B N 1
ATOM 2982 C CA . VAL B 1 141 ? -5.113 18.422 -2.607 1 95.44 141 VAL B CA 1
ATOM 2983 C C . VAL B 1 141 ? -6.629 18.266 -2.553 1 95.44 141 VAL B C 1
ATOM 2985 O O . VAL B 1 141 ? -7.219 17.562 -3.377 1 95.44 141 VAL B O 1
ATOM 2988 N N . GLY B 1 142 ? -7.227 18.875 -1.632 1 94.81 142 GLY B N 1
ATOM 2989 C CA . GLY B 1 142 ? -8.672 18.859 -1.499 1 94.81 142 GLY B CA 1
ATOM 2990 C C . GLY B 1 142 ? -9.219 20.125 -0.858 1 94.81 142 GLY B C 1
ATOM 2991 O O . GLY B 1 142 ? -8.594 20.688 0.051 1 94.81 142 GLY B O 1
ATOM 2992 N N . VAL B 1 143 ? -10.32 20.547 -1.33 1 96.06 143 VAL B N 1
ATOM 2993 C CA . VAL B 1 143 ? -11.016 21.719 -0.798 1 96.06 143 VAL B CA 1
ATOM 2994 C C . VAL B 1 143 ? -12.5 21.391 -0.618 1 96.06 143 VAL B C 1
ATOM 2996 O O . VAL B 1 143 ? -13.125 20.812 -1.503 1 96.06 143 VAL B O 1
ATOM 2999 N N . SER B 1 144 ? -13.031 21.703 0.563 1 94.31 144 SER B N 1
ATOM 3000 C CA . SER B 1 144 ? -14.43 21.391 0.802 1 94.31 144 SER B CA 1
ATOM 3001 C C . SER B 1 144 ? -15.133 22.484 1.588 1 94.31 144 SER B C 1
ATOM 3003 O O . SER B 1 144 ? -16.109 22.234 2.289 1 94.31 144 SER B O 1
ATOM 3005 N N . ALA B 1 145 ? -14.672 23.625 1.585 1 91.38 145 ALA B N 1
ATOM 3006 C CA . ALA B 1 145 ? -15.273 24.688 2.373 1 91.38 145 ALA B CA 1
ATOM 3007 C C . ALA B 1 145 ? -15.477 25.953 1.526 1 91.38 145 ALA B C 1
ATOM 3009 O O . ALA B 1 145 ? -14.641 26.266 0.677 1 91.38 145 ALA B O 1
ATOM 3010 N N . TYR B 1 146 ? -16.469 26.578 1.861 1 89.56 146 TYR B N 1
ATOM 3011 C CA . TYR B 1 146 ? -16.719 27.891 1.25 1 89.56 146 TYR B CA 1
ATOM 3012 C C . TYR B 1 146 ? -15.586 28.859 1.568 1 89.56 146 TYR B C 1
ATOM 3014 O O . TYR B 1 146 ? -15.039 28.844 2.674 1 89.56 146 TYR B O 1
ATOM 3022 N N . GLY B 1 147 ? -15.266 29.734 0.594 1 90.62 147 GLY B N 1
ATOM 3023 C CA . GLY B 1 147 ? -14.156 30.656 0.752 1 90.62 147 GLY B CA 1
ATOM 3024 C C . GLY B 1 147 ? -12.891 30.203 0.052 1 90.62 147 GLY B C 1
ATOM 3025 O O . GLY B 1 147 ? -12.133 31.016 -0.478 1 90.62 147 GLY B O 1
ATOM 3026 N N . LEU B 1 148 ? -12.758 28.859 0.236 1 94.88 148 LEU B N 1
ATOM 3027 C CA . LEU B 1 148 ? -11.672 28.297 -0.554 1 94.88 148 LEU B CA 1
ATOM 3028 C C . LEU B 1 148 ? -12.109 28.062 -1.996 1 94.88 148 LEU B C 1
ATOM 3030 O O . LEU B 1 148 ? -13.266 27.703 -2.25 1 94.88 148 LEU B O 1
ATOM 3034 N N . ASN B 1 149 ? -11.344 28.422 -2.957 1 95.19 149 ASN B N 1
ATOM 3035 C CA . ASN B 1 149 ? -11.688 28.234 -4.359 1 95.19 149 ASN B CA 1
ATOM 3036 C C . ASN B 1 149 ? -10.727 27.266 -5.051 1 95.19 149 ASN B C 1
ATOM 3038 O O . ASN B 1 149 ? -9.883 26.656 -4.395 1 95.19 149 ASN B O 1
ATOM 3042 N N . GLU B 1 150 ? -10.891 27.141 -6.262 1 96.5 150 GLU B N 1
ATOM 3043 C CA . GLU B 1 150 ? -10.164 26.156 -7.066 1 96.5 150 GLU B CA 1
ATOM 3044 C C . GLU B 1 150 ? -8.672 26.453 -7.07 1 96.5 150 GLU B C 1
ATOM 3046 O O . GLU B 1 150 ? -7.855 25.531 -7.207 1 96.5 150 GLU B O 1
ATOM 3051 N N . GLN B 1 151 ? -8.289 27.672 -6.871 1 96.44 151 GLN B N 1
ATOM 3052 C CA . GLN B 1 151 ? -6.887 28.078 -6.949 1 96.44 151 GLN B CA 1
ATOM 3053 C C . GLN B 1 151 ? -6.074 27.484 -5.801 1 96.44 151 GLN B C 1
ATOM 3055 O O . GLN B 1 151 ? -4.844 27.438 -5.863 1 96.44 151 GLN B O 1
ATOM 3060 N N . TRP B 1 152 ? -6.742 27.047 -4.773 1 97.69 152 TRP B N 1
ATOM 3061 C CA . TRP B 1 152 ? -6.047 26.453 -3.635 1 97.69 152 TRP B CA 1
ATOM 3062 C C . TRP B 1 152 ? -5.543 25.047 -3.977 1 97.69 152 TRP B C 1
ATOM 3064 O O . TRP B 1 152 ? -4.613 24.547 -3.342 1 97.69 152 TRP B O 1
ATOM 3074 N N . LEU B 1 153 ? -6.211 24.391 -4.883 1 97.25 153 LEU B N 1
ATOM 3075 C CA . LEU B 1 153 ? -5.797 23.047 -5.273 1 97.25 153 LEU B CA 1
ATOM 3076 C C . LEU B 1 153 ? -4.418 23.062 -5.926 1 97.25 153 LEU B C 1
ATOM 3078 O O . LEU B 1 153 ? -4.219 23.75 -6.934 1 97.25 153 LEU B O 1
ATOM 3082 N N . GLY B 1 154 ? -3.51 22.359 -5.324 1 97 154 GLY B N 1
ATOM 3083 C CA . GLY B 1 154 ? -2.152 22.297 -5.844 1 97 154 GLY B CA 1
ATOM 3084 C C . GLY B 1 154 ? -1.248 23.375 -5.262 1 97 154 GLY B C 1
ATOM 3085 O O . GLY B 1 154 ? -0.037 23.359 -5.496 1 97 154 GLY B O 1
ATOM 3086 N N . ARG B 1 155 ? -1.822 24.234 -4.488 1 97.75 155 ARG B N 1
ATOM 3087 C CA . ARG B 1 155 ? -1.057 25.344 -3.928 1 97.75 155 ARG B CA 1
ATOM 3088 C C . ARG B 1 155 ? -0.216 24.891 -2.742 1 97.75 155 ARG B C 1
ATOM 3090 O O . ARG B 1 155 ? -0.689 24.125 -1.898 1 97.75 155 ARG B O 1
ATOM 3097 N N . LYS B 1 156 ? 0.985 25.344 -2.697 1 98.19 156 LYS B N 1
ATOM 3098 C CA . LYS B 1 156 ? 1.854 25.094 -1.551 1 98.19 156 LYS B CA 1
ATOM 3099 C C . LYS B 1 156 ? 1.424 25.922 -0.345 1 98.19 156 LYS B C 1
ATOM 3101 O O . LYS B 1 156 ? 1.061 27.094 -0.488 1 98.19 156 LYS B O 1
ATOM 3106 N N . ILE B 1 157 ? 1.467 25.344 0.774 1 98.38 157 ILE B N 1
ATOM 3107 C CA . ILE B 1 157 ? 1.206 26.094 1.999 1 98.38 157 ILE B CA 1
ATOM 3108 C C . ILE B 1 157 ? 2.482 26.781 2.457 1 98.38 157 ILE B C 1
ATOM 3110 O O . ILE B 1 157 ? 3.404 26.141 2.965 1 98.38 157 ILE B O 1
ATOM 3114 N N . ASP B 1 158 ? 2.574 28.031 2.191 1 98.06 158 ASP B N 1
ATOM 3115 C CA . ASP B 1 158 ? 3.66 28.891 2.654 1 98.06 158 ASP B CA 1
ATOM 3116 C C . ASP B 1 158 ? 3.129 30.016 3.529 1 98.06 158 ASP B C 1
ATOM 3118 O O . ASP B 1 158 ? 1.968 30 3.943 1 98.06 158 ASP B O 1
ATOM 3122 N N . GLU B 1 159 ? 3.965 30.938 3.869 1 97.69 159 GLU B N 1
ATOM 3123 C CA . GLU B 1 159 ? 3.568 32.031 4.746 1 97.69 159 GLU B CA 1
ATOM 3124 C C . GLU B 1 159 ? 2.422 32.844 4.141 1 97.69 159 GLU B C 1
ATOM 3126 O O . GLU B 1 159 ? 1.5 33.25 4.852 1 97.69 159 GLU B O 1
ATOM 3131 N N . ARG B 1 160 ? 2.465 33.062 2.871 1 97.81 160 ARG B N 1
ATOM 3132 C CA . ARG B 1 160 ? 1.394 33.781 2.199 1 97.81 160 ARG B CA 1
ATOM 3133 C C . ARG B 1 160 ? 0.074 33.031 2.295 1 97.81 160 ARG B C 1
ATOM 3135 O O . ARG B 1 160 ? -0.972 33.625 2.564 1 97.81 160 ARG B O 1
ATOM 3142 N N . ALA B 1 161 ? 0.157 31.75 2.07 1 98 161 ALA B N 1
ATOM 3143 C CA . ALA B 1 161 ? -1.036 30.906 2.193 1 98 161 ALA B CA 1
ATOM 3144 C C . ALA B 1 161 ? -1.621 31 3.6 1 98 161 ALA B C 1
ATOM 3146 O O . ALA B 1 161 ? -2.838 31.094 3.77 1 98 161 ALA B O 1
ATOM 3147 N N . ILE B 1 162 ? -0.752 30.953 4.609 1 97.88 162 ILE B N 1
ATOM 3148 C CA . ILE B 1 162 ? -1.203 31 5.996 1 97.88 162 ILE B CA 1
ATOM 3149 C C . ILE B 1 162 ? -1.92 32.312 6.262 1 97.88 162 ILE B C 1
ATOM 3151 O O . ILE B 1 162 ? -2.975 32.344 6.902 1 97.88 162 ILE B O 1
ATOM 3155 N N . GLN B 1 163 ? -1.394 33.438 5.738 1 97.75 163 GLN B N 1
ATOM 3156 C CA . GLN B 1 163 ? -2.023 34.75 5.902 1 97.75 163 GLN B CA 1
ATOM 3157 C C . GLN B 1 163 ? -3.406 34.781 5.258 1 97.75 163 GLN B C 1
ATOM 3159 O O . GLN B 1 163 ? -4.352 35.312 5.832 1 97.75 163 GLN B O 1
ATOM 3164 N N . GLU B 1 164 ? -3.461 34.188 4.121 1 97.75 164 GLU B N 1
ATOM 3165 C CA . GLU B 1 164 ? -4.75 34.125 3.439 1 97.75 164 GLU B CA 1
ATOM 3166 C C . GLU B 1 164 ? -5.742 33.25 4.203 1 97.75 164 GLU B C 1
ATOM 3168 O O . GLU B 1 164 ? -6.926 33.594 4.289 1 97.75 164 GLU B O 1
ATOM 3173 N N . LEU B 1 165 ? -5.254 32.156 4.727 1 97.56 165 LEU B N 1
ATOM 3174 C CA . LEU B 1 165 ? -6.113 31.281 5.523 1 97.56 165 LEU B CA 1
ATOM 3175 C C . LEU B 1 165 ? -6.613 32 6.77 1 97.56 165 LEU B C 1
ATOM 3177 O O . LEU B 1 165 ? -7.758 31.812 7.188 1 97.56 165 LEU B O 1
ATOM 3181 N N . LYS B 1 166 ? -5.777 32.844 7.379 1 97.19 166 LYS B N 1
ATOM 3182 C CA . LYS B 1 166 ? -6.188 33.656 8.523 1 97.19 166 LYS B CA 1
ATOM 3183 C C . LYS B 1 166 ? -7.332 34.594 8.148 1 97.19 166 LYS B C 1
ATOM 3185 O O . LYS B 1 166 ? -8.289 34.75 8.914 1 97.19 166 LYS B O 1
ATOM 3190 N N . ALA B 1 167 ? -7.164 35.188 7.004 1 97.31 167 ALA B N 1
ATOM 3191 C CA . ALA B 1 167 ? -8.211 36.094 6.527 1 97.31 167 ALA B CA 1
ATOM 3192 C C . ALA B 1 167 ? -9.516 35.344 6.293 1 97.31 167 ALA B C 1
ATOM 3194 O O . ALA B 1 167 ? -10.594 35.812 6.652 1 97.31 167 ALA B O 1
ATOM 3195 N N . LEU B 1 168 ? -9.414 34.156 5.73 1 96.44 168 LEU B N 1
ATOM 3196 C CA . LEU B 1 168 ? -10.586 33.312 5.469 1 96.44 168 LEU B CA 1
ATOM 3197 C C . LEU B 1 168 ? -11.203 32.812 6.773 1 96.44 168 LEU B C 1
ATOM 3199 O O . LEU B 1 168 ? -12.422 32.656 6.863 1 96.44 168 LEU B O 1
ATOM 3203 N N . ASN B 1 169 ? -10.312 32.531 7.707 1 96.12 169 ASN B N 1
ATOM 3204 C CA . ASN B 1 169 ? -10.805 32.188 9.031 1 96.12 169 ASN B CA 1
ATOM 3205 C C . ASN B 1 169 ? -11.68 33.281 9.633 1 96.12 169 ASN B C 1
ATOM 3207 O O . ASN B 1 169 ? -12.75 33 10.164 1 96.12 169 ASN B O 1
ATOM 3211 N N . LYS B 1 170 ? -11.266 34.562 9.562 1 96.25 170 LYS B N 1
ATOM 3212 C CA . LYS B 1 170 ? -12 35.719 10.086 1 96.25 170 LYS B CA 1
ATOM 3213 C C . LYS B 1 170 ? -13.328 35.906 9.359 1 96.25 170 LYS B C 1
ATOM 3215 O O . LYS B 1 170 ? -14.352 36.156 9.984 1 96.25 170 LYS B O 1
ATOM 3220 N N . LYS B 1 171 ? -13.305 35.625 8.109 1 95.25 171 LYS B N 1
ATOM 3221 C CA . LYS B 1 171 ? -14.453 35.938 7.273 1 95.25 171 LYS B CA 1
ATOM 3222 C C . LYS B 1 171 ? -15.43 34.75 7.219 1 95.25 171 LYS B C 1
ATOM 3224 O O . LYS B 1 171 ? -16.641 34.938 7.285 1 95.25 171 LYS B O 1
ATOM 3229 N N . TYR B 1 172 ? -14.914 33.469 7.098 1 93.94 172 TYR B N 1
ATOM 3230 C CA . TYR B 1 172 ? -15.766 32.344 6.785 1 93.94 172 TYR B CA 1
ATOM 3231 C C . TYR B 1 172 ? -15.594 31.234 7.824 1 93.94 172 TYR B C 1
ATOM 3233 O O . TYR B 1 172 ? -16.203 30.156 7.707 1 93.94 172 TYR B O 1
ATOM 3241 N N . LYS B 1 173 ? -14.711 31.391 8.781 1 93.94 173 LYS B N 1
ATOM 3242 C CA . LYS B 1 173 ? -14.477 30.453 9.875 1 93.94 173 LYS B CA 1
ATOM 3243 C C . LYS B 1 173 ? -13.773 29.188 9.375 1 93.94 173 LYS B C 1
ATOM 3245 O O . LYS B 1 173 ? -13.922 28.109 9.969 1 93.94 173 LYS B O 1
ATOM 3250 N N . VAL B 1 174 ? -13.094 29.344 8.289 1 94.12 174 VAL B N 1
ATOM 3251 C CA . VAL B 1 174 ? -12.242 28.266 7.801 1 94.12 174 VAL B CA 1
ATOM 3252 C C . VAL B 1 174 ? -11.133 27.984 8.812 1 94.12 174 VAL B C 1
ATOM 3254 O O . VAL B 1 174 ? -10.422 28.906 9.227 1 94.12 174 VAL B O 1
ATOM 3257 N N . HIS B 1 175 ? -11.047 26.797 9.25 1 94.38 175 HIS B N 1
ATOM 3258 C CA . HIS B 1 175 ? -9.969 26.484 10.188 1 94.38 175 HIS B CA 1
ATOM 3259 C C . HIS B 1 175 ? -8.602 26.688 9.547 1 94.38 175 HIS B C 1
ATOM 3261 O O . HIS B 1 175 ? -8.344 26.188 8.453 1 94.38 175 HIS B O 1
ATOM 3267 N N . ILE B 1 176 ? -7.73 27.281 10.234 1 96.06 176 ILE B N 1
ATOM 3268 C CA . ILE B 1 176 ? -6.445 27.688 9.672 1 96.06 176 ILE B CA 1
ATOM 3269 C C . ILE B 1 176 ? -5.621 26.469 9.305 1 96.06 176 ILE B C 1
ATOM 3271 O O . ILE B 1 176 ? -4.91 26.469 8.297 1 96.06 176 ILE B O 1
ATOM 3275 N N . ALA B 1 177 ? -5.805 25.359 10.078 1 95.81 177 ALA B N 1
ATOM 3276 C CA . ALA B 1 177 ? -5.027 24.141 9.844 1 95.81 177 ALA B CA 1
ATOM 3277 C C . ALA B 1 177 ? -5.863 23.078 9.125 1 95.81 177 ALA B C 1
ATOM 3279 O O . ALA B 1 177 ? -5.414 21.953 8.945 1 95.81 177 ALA B O 1
ATOM 3280 N N . GLY B 1 178 ? -7.062 23.359 8.797 1 93.19 178 GLY B N 1
ATOM 3281 C CA . GLY B 1 178 ? -7.918 22.453 8.039 1 93.19 178 GLY B CA 1
ATOM 3282 C C . GLY B 1 178 ? -8.477 21.312 8.867 1 93.19 178 GLY B C 1
ATOM 3283 O O . GLY B 1 178 ? -8.789 20.25 8.344 1 93.19 178 GLY B O 1
ATOM 3284 N N . GLU B 1 179 ? -8.641 21.406 10.094 1 89.31 179 GLU B N 1
ATOM 3285 C CA . GLU B 1 179 ? -9.023 20.328 11.008 1 89.31 179 GLU B CA 1
ATOM 3286 C C . GLU B 1 179 ? -10.492 19.953 10.82 1 89.31 179 GLU B C 1
ATOM 3288 O O . GLU B 1 179 ? -10.898 18.844 11.156 1 89.31 179 GLU B O 1
ATOM 3293 N N . GLY B 1 180 ? -11.211 20.906 10.336 1 83.69 180 GLY B N 1
ATOM 3294 C CA . GLY B 1 180 ? -12.617 20.625 10.117 1 83.69 180 GLY B CA 1
ATOM 3295 C C . GLY B 1 180 ? -12.883 19.922 8.797 1 83.69 180 GLY B C 1
ATOM 3296 O O . GLY B 1 180 ? -14.031 19.656 8.445 1 83.69 180 GLY B O 1
ATOM 3297 N N . GLY B 1 181 ? -11.797 19.641 8.086 1 88.69 181 GLY B N 1
ATOM 3298 C CA . GLY B 1 181 ? -11.961 19 6.785 1 88.69 181 GLY B CA 1
ATOM 3299 C C . GLY B 1 181 ? -12.102 20 5.652 1 88.69 181 GLY B C 1
ATOM 3300 O O . GLY B 1 181 ? -12.453 19.625 4.531 1 88.69 181 GLY B O 1
ATOM 3301 N N . GLU B 1 182 ? -11.883 21.25 5.953 1 94 182 GLU B N 1
ATOM 3302 C CA . GLU B 1 182 ? -12.055 22.312 4.965 1 94 182 GLU B CA 1
ATOM 3303 C C . GLU B 1 182 ? -11.109 22.125 3.781 1 94 182 GLU B C 1
ATOM 3305 O O . GLU B 1 182 ? -11.445 22.469 2.646 1 94 182 GLU B O 1
ATOM 3310 N N . PHE B 1 183 ? -9.961 21.641 4.082 1 95.62 183 PHE B N 1
ATOM 3311 C CA . PHE B 1 183 ? -9.023 21.281 3.023 1 95.62 183 PHE B CA 1
ATOM 3312 C C . PHE B 1 183 ? -8.141 20.125 3.445 1 95.62 183 PHE B C 1
ATOM 3314 O O . PHE B 1 183 ? -7.996 19.844 4.637 1 95.62 183 PHE B O 1
ATOM 3321 N N . GLU B 1 184 ? -7.684 19.422 2.502 1 94.19 184 GLU B N 1
ATOM 3322 C CA . GLU B 1 184 ? -6.773 18.281 2.664 1 94.19 184 GLU B CA 1
ATOM 3323 C C . GLU B 1 184 ? -5.406 18.594 2.053 1 94.19 184 GLU B C 1
ATOM 3325 O O . GLU B 1 184 ? -5.309 19.328 1.073 1 94.19 184 GLU B O 1
ATOM 3330 N N . THR B 1 185 ? -4.395 18.062 2.67 1 96.25 185 THR B N 1
ATOM 3331 C CA . THR B 1 185 ? -3.045 18.359 2.209 1 96.25 185 THR B CA 1
ATOM 3332 C C . THR B 1 185 ? -2.285 17.062 1.897 1 96.25 185 THR B C 1
ATOM 3334 O O . THR B 1 185 ? -2.734 15.977 2.248 1 96.25 185 THR B O 1
ATOM 3337 N N . PHE B 1 186 ? -1.307 17.234 1.208 1 96.12 186 PHE B N 1
ATOM 3338 C CA . PHE B 1 186 ? -0.337 16.188 0.907 1 96.12 186 PHE B CA 1
ATOM 3339 C C . PHE B 1 186 ? 1.087 16.719 1.038 1 96.12 186 PHE B C 1
ATOM 3341 O O . PHE B 1 186 ? 1.382 17.844 0.607 1 96.12 186 PHE B O 1
ATOM 3348 N N . VAL B 1 187 ? 1.933 15.953 1.679 1 97.81 187 VAL B N 1
ATOM 3349 C CA . VAL B 1 187 ? 3.322 16.359 1.847 1 97.81 187 VAL B CA 1
ATOM 3350 C C . VAL B 1 187 ? 4.176 15.75 0.735 1 97.81 187 VAL B C 1
ATOM 3352 O O . VAL B 1 187 ? 4.266 14.531 0.608 1 97.81 187 VAL B O 1
ATOM 3355 N N . ARG B 1 188 ? 4.852 16.578 -0.012 1 97.31 188 ARG B N 1
ATOM 3356 C CA . ARG B 1 188 ? 5.656 16.109 -1.138 1 97.31 188 ARG B CA 1
ATOM 3357 C C . ARG B 1 188 ? 7.102 15.875 -0.714 1 97.31 188 ARG B C 1
ATOM 3359 O O . ARG B 1 188 ? 7.836 15.133 -1.372 1 97.31 188 ARG B O 1
ATOM 3366 N N . ASP B 1 189 ? 7.449 16.562 0.327 1 97.69 189 ASP B N 1
ATOM 3367 C CA . ASP B 1 189 ? 8.82 16.453 0.821 1 97.69 189 ASP B CA 1
ATOM 3368 C C . ASP B 1 189 ? 8.914 16.922 2.273 1 97.69 189 ASP B C 1
ATOM 3370 O O . ASP B 1 189 ? 8.078 17.703 2.738 1 97.69 189 ASP B O 1
ATOM 3374 N N . ALA B 1 190 ? 9.82 16.438 2.955 1 98.25 190 ALA B N 1
ATOM 3375 C CA . ALA B 1 190 ? 10.172 16.797 4.328 1 98.25 190 ALA B CA 1
ATOM 3376 C C . ALA B 1 190 ? 11.633 16.5 4.621 1 98.25 190 ALA B C 1
ATOM 3378 O O . ALA B 1 190 ? 12.297 15.789 3.861 1 98.25 190 ALA B O 1
ATOM 3379 N N . PRO B 1 191 ? 12.141 17.062 5.652 1 97.69 191 PRO B N 1
ATOM 3380 C CA . PRO B 1 191 ? 13.57 16.938 5.926 1 97.69 191 PRO B CA 1
ATOM 3381 C C . PRO B 1 191 ? 14.031 15.484 6.02 1 97.69 191 PRO B C 1
ATOM 3383 O O . PRO B 1 191 ? 15.164 15.164 5.641 1 97.69 191 PRO B O 1
ATOM 3386 N N . PHE B 1 192 ? 13.219 14.586 6.441 1 97.44 192 PHE B N 1
ATOM 3387 C CA . PHE B 1 192 ? 13.633 13.211 6.707 1 97.44 192 PHE B CA 1
ATOM 3388 C C . PHE B 1 192 ? 13.328 12.32 5.512 1 97.44 192 PHE B C 1
ATOM 3390 O O . PHE B 1 192 ? 13.602 11.117 5.543 1 97.44 192 PHE B O 1
ATOM 3397 N N . PHE B 1 193 ? 12.758 12.898 4.457 1 96.88 193 PHE B N 1
ATOM 3398 C CA . PHE B 1 193 ? 12.531 12.133 3.238 1 96.88 193 PHE B CA 1
ATOM 3399 C C . PHE B 1 193 ? 13.852 11.852 2.527 1 96.88 193 PHE B C 1
ATOM 3401 O O . PHE B 1 193 ? 14.719 12.727 2.451 1 96.88 193 PHE B O 1
ATOM 3408 N N . ARG B 1 194 ? 14.008 10.688 1.945 1 92.75 194 ARG B N 1
ATOM 3409 C CA . ARG B 1 194 ? 15.164 10.344 1.13 1 92.75 194 ARG B CA 1
ATOM 3410 C C . ARG B 1 194 ? 14.969 10.781 -0.318 1 92.75 194 ARG B C 1
ATOM 3412 O O . ARG B 1 194 ? 15.938 10.898 -1.074 1 92.75 194 ARG B O 1
ATOM 3419 N N . ALA B 1 195 ? 13.758 10.992 -0.71 1 92.56 195 ALA B N 1
ATOM 3420 C CA . ALA B 1 195 ? 13.383 11.445 -2.047 1 92.56 195 ALA B CA 1
ATOM 3421 C C . ALA B 1 195 ? 12.164 12.367 -1.994 1 92.56 195 ALA B C 1
ATOM 3423 O O . ALA B 1 195 ? 11.305 12.219 -1.123 1 92.56 195 ALA B O 1
ATOM 3424 N N . ARG B 1 196 ? 12.148 13.289 -2.879 1 95.12 196 ARG B N 1
ATOM 3425 C CA . ARG B 1 196 ? 10.961 14.133 -2.977 1 95.12 196 ARG B CA 1
ATOM 3426 C C . ARG B 1 196 ? 9.969 13.562 -3.988 1 95.12 196 ARG B C 1
ATOM 3428 O O . ARG B 1 196 ? 10.367 12.875 -4.93 1 95.12 196 ARG B O 1
ATOM 3435 N N . ILE B 1 197 ? 8.711 13.805 -3.76 1 93.25 197 ILE B N 1
ATOM 3436 C CA . ILE B 1 197 ? 7.648 13.367 -4.66 1 93.25 197 ILE B CA 1
ATOM 3437 C C . ILE B 1 197 ? 7.34 14.477 -5.664 1 93.25 197 ILE B C 1
ATOM 3439 O O . ILE B 1 197 ? 7.027 15.602 -5.277 1 93.25 197 ILE B O 1
ATOM 3443 N N . VAL B 1 198 ? 7.418 14.133 -6.895 1 92.56 198 VAL B N 1
ATOM 3444 C CA . VAL B 1 198 ? 7.172 15.078 -7.977 1 92.56 198 VAL B CA 1
ATOM 3445 C C . VAL B 1 198 ? 5.895 14.703 -8.719 1 92.56 198 VAL B C 1
ATOM 3447 O O . VAL B 1 198 ? 5.754 13.57 -9.188 1 92.56 198 VAL B O 1
ATOM 3450 N N . PHE B 1 199 ? 4.965 15.617 -8.742 1 90.12 199 PHE B N 1
ATOM 3451 C CA . PHE B 1 199 ? 3.754 15.398 -9.523 1 90.12 199 PHE B CA 1
ATOM 3452 C C . PHE B 1 199 ? 4.02 15.602 -11.008 1 90.12 199 PHE B C 1
ATOM 3454 O O . PHE B 1 199 ? 4.41 16.688 -11.43 1 90.12 199 PHE B O 1
ATOM 3461 N N . ASP B 1 200 ? 3.773 14.594 -11.797 1 87.31 200 ASP B N 1
ATOM 3462 C CA . ASP B 1 200 ? 4.012 14.656 -13.234 1 87.31 200 ASP B CA 1
ATOM 3463 C C . ASP B 1 200 ? 2.756 15.102 -13.977 1 87.31 200 ASP B C 1
ATOM 3465 O O . ASP B 1 200 ? 2.834 15.891 -14.922 1 87.31 200 ASP B O 1
ATOM 3469 N N . GLU B 1 201 ? 1.646 14.547 -13.602 1 86.5 201 GLU B N 1
ATOM 3470 C CA . GLU B 1 201 ? 0.354 14.852 -14.211 1 86.5 201 GLU B CA 1
ATOM 3471 C C . GLU B 1 201 ? -0.732 15.016 -13.156 1 86.5 201 GLU B C 1
ATOM 3473 O O . GLU B 1 201 ? -0.949 14.117 -12.336 1 86.5 201 GLU B O 1
ATOM 3478 N N . VAL B 1 202 ? -1.365 16.156 -13.172 1 89.62 202 VAL B N 1
ATOM 3479 C CA . VAL B 1 202 ? -2.432 16.422 -12.211 1 89.62 202 VAL B CA 1
ATOM 3480 C C . VAL B 1 202 ? -3.66 16.953 -12.945 1 89.62 202 VAL B C 1
ATOM 3482 O O . VAL B 1 202 ? -3.557 17.453 -14.07 1 89.62 202 VAL B O 1
ATOM 3485 N N . GLU B 1 203 ? -4.797 16.766 -12.367 1 90.69 203 GLU B N 1
ATOM 3486 C CA . GLU B 1 203 ? -6.066 17.297 -12.859 1 90.69 203 GLU B CA 1
ATOM 3487 C C . GLU B 1 203 ? -6.902 17.875 -11.711 1 90.69 203 GLU B C 1
ATOM 3489 O O . GLU B 1 203 ? -7.082 17.219 -10.68 1 90.69 203 GLU B O 1
ATOM 3494 N N . LYS B 1 204 ? -7.379 19.109 -11.859 1 93.69 204 LYS B N 1
ATOM 3495 C CA . LYS B 1 204 ? -8.289 19.688 -10.875 1 93.69 204 LYS B CA 1
ATOM 3496 C C . LYS B 1 204 ? -9.734 19.328 -11.188 1 93.69 204 LYS B C 1
ATOM 3498 O O . LYS B 1 204 ? -10.219 19.562 -12.297 1 93.69 204 LYS B O 1
ATOM 3503 N N . ILE B 1 205 ? -10.328 18.703 -10.328 1 93.19 205 ILE B N 1
ATOM 3504 C CA . ILE B 1 205 ? -11.766 18.453 -10.406 1 93.19 205 ILE B CA 1
ATOM 3505 C C . ILE B 1 205 ? -12.5 19.391 -9.445 1 93.19 205 ILE B C 1
ATOM 3507 O O . ILE B 1 205 ? -12.367 19.266 -8.227 1 93.19 205 ILE B O 1
ATOM 3511 N N . TRP B 1 206 ? -13.242 20.281 -10.016 1 94.38 206 TRP B N 1
ATOM 3512 C CA . TRP B 1 206 ? -13.875 21.328 -9.219 1 94.38 206 TRP B CA 1
ATOM 3513 C C . TRP B 1 206 ? -15.391 21.312 -9.406 1 94.38 206 TRP B C 1
ATOM 3515 O O . TRP B 1 206 ? -15.883 21.188 -10.531 1 94.38 206 TRP B O 1
ATOM 3525 N N . ASP B 1 207 ? -16.094 21.359 -8.383 1 94.62 207 ASP B N 1
ATOM 3526 C CA . ASP B 1 207 ? -17.547 21.5 -8.398 1 94.62 207 ASP B CA 1
ATOM 3527 C C . ASP B 1 207 ? -17.953 22.891 -7.926 1 94.62 207 ASP B C 1
ATOM 3529 O O . ASP B 1 207 ? -18.016 23.156 -6.727 1 94.62 207 ASP B O 1
ATOM 3533 N N . PRO B 1 208 ? -18.391 23.688 -8.812 1 90.88 208 PRO B N 1
ATOM 3534 C CA . PRO B 1 208 ? -18.75 25.062 -8.43 1 90.88 208 PRO B CA 1
ATOM 3535 C C . PRO B 1 208 ? -19.984 25.125 -7.551 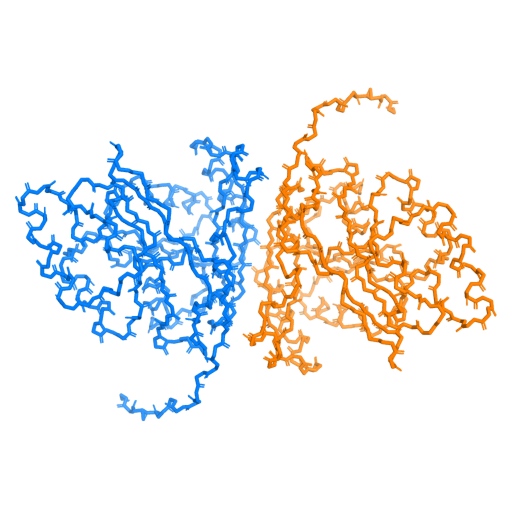1 90.88 208 PRO B C 1
ATOM 3537 O O . PRO B 1 208 ? -20.156 26.078 -6.785 1 90.88 208 PRO B O 1
ATOM 3540 N N . TYR B 1 209 ? -20.844 24.141 -7.625 1 92.31 209 TYR B N 1
ATOM 3541 C CA . TYR B 1 209 ? -22.094 24.156 -6.871 1 92.31 209 TYR B CA 1
ATOM 3542 C C . TYR B 1 209 ? -21.844 23.906 -5.391 1 92.31 209 TYR B C 1
ATOM 3544 O O . TYR B 1 209 ? -22.5 24.5 -4.531 1 92.31 209 TYR B O 1
ATOM 3552 N N . THR B 1 210 ? -20.859 23.141 -5.066 1 91.19 210 THR B N 1
ATOM 3553 C CA . THR B 1 210 ? -20.562 22.812 -3.672 1 91.19 210 THR B CA 1
ATOM 3554 C C . THR B 1 210 ? -19.297 23.531 -3.211 1 91.19 210 THR B C 1
ATOM 3556 O O . THR B 1 210 ? -18.875 23.375 -2.064 1 91.19 210 THR B O 1
ATOM 3559 N N . SER B 1 211 ? -18.703 24.281 -4.117 1 91.25 211 SER B N 1
ATOM 3560 C CA . SER B 1 211 ? -17.453 24.969 -3.812 1 91.25 211 SER B CA 1
ATOM 3561 C C . SER B 1 211 ? -16.422 23.984 -3.25 1 91.25 211 SER B C 1
ATOM 3563 O O . SER B 1 211 ? -15.844 24.234 -2.188 1 91.25 211 SER B O 1
ATOM 3565 N N . SER B 1 212 ? -16.297 22.875 -3.902 1 95.19 212 SER B N 1
ATOM 3566 C CA . SER B 1 212 ? -15.375 21.828 -3.477 1 95.19 212 SER B CA 1
ATOM 3567 C C . SER B 1 212 ? -14.648 21.219 -4.668 1 95.19 212 SER B C 1
ATOM 3569 O O . SER B 1 212 ? -15.07 21.375 -5.812 1 95.19 212 SER B O 1
ATOM 3571 N N . GLY B 1 213 ? -13.531 20.703 -4.383 1 94.06 213 GLY B N 1
ATOM 3572 C CA . GLY B 1 213 ? -12.766 20.078 -5.449 1 94.06 213 GLY B CA 1
ATOM 3573 C C . GLY B 1 213 ? -11.594 19.266 -4.941 1 94.06 213 GLY B C 1
ATOM 3574 O O . GLY B 1 213 ? -11.32 19.234 -3.738 1 94.06 213 GLY B O 1
ATOM 3575 N N . VAL B 1 214 ? -11.023 18.5 -5.844 1 93.12 214 VAL B N 1
ATOM 3576 C CA . VAL B 1 214 ? -9.883 17.656 -5.531 1 93.12 214 VAL B CA 1
ATOM 3577 C C . VAL B 1 214 ? -8.812 17.797 -6.609 1 93.12 214 VAL B C 1
ATOM 3579 O O . VAL B 1 214 ? -9.125 18.078 -7.77 1 93.12 214 VAL B O 1
ATOM 3582 N N . LEU B 1 215 ? -7.59 17.766 -6.148 1 92.94 215 LEU B N 1
ATOM 3583 C CA . LEU B 1 215 ? -6.469 17.625 -7.074 1 92.94 215 LEU B CA 1
ATOM 3584 C C . LEU B 1 215 ? -6.18 16.156 -7.348 1 92.94 215 LEU B C 1
ATOM 3586 O O . LEU B 1 215 ? -5.633 15.453 -6.496 1 92.94 215 LEU B O 1
ATOM 3590 N N . LEU B 1 216 ? -6.496 15.766 -8.477 1 87.75 216 LEU B N 1
ATOM 3591 C CA . LEU B 1 216 ? -6.227 14.391 -8.875 1 87.75 216 LEU B CA 1
ATOM 3592 C C . LEU B 1 216 ? -4.797 14.242 -9.383 1 87.75 216 LEU B C 1
ATOM 3594 O O . LEU B 1 216 ? -4.426 14.844 -10.391 1 87.75 216 LEU B O 1
ATOM 3598 N N . ILE B 1 217 ? -4.023 13.492 -8.641 1 86.88 217 ILE B N 1
ATOM 3599 C CA . ILE B 1 217 ? -2.66 13.211 -9.078 1 86.88 217 ILE B CA 1
ATOM 3600 C C . ILE B 1 217 ? -2.639 11.938 -9.922 1 86.88 217 ILE B C 1
ATOM 3602 O O . ILE B 1 217 ? -2.666 10.828 -9.383 1 86.88 217 ILE B O 1
ATOM 3606 N N . LYS B 1 218 ? -2.502 12.055 -11.148 1 79.19 218 LYS B N 1
ATOM 3607 C CA . LYS B 1 218 ? -2.596 10.938 -12.094 1 79.19 218 LYS B CA 1
ATOM 3608 C C . LYS B 1 218 ? -1.261 10.211 -12.219 1 79.19 218 LYS B C 1
ATOM 3610 O O . LYS B 1 218 ? -1.229 9.008 -12.477 1 79.19 218 LYS B O 1
ATOM 3615 N N . ALA B 1 219 ? -0.195 10.977 -12.086 1 80 219 ALA B N 1
ATOM 3616 C CA . ALA B 1 219 ? 1.152 10.422 -12.164 1 80 219 ALA B CA 1
ATOM 3617 C C . ALA B 1 219 ? 2.119 11.203 -11.281 1 80 219 ALA B C 1
ATOM 3619 O O . ALA B 1 219 ? 2.039 12.43 -11.195 1 80 219 ALA B O 1
ATOM 3620 N N . ALA B 1 220 ? 2.982 10.508 -10.648 1 85.56 220 ALA B N 1
ATOM 3621 C CA . ALA B 1 220 ? 4.02 11.086 -9.805 1 85.56 220 ALA B CA 1
ATOM 3622 C C . ALA B 1 220 ? 5.258 10.195 -9.766 1 85.56 220 ALA B C 1
ATOM 3624 O O . ALA B 1 220 ? 5.184 9.008 -10.094 1 85.56 220 ALA B O 1
ATOM 3625 N N . HIS B 1 221 ? 6.387 10.781 -9.453 1 85.88 221 HIS B N 1
ATOM 3626 C CA . HIS B 1 221 ? 7.605 9.992 -9.305 1 85.88 221 HIS B CA 1
ATOM 3627 C C . HIS B 1 221 ? 8.445 10.492 -8.133 1 85.88 221 HIS B C 1
ATOM 3629 O O . HIS B 1 221 ? 8.133 11.531 -7.539 1 85.88 221 HIS B O 1
ATOM 3635 N N . LEU B 1 222 ? 9.453 9.68 -7.75 1 89.06 222 LEU B N 1
ATOM 3636 C CA . LEU B 1 222 ? 10.383 10.047 -6.684 1 89.06 222 LEU B CA 1
ATOM 3637 C C . LEU B 1 222 ? 11.695 10.562 -7.258 1 89.06 222 LEU B C 1
ATOM 3639 O O . LEU B 1 222 ? 12.227 9.992 -8.211 1 89.06 222 LEU B O 1
ATOM 3643 N N . GLU B 1 223 ? 12.148 11.641 -6.715 1 90.56 223 GLU B N 1
ATOM 3644 C CA . GLU B 1 223 ? 13.469 12.18 -7.023 1 90.56 223 GLU B CA 1
ATOM 3645 C C . GLU B 1 223 ? 14.398 12.086 -5.816 1 90.56 223 GLU B C 1
ATOM 3647 O O . GLU B 1 223 ? 14.203 12.789 -4.824 1 90.56 223 GLU B O 1
ATOM 3652 N N . PRO B 1 224 ? 15.414 11.234 -5.938 1 89.19 224 PRO B N 1
ATOM 3653 C CA . PRO B 1 224 ? 16.328 11.086 -4.801 1 89.19 224 PRO B CA 1
ATOM 3654 C C . PRO B 1 224 ? 16.969 12.406 -4.387 1 89.19 224 PRO B C 1
ATOM 3656 O O . PRO B 1 224 ? 17.297 13.234 -5.242 1 89.19 224 PRO B O 1
ATOM 3659 N N . LYS B 1 225 ? 17.062 12.555 -3.068 1 90.12 225 LYS B N 1
ATOM 3660 C CA . LYS B 1 225 ? 17.719 13.742 -2.529 1 90.12 225 LYS B CA 1
ATOM 3661 C C . LYS B 1 225 ? 19.203 13.492 -2.309 1 90.12 225 LYS B C 1
ATOM 3663 O O . LYS B 1 225 ? 19.609 12.375 -1.983 1 90.12 225 LYS B O 1
ATOM 3668 N N . SER B 1 226 ? 20.109 14.234 -2.965 1 75.06 226 SER B N 1
ATOM 3669 C CA . SER B 1 226 ? 21.547 14.102 -2.77 1 75.06 226 SER B CA 1
ATOM 3670 C C . SER B 1 226 ? 21.906 14.062 -1.286 1 75.06 226 SER B C 1
ATOM 3672 O O . SER B 1 226 ? 21.219 14.656 -0.46 1 75.06 226 SER B O 1
ATOM 3674 N N . ASP B 1 227 ? 22.484 13.016 -0.761 1 59.75 227 ASP B N 1
ATOM 3675 C CA . ASP B 1 227 ? 23.016 12.867 0.594 1 59.75 227 ASP B CA 1
ATOM 3676 C C . ASP B 1 227 ? 23.578 14.188 1.114 1 59.75 227 ASP B C 1
ATOM 3678 O O . ASP B 1 227 ? 24.344 14.203 2.084 1 59.75 227 ASP B O 1
ATOM 3682 N N . ASP B 1 228 ? 23.297 15.32 0.575 1 44.53 228 ASP B N 1
ATOM 3683 C CA . ASP B 1 228 ? 24.016 16.422 1.212 1 44.53 228 ASP B CA 1
ATOM 3684 C C . ASP B 1 228 ? 23.578 16.594 2.664 1 44.53 228 ASP B C 1
ATOM 3686 O O . ASP B 1 228 ? 22.969 17.609 3.016 1 44.53 228 ASP B O 1
ATOM 3690 N N . TYR B 1 229 ? 22.953 15.703 3.326 1 40.62 229 TYR B N 1
ATOM 3691 C CA . TYR B 1 229 ? 22.938 16.062 4.742 1 40.62 229 TYR B CA 1
ATOM 3692 C C . TYR B 1 229 ? 24.344 16.328 5.25 1 40.62 229 TYR B C 1
ATOM 3694 O O . TYR B 1 229 ? 25.188 15.422 5.289 1 40.62 229 TYR B O 1
ATOM 3702 N N . GLU B 1 230 ? 25.016 17.406 5.07 1 32.12 230 GLU B N 1
ATOM 3703 C CA . GLU B 1 230 ? 26.031 17.906 5.977 1 32.12 230 GLU B CA 1
ATOM 3704 C C . GLU B 1 230 ? 25.578 17.812 7.43 1 32.12 230 GLU B C 1
ATOM 3706 O O . GLU B 1 230 ? 24.406 18.016 7.734 1 32.12 230 GLU B O 1
ATOM 3711 N N . ASP B 1 231 ? 26.234 17.016 8.359 1 32.69 231 ASP B N 1
ATOM 3712 C CA . ASP B 1 231 ? 26.422 17.141 9.797 1 32.69 231 ASP B CA 1
ATOM 3713 C C . ASP B 1 231 ? 26.297 18.594 10.242 1 32.69 231 ASP B C 1
ATOM 3715 O O . ASP B 1 231 ? 27.266 19.359 10.18 1 32.69 231 ASP B O 1
ATOM 3719 N N . SER B 1 232 ? 25.547 19.422 9.898 1 27.12 232 SER B N 1
ATOM 3720 C CA . SER B 1 232 ? 25.672 20.625 10.711 1 27.12 232 SER B CA 1
ATOM 3721 C C . SER B 1 232 ? 25.469 20.312 12.195 1 27.12 232 SER B C 1
ATOM 3723 O O . SER B 1 232 ? 24.531 19.609 12.562 1 27.12 232 SER B O 1
ATOM 3725 N N . GLY B 1 233 ? 26.547 20.281 13.031 1 24.64 233 GLY B N 1
ATOM 3726 C CA . GLY B 1 233 ? 26.875 20.359 14.445 1 24.64 233 GLY B CA 1
ATOM 3727 C C . GLY B 1 233 ? 25.797 21.016 15.281 1 24.64 233 GLY B C 1
ATOM 3728 O O . GLY B 1 233 ? 25.516 22.203 15.117 1 24.64 233 GLY B O 1
ATOM 3729 N N . CYS B 1 234 ? 24.75 20.312 15.617 1 21.14 234 CYS B N 1
ATOM 3730 C CA . CYS B 1 234 ? 24.406 20.734 16.969 1 21.14 234 CYS B CA 1
ATOM 3731 C C . CYS B 1 234 ? 25.438 20.266 17.984 1 21.14 234 CYS B C 1
ATOM 3733 O O . CYS B 1 234 ? 25.922 19.141 17.891 1 21.14 234 CYS B O 1
#

Foldseek 3Di:
DEEEFADDQFLLSVVLVVVCVVVVYNHQEYEYEAEDDPCVVVDVQLCPCVVVVQCVQLVHHYHYWYFPPDLVRSLVRVLVRVLPDDGQAYTYSQAEDPSVVVSRVVSCVVSNHHYHHPRHPPDQLVVLQVSVVQPWFKAWFKAQFPPDAQVRHGDTDDPVNLVSLVVCCVVRVQRSNCNVVRITMHTQDGPSGQWGKAQDDWDWDADPVRRIIGIRRNDIDTGGDPPPPDPPDD/DEEEFADDQFLLSVVLVVVCVVVVYNHQEYEYEAEDDPCVVVDVPFCVCVVVVQCVQLVHHYHYWYFPPDLVRRLVRVLVRVLPDDGQAYTYSQAEDPSVVVSRVVSCVVSNHHYHHPRHPPDQLVVL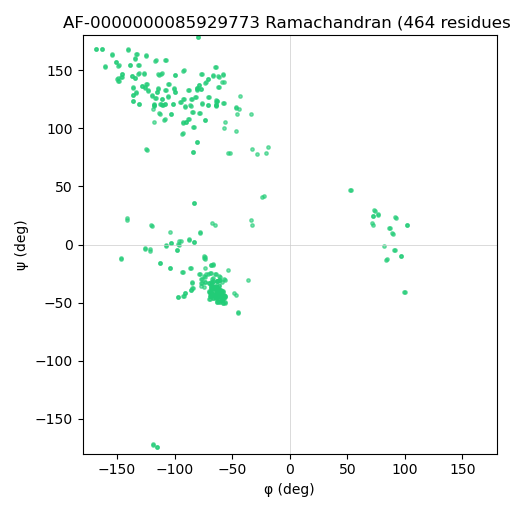QVSVVQPWFKAWFKAQFPPDAQVRHGDTDDPVNLVSLVVCCVVRVQRSNCNVVRITMHTQDGPSGQWGKAQDDWDWDADPVRRIIGIGRPDIDTGGDPPPPDPPDD

Solvent-accessible surface area (backbone atoms only — not comparable to full-atom values): 24311 Å² total; per-residue (Å²): 98,38,26,32,28,47,38,75,42,22,56,46,23,48,49,38,45,52,51,42,52,74,72,61,39,45,67,63,30,35,36,29,78,40,65,48,39,74,62,49,31,56,35,62,55,57,62,66,58,50,44,55,54,48,28,61,24,53,70,41,32,34,34,38,36,68,25,74,62,46,67,74,53,38,48,52,40,50,36,59,57,54,70,38,40,62,55,51,28,39,37,33,36,41,43,73,49,60,67,64,46,49,49,50,48,52,42,27,56,77,70,70,31,45,77,42,46,91,46,53,73,51,56,45,65,61,50,51,49,50,46,42,72,61,51,40,41,35,26,24,35,28,39,54,27,72,90,53,59,74,76,49,48,67,32,62,58,45,73,68,46,50,54,50,33,50,52,39,24,76,75,62,64,42,54,68,67,22,75,82,54,38,36,39,46,36,51,38,34,38,78,78,38,49,22,34,54,42,80,74,38,73,46,81,46,73,39,81,90,69,33,26,34,38,43,39,43,77,35,48,27,43,44,75,52,77,76,72,71,70,80,72,81,126,98,38,26,32,29,47,37,75,40,23,57,45,22,48,50,38,47,52,51,42,52,72,71,61,40,45,66,63,31,35,37,29,78,40,66,49,40,73,65,42,30,57,34,64,49,70,50,67,60,48,44,56,54,48,27,61,24,54,71,41,32,35,34,39,36,69,24,74,61,47,68,75,51,38,49,52,38,51,37,59,57,53,69,39,41,64,55,51,28,38,36,35,34,42,43,72,48,61,68,65,46,48,50,51,48,54,40,28,57,78,70,70,30,46,77,41,47,91,46,54,74,51,56,44,65,62,49,52,50,49,45,43,71,61,52,39,41,35,26,26,35,29,39,53,26,72,88,54,57,74,77,48,48,66,32,62,58,44,74,68,46,52,54,50,32,49,52,38,23,76,74,64,64,41,54,69,68,21,72,83,54,37,36,40,47,37,50,38,34,40,77,76,38,48,23,34,54,44,78,75,36,74,46,80,46,71,39,80,90,70,34,26,33,38,42,35,55,77,36,46,28,42,44,76,52,75,76,74,71,70,83,73,81,124

Sequence (468 aa):
MRVAVLFSGGKDSTYALYWALKQGFDVKYLVSMHSESEESYMYHVPNIHLTELQARAIGIPLVKGFTKGEKEKEVEDLKNVLEGLKIDGVVAGALASTYQRERVEKVAKELGLEVFAPFWQADPEEYMREIIKAGFDVVVVGVSAYGLNEQWLGRKIDERAIQELKALNKKYKVHIAGEGGEFETFVRDAPFFRARIVFDEVEKIWDPYTSSGVLLIKAAHLEPKSDDYEDSGCMRVAVLFSGGKDSTYALYWALKQGFDVKYLVSMHSESEESYMYHVPNIHLTELQARAIGIPLVKGFTKGEKEKEVEDLKNVLEGLKIDGVVAGALASTYQRERVEKVAKELGLEVFAPFWQADPEEYMREIIKAGFDVVVVGVSAYGLNEQWLGRKIDERAIQELKALNKKYKVHIAGEGGEFETFVRDAPFFRARIVFDEVEKIWDPYTSSGVLLIKAAHLEPKSDDYEDSGC

Nearest PDB structures (foldseek):
  2d13-assembly1_A  TM=9.837E-01  e=4.526E-34  Pyrococcus horikoshii
  3rk1-assembly1_A  TM=9.390E-01  e=1.458E-34  Pyrococcus furiosus DSM 3638
  3rjz-assembly1_A-2  TM=9.804E-01  e=3.610E-33  Pyrococcus furiosus DSM 3638
  2d13-assembly1_C  TM=9.799E-01  e=1.193E-32  Pyrococcus horikoshii
  2d13-assembly2_D  TM=9.783E-01  e=9.277E-33  Pyrococcus horikoshii

Secondary structure (DSSP, 8-state):
-EEEEE--SSHHHHHHHHHHHHTT-EEEEEEEEEE--HHHHHS--TTTTHHHHHHHHHT--EEEEEE-S-HHHHHHHHHHHHHTB--SEEE---SS-HHHHHHHHHHHHHHT-EEE-TTTT--HHHHHHHHHHTT-EEEEEEE-STT--GGGTT-B--HHHHHHHHHHHHHH---TT-TTSSEEEEEEE-TT-SEEEEEEEEEEEEETTTTEEEEEEEEEEEEEPPS-------/-EEEEE--SSHHHHHHHHHHHHTT-EEEEEEEEEE--HHHHHS--TTTTHHHHHHHHHT--EEEEEE-S-HHHHHHHHHHHHHTB--SEEE---SS-HHHHHHHHHHHHHHT-EEE-TTTT--HHHHHHHHHHTT-EEEEEEE-STT--GGGTT-B--HHHHHHHHHHHHHH---TT-TTSSEEEEEEE-TT-SEEEEEEEEEEEEETTTTEEEEEEEEEEEEEPPS-------